Protein AF-A0A939XVN6-F1 (afdb_monomer_lite)

Secondary structure (DSSP, 8-state):
---PPP-PPPPPPPSS--SSHHHHHHTT-SS-SEEEEESS--B-STTSHHHHHHHHHHHTT--EEEEES---SSTTHHHHHSTT---SSEEEEE--SS-HHHHHB-TTSPBPSB-TTSGGGBS-SS-TTHHHHHHHHHHHHSTT--EEEEHHHHHHTSS-EEETTTTEEE--GGGTS--SEEE-S--HHHHHHHHHHHHHHHHHHGGG---HHHHHHTTTTTT-TTEEEEEE--SPPTTPEEPPPHHHHHH-HHHHHHHHHHHHHHHHH--S-EEEESSSEEEEEPPPPPPPPHHHHHHHHTS----SB-TT--S--HHHHHHTT-EE-EE--TT--TT-HHHHHH-SS-EE--HHHHHHHHHHHHTSTT--S----EE--

Foldseek 3Di:
DDFDQDFAAAADQDLAQDQAQVVCVVSVHPAFQEEEEELFFDQLDCLKQRNLLQLLVNRRHTRYHYQYLFDLDDPCRLVSSCRRHDHPFAYEYENIQDQVCVQQADPVRDGDQAGLRYFQRGPDSADHLRQQSVLVSCCVNDPQGAYEYEHLSQQVQLAFDQDPNVRDTDGRCVVRGVHAKYQFARCNQLVSLLSRLSVSLCVVPPPPDRGSVSCVVVCSVPQRARMKGKDFDDPDDPQAAEQEEPVSCVVDVVSVVVNVVVLLVQLAVQRHWYWYHYPRMIMTHHRHDDDDALVRVLVSLPRDGPLGGDPVRPGDRNVSVQQSQEDAFWEAALPSDPVDCRCSGHNNDIHGHDPVSRVVSNVVLVPDDPRPVDRNYYYYD

pLDDT: mean 93.36, std 6.88, range [49.88, 98.88]

Structure (mmCIF, N/CA/C/O backbone):
data_AF-A0A939XVN6-F1
#
_entry.id   AF-A0A939XVN6-F1
#
loop_
_atom_site.group_PDB
_atom_site.id
_atom_site.type_symbol
_atom_site.label_atom_id
_atom_site.label_alt_id
_atom_site.label_comp_id
_atom_site.label_asym_id
_atom_site.label_entity_id
_atom_site.label_seq_id
_atom_site.pdbx_PDB_ins_code
_atom_site.Cartn_x
_atom_site.Cartn_y
_atom_site.Cartn_z
_atom_site.occupancy
_atom_site.B_iso_or_equiv
_atom_site.auth_seq_id
_atom_site.auth_comp_id
_atom_site.auth_asym_id
_atom_site.auth_atom_id
_atom_site.pdbx_PDB_model_num
ATOM 1 N N . MET A 1 1 ? -2.687 -23.692 -11.533 1.00 49.88 1 MET A N 1
ATOM 2 C CA . MET A 1 1 ? -3.517 -24.671 -10.800 1.00 49.88 1 MET A CA 1
ATOM 3 C C . MET A 1 1 ? -4.709 -23.884 -10.286 1.00 49.88 1 MET A C 1
ATOM 5 O O . MET A 1 1 ? -4.489 -22.916 -9.577 1.00 49.88 1 MET A O 1
ATOM 9 N N . GLU A 1 2 ? -5.922 -24.165 -10.753 1.00 55.78 2 GLU A N 1
ATOM 10 C CA . GLU A 1 2 ? -7.102 -23.375 -10.380 1.00 55.78 2 GLU A CA 1
ATOM 11 C C . GLU A 1 2 ? -7.630 -23.923 -9.048 1.00 55.78 2 GLU A C 1
ATOM 13 O O . GLU A 1 2 ? -8.132 -25.043 -8.993 1.00 55.78 2 GLU A O 1
ATOM 18 N N . PHE A 1 3 ? -7.414 -23.197 -7.950 1.00 68.12 3 PHE A N 1
ATOM 19 C CA . PHE A 1 3 ? -7.958 -23.548 -6.637 1.00 68.12 3 PHE A CA 1
ATOM 20 C C . PHE A 1 3 ? -9.054 -22.554 -6.253 1.00 68.12 3 PHE A C 1
ATOM 22 O O . PHE A 1 3 ? -8.938 -21.352 -6.499 1.00 68.12 3 PHE A O 1
ATOM 29 N N . ALA A 1 4 ? -10.145 -23.075 -5.685 1.00 81.06 4 ALA A N 1
ATOM 30 C CA . ALA A 1 4 ? -11.285 -22.267 -5.277 1.00 81.06 4 ALA A CA 1
ATOM 31 C C . ALA A 1 4 ? -10.854 -21.278 -4.188 1.00 81.06 4 ALA A C 1
ATOM 33 O O . ALA A 1 4 ? -10.339 -21.671 -3.145 1.00 81.06 4 ALA A O 1
ATOM 34 N N . LEU A 1 5 ? -11.060 -19.986 -4.439 1.00 86.81 5 LEU A N 1
ATOM 35 C CA . LEU A 1 5 ? -10.703 -18.946 -3.484 1.00 86.81 5 LEU A CA 1
ATOM 36 C C . LEU A 1 5 ? -11.760 -18.885 -2.370 1.00 86.81 5 LEU A C 1
ATOM 38 O O . LEU A 1 5 ? -12.926 -18.614 -2.684 1.00 86.81 5 LEU A O 1
ATOM 42 N N . PRO A 1 6 ? -11.395 -19.058 -1.088 1.00 87.81 6 PRO A N 1
ATOM 43 C CA . PRO A 1 6 ? -12.354 -19.065 0.007 1.00 87.81 6 PRO A CA 1
ATOM 44 C C . PRO A 1 6 ? -13.102 -17.733 0.076 1.00 87.81 6 PRO A C 1
ATOM 46 O O . PRO A 1 6 ? -12.539 -16.667 -0.182 1.00 87.81 6 PRO A O 1
ATOM 49 N N . VAL A 1 7 ? -14.390 -17.799 0.404 1.00 88.31 7 VAL A N 1
ATOM 50 C CA . VAL A 1 7 ? -15.201 -16.637 0.781 1.00 88.31 7 VAL A CA 1
ATOM 51 C C . VAL A 1 7 ? -15.505 -16.798 2.257 1.00 88.31 7 VAL A C 1
ATOM 53 O O . VAL A 1 7 ? -16.140 -17.773 2.657 1.00 88.31 7 VAL A O 1
ATOM 56 N N . ARG A 1 8 ? -15.014 -15.868 3.072 1.00 93.88 8 ARG A N 1
ATOM 57 C CA . ARG A 1 8 ? -15.221 -15.896 4.518 1.00 93.88 8 ARG A CA 1
ATOM 58 C C . ARG A 1 8 ? -16.433 -15.067 4.905 1.00 93.88 8 ARG A C 1
ATOM 60 O O . ARG A 1 8 ? -16.775 -14.087 4.245 1.00 93.88 8 ARG A O 1
ATOM 67 N N . THR A 1 9 ? -17.051 -15.446 6.015 1.00 94.62 9 THR A N 1
ATOM 68 C CA . THR A 1 9 ? -18.070 -14.623 6.662 1.00 94.62 9 THR A CA 1
ATOM 69 C C . THR A 1 9 ? -17.439 -13.299 7.109 1.00 94.62 9 THR A C 1
ATOM 71 O O . THR A 1 9 ? -16.402 -13.342 7.777 1.00 94.62 9 THR A O 1
ATOM 74 N N . PRO A 1 10 ? -18.036 -12.138 6.774 1.00 94.69 10 PRO A N 1
ATOM 75 C CA . PRO A 1 10 ? -17.585 -10.843 7.271 1.00 94.69 10 PRO A CA 1
ATOM 76 C C . PRO A 1 10 ? -17.446 -10.829 8.795 1.00 94.69 10 PRO A C 1
ATOM 78 O O . PRO A 1 10 ? -18.311 -11.350 9.503 1.00 94.69 10 PRO A O 1
ATOM 81 N N . LEU A 1 11 ? -16.375 -10.217 9.302 1.00 97.38 11 LEU A N 1
ATOM 82 C CA . LEU A 1 11 ? -16.217 -9.982 10.735 1.00 97.38 11 LEU A CA 1
ATOM 83 C C . LEU A 1 11 ? -16.919 -8.682 11.132 1.00 97.38 11 LEU A C 1
ATOM 85 O O . LEU A 1 11 ? -17.031 -7.746 10.334 1.00 97.38 11 LEU A O 1
ATOM 89 N N . GLU A 1 12 ? -17.347 -8.604 12.391 1.00 97.06 12 GLU A N 1
ATOM 90 C CA . GLU A 1 12 ? -17.785 -7.339 12.971 1.00 97.06 12 GLU A CA 1
ATOM 91 C C . GLU A 1 12 ? -16.631 -6.328 12.935 1.00 97.06 12 GLU A C 1
ATOM 93 O O . GLU A 1 12 ? -15.489 -6.635 13.285 1.00 97.06 12 GLU A O 1
ATOM 98 N N . GLN A 1 13 ? -16.928 -5.114 12.474 1.00 97.94 13 GLN A N 1
ATOM 99 C CA . GLN A 1 13 ? -15.940 -4.047 12.395 1.00 97.94 13 GLN A CA 1
ATOM 100 C C . GLN A 1 13 ? -15.613 -3.550 13.804 1.00 97.94 13 GLN A C 1
ATOM 102 O O . GLN A 1 13 ? -16.507 -3.040 14.483 1.00 97.94 13 GLN A O 1
ATOM 107 N N . PRO A 1 14 ? -14.346 -3.615 14.245 1.00 97.50 14 PRO A N 1
ATOM 108 C CA . PRO A 1 14 ? -13.984 -3.031 15.519 1.00 97.50 14 PRO A CA 1
ATOM 109 C C . PRO A 1 14 ? -14.043 -1.503 15.417 1.00 97.50 14 PRO A C 1
ATOM 111 O O . PRO A 1 14 ? -13.934 -0.916 14.329 1.00 97.50 14 PRO A O 1
ATOM 114 N N . ARG A 1 15 ? -14.169 -0.836 16.570 1.00 96.75 15 ARG A N 1
ATOM 115 C CA . ARG A 1 15 ? -14.108 0.631 16.620 1.00 96.75 15 ARG A CA 1
ATOM 116 C C . ARG A 1 15 ? -12.794 1.141 16.025 1.00 96.75 15 ARG A C 1
ATOM 118 O O . ARG A 1 15 ? -12.831 2.055 15.220 1.00 96.75 15 ARG A O 1
ATOM 125 N N . PHE A 1 16 ? -11.673 0.515 16.364 1.00 98.50 16 PHE A N 1
ATOM 126 C CA . PHE A 1 16 ? -10.376 0.696 15.714 1.00 98.50 16 PHE A CA 1
ATOM 127 C C . PHE A 1 16 ? -9.788 -0.679 15.410 1.00 98.50 16 PHE A C 1
ATOM 129 O O . PHE A 1 16 ? -10.026 -1.623 16.161 1.00 98.50 16 PHE A O 1
ATOM 136 N N . LEU A 1 17 ? -9.022 -0.801 14.329 1.00 98.62 17 LEU A N 1
ATOM 137 C CA . LEU A 1 17 ? -8.214 -1.997 14.095 1.00 98.62 17 LEU A CA 1
ATOM 138 C C . LEU A 1 17 ? -7.139 -2.099 15.192 1.00 98.62 17 LEU A C 1
ATOM 140 O O . LEU A 1 17 ? -6.579 -1.067 15.565 1.00 98.62 17 LEU A O 1
ATOM 144 N N . PRO A 1 18 ? -6.833 -3.301 15.708 1.00 98.56 18 PRO A N 1
ATOM 145 C CA . PRO A 1 18 ? -5.884 -3.442 16.801 1.00 98.56 18 PRO A CA 1
ATOM 146 C C . PRO A 1 18 ? -4.473 -3.020 16.373 1.00 98.56 18 PRO A C 1
ATOM 148 O O . PRO A 1 18 ? -4.005 -3.355 15.279 1.00 98.56 18 PRO A O 1
ATOM 151 N N . MET A 1 19 ? -3.796 -2.309 17.268 1.00 98.50 19 MET A N 1
ATOM 152 C CA . MET A 1 19 ? -2.369 -2.004 17.236 1.00 98.50 19 MET A CA 1
ATOM 153 C C . MET A 1 19 ? -1.575 -2.795 18.287 1.00 98.50 19 MET A C 1
ATOM 155 O O . MET A 1 19 ? -0.344 -2.856 18.198 1.00 98.50 19 MET A O 1
ATOM 159 N N . THR A 1 20 ? -2.243 -3.398 19.279 1.00 98.12 20 THR A N 1
ATOM 160 C CA . THR A 1 20 ? -1.598 -4.173 20.353 1.00 98.12 20 THR A CA 1
ATOM 161 C C . THR A 1 20 ? -2.217 -5.557 20.565 1.00 98.12 20 THR A C 1
ATOM 163 O O . THR A 1 20 ? -3.308 -5.861 20.079 1.00 98.12 20 THR A O 1
ATOM 166 N N . ARG A 1 21 ? -1.511 -6.421 21.310 1.00 97.62 21 ARG A N 1
ATOM 167 C CA . ARG A 1 21 ? -2.012 -7.748 21.704 1.00 97.62 21 ARG A CA 1
ATOM 168 C C . ARG A 1 21 ? -3.268 -7.635 22.568 1.00 97.62 21 ARG A C 1
ATOM 170 O O . ARG A 1 21 ? -4.206 -8.391 22.358 1.00 97.62 21 ARG A O 1
ATOM 177 N N . GLU A 1 22 ? -3.296 -6.690 23.497 1.00 98.06 22 GLU A N 1
ATOM 178 C CA . GLU A 1 22 ? -4.417 -6.475 24.416 1.00 98.06 22 GLU A CA 1
ATOM 179 C C . GLU A 1 22 ? -5.689 -6.072 23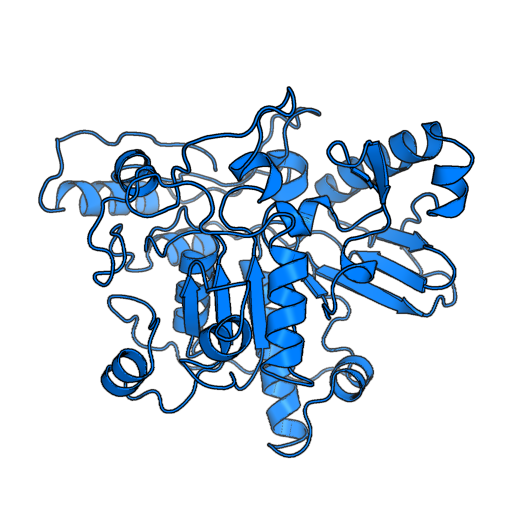.653 1.00 98.06 22 GLU A C 1
ATOM 181 O O . GLU A 1 22 ? -6.787 -6.523 23.973 1.00 98.06 22 GLU A O 1
ATOM 186 N N . GLU A 1 23 ? -5.547 -5.266 22.598 1.00 98.31 23 GLU A N 1
ATOM 187 C CA . GLU A 1 23 ? -6.660 -4.908 21.714 1.00 98.31 23 GLU A CA 1
ATOM 188 C C . GLU A 1 23 ? -7.146 -6.107 20.892 1.00 98.31 23 GLU A C 1
ATOM 190 O O . GLU A 1 23 ? -8.350 -6.269 20.712 1.00 98.31 23 GLU A O 1
ATOM 195 N N . MET A 1 24 ? -6.243 -6.987 20.440 1.00 98.25 24 MET A N 1
ATOM 196 C CA . MET A 1 24 ? -6.640 -8.249 19.803 1.00 98.25 24 MET A CA 1
ATOM 197 C C . MET A 1 24 ? -7.418 -9.152 20.770 1.00 98.25 24 MET A C 1
ATOM 199 O O . MET A 1 24 ? -8.455 -9.698 20.396 1.00 98.25 24 MET A O 1
ATOM 203 N N . GLU A 1 25 ? -6.954 -9.288 22.014 1.00 97.38 25 GLU A N 1
ATOM 204 C CA . GLU A 1 25 ? -7.621 -10.082 23.054 1.00 97.38 25 GLU A CA 1
ATOM 205 C C . GLU A 1 25 ? -9.023 -9.544 23.363 1.00 97.38 25 GLU A C 1
ATOM 207 O O . GLU A 1 25 ? -9.969 -10.325 23.469 1.00 97.38 25 GLU A O 1
ATOM 212 N N . ALA A 1 26 ? -9.188 -8.218 23.411 1.00 97.69 26 ALA A N 1
ATOM 213 C CA . ALA A 1 26 ? -10.491 -7.574 23.576 1.00 97.69 26 ALA A CA 1
ATOM 214 C C . ALA A 1 26 ? -11.463 -7.860 22.414 1.00 97.69 26 ALA A C 1
ATOM 216 O O . ALA A 1 26 ? -12.677 -7.850 22.616 1.00 97.69 26 ALA A O 1
ATOM 217 N N . LEU A 1 27 ? -10.943 -8.144 21.216 1.00 97.44 27 LEU A N 1
ATOM 218 C CA . LEU A 1 27 ? -11.717 -8.571 20.043 1.00 97.44 27 LEU A CA 1
ATOM 219 C C . LEU A 1 27 ? -11.902 -10.097 19.964 1.00 97.44 27 LEU A C 1
ATOM 221 O O . LEU A 1 27 ? -12.541 -10.592 19.035 1.00 97.44 27 LEU A O 1
ATOM 225 N N . GLY A 1 28 ? -11.337 -10.860 20.906 1.00 97.62 28 GLY A N 1
ATOM 226 C CA . GLY A 1 28 ? -11.329 -12.324 20.869 1.00 97.62 28 GLY A CA 1
ATOM 227 C C . GLY A 1 28 ? -10.417 -12.906 19.784 1.00 97.62 28 GLY A C 1
ATOM 228 O O . GLY A 1 28 ? -10.594 -14.055 19.377 1.00 97.62 28 GLY A O 1
ATOM 229 N N . TRP A 1 29 ? -9.456 -12.131 19.277 1.00 97.56 29 TRP A N 1
ATOM 230 C CA . TRP A 1 29 ? -8.524 -12.555 18.234 1.00 97.56 29 TRP A CA 1
ATOM 231 C C . TRP A 1 29 ? -7.229 -13.072 18.865 1.00 97.56 29 TRP A C 1
ATOM 233 O O . TRP A 1 29 ? -6.424 -12.316 19.400 1.00 97.56 29 TRP A O 1
ATOM 243 N N . ASN A 1 30 ? -6.997 -14.378 18.771 1.00 96.12 30 ASN A N 1
ATOM 244 C CA . ASN A 1 30 ? -5.760 -15.020 19.227 1.00 96.12 30 ASN A CA 1
ATOM 245 C C . ASN A 1 30 ? -4.569 -14.792 18.274 1.00 96.12 30 ASN A C 1
ATOM 247 O O . ASN A 1 30 ? -3.415 -14.826 18.694 1.00 96.12 30 ASN A O 1
ATOM 251 N N . GLU A 1 31 ? -4.845 -14.536 16.998 1.00 96.19 31 GLU A N 1
ATOM 252 C CA . GLU A 1 31 ? -3.863 -14.259 15.951 1.00 96.19 31 GLU A CA 1
ATOM 253 C C . GLU A 1 31 ? -4.460 -13.317 14.892 1.00 96.19 31 GLU A C 1
ATOM 255 O O . GLU A 1 31 ? -5.680 -13.163 14.793 1.00 96.19 31 GLU A O 1
ATOM 260 N N . LEU A 1 32 ? -3.593 -12.703 14.086 1.00 98.38 32 LEU A N 1
ATOM 261 C CA . LEU A 1 32 ? -3.995 -11.940 12.905 1.00 98.38 32 LEU A CA 1
ATOM 262 C C . LEU A 1 32 ? -3.888 -12.816 11.660 1.00 98.38 32 LEU A C 1
ATOM 264 O O . LEU A 1 32 ? -2.939 -13.582 11.522 1.00 98.38 32 LEU A O 1
ATOM 268 N N . ASP A 1 33 ? -4.798 -12.644 10.708 1.00 97.88 33 ASP A N 1
ATOM 269 C CA . ASP A 1 33 ? -4.614 -13.152 9.351 1.00 97.88 33 ASP A CA 1
ATOM 270 C C . ASP A 1 33 ? -3.641 -12.250 8.578 1.00 97.88 33 ASP A C 1
ATOM 272 O O . ASP A 1 33 ? -2.738 -12.747 7.907 1.00 97.88 33 ASP A O 1
ATOM 276 N N . VAL A 1 34 ? -3.778 -10.928 8.724 1.00 98.69 34 VAL A N 1
ATOM 277 C CA . VAL A 1 34 ? -2.962 -9.928 8.021 1.00 98.69 34 VAL A CA 1
ATOM 278 C C . VAL A 1 34 ? -2.419 -8.885 8.996 1.00 98.69 34 VAL A C 1
ATOM 280 O O . VAL A 1 34 ? -3.138 -8.360 9.845 1.00 98.69 34 VAL A O 1
ATOM 283 N N . LEU A 1 35 ? -1.139 -8.547 8.849 1.00 98.88 35 LEU A N 1
ATOM 284 C CA . LEU A 1 35 ? -0.507 -7.429 9.551 1.00 98.88 35 LEU A CA 1
ATOM 285 C C . LEU A 1 35 ? -0.205 -6.308 8.558 1.00 98.88 35 LEU A C 1
ATOM 287 O O . LEU A 1 35 ? 0.477 -6.550 7.566 1.00 98.88 35 LEU A O 1
ATOM 291 N N . LEU A 1 36 ? -0.661 -5.085 8.817 1.00 98.88 36 LEU A N 1
ATOM 292 C CA . LEU A 1 36 ? -0.352 -3.928 7.976 1.00 98.88 36 LEU A CA 1
ATOM 293 C C . LEU A 1 36 ? 0.628 -2.987 8.681 1.00 98.88 36 LEU A C 1
ATOM 295 O O . LEU A 1 36 ? 0.383 -2.561 9.804 1.00 98.88 36 LEU A O 1
ATOM 299 N N . VAL A 1 37 ? 1.727 -2.627 8.020 1.00 98.81 37 VAL A N 1
ATOM 300 C CA . VAL A 1 37 ? 2.719 -1.667 8.529 1.00 98.81 37 VAL A CA 1
ATOM 301 C C . VAL A 1 37 ? 2.601 -0.343 7.778 1.00 98.81 37 VAL A C 1
ATOM 303 O O . VAL A 1 37 ? 2.675 -0.310 6.548 1.00 98.81 37 VAL A O 1
ATOM 306 N N . SER A 1 38 ? 2.446 0.754 8.516 1.00 98.31 38 SER A N 1
ATOM 307 C CA . SER A 1 38 ? 2.284 2.103 7.964 1.00 98.31 38 SER A CA 1
ATOM 308 C C . SER A 1 38 ? 3.410 3.034 8.405 1.00 98.31 38 SER A C 1
ATOM 310 O O . SER A 1 38 ? 3.794 3.044 9.574 1.00 98.31 38 SER A O 1
ATOM 312 N N . GLY A 1 39 ? 3.902 3.863 7.480 1.00 97.81 39 GLY A N 1
ATOM 313 C CA . GLY A 1 39 ? 4.761 5.007 7.804 1.00 97.81 39 GLY A CA 1
ATOM 314 C C . GLY A 1 39 ? 4.007 6.225 8.357 1.00 97.81 39 GLY A C 1
ATOM 315 O O . GLY A 1 39 ? 4.643 7.135 8.883 1.00 97.81 39 GLY A O 1
ATOM 316 N N . ASP A 1 40 ? 2.676 6.244 8.282 1.00 97.75 40 ASP A N 1
ATOM 317 C CA . ASP A 1 40 ? 1.832 7.243 8.951 1.00 97.75 40 ASP A CA 1
ATOM 318 C C . ASP A 1 40 ? 1.362 6.744 10.312 1.00 97.75 40 ASP A C 1
ATOM 320 O O . ASP A 1 40 ? 1.244 5.535 10.535 1.00 97.75 40 ASP A O 1
ATOM 324 N N . ALA A 1 41 ? 1.007 7.679 11.188 1.00 98.06 41 ALA A N 1
ATOM 325 C CA . ALA A 1 41 ? 0.187 7.378 12.346 1.00 98.06 41 ALA A CA 1
ATOM 326 C C . ALA A 1 41 ? -1.199 6.846 11.940 1.00 98.06 41 ALA A C 1
ATOM 328 O O . ALA A 1 41 ? -1.719 7.141 10.860 1.00 98.06 41 ALA A O 1
ATOM 329 N N . TYR A 1 42 ? -1.812 6.052 12.816 1.00 98.31 42 TYR A N 1
ATOM 330 C CA . TYR A 1 42 ? -3.115 5.458 12.564 1.00 98.31 42 TYR A CA 1
ATOM 331 C C . TYR A 1 42 ? -4.233 6.487 12.781 1.00 98.31 42 TYR A C 1
ATOM 333 O O . TYR A 1 42 ? -4.724 6.682 13.894 1.00 98.31 42 TYR A O 1
ATOM 341 N N . VAL A 1 43 ? -4.645 7.128 11.689 1.00 98.12 43 VAL A N 1
ATOM 342 C CA . VAL A 1 43 ? -5.909 7.864 11.596 1.00 98.12 43 VAL A CA 1
ATOM 343 C C . VAL A 1 43 ? -6.922 6.980 10.885 1.00 98.12 43 VAL A C 1
ATOM 345 O O . VAL A 1 43 ? -6.731 6.598 9.733 1.00 98.12 43 VAL A O 1
ATOM 348 N N . ASP A 1 44 ? -7.998 6.626 11.572 1.00 97.62 44 ASP A N 1
ATOM 349 C CA . ASP A 1 44 ? -9.013 5.719 11.055 1.00 97.62 44 ASP A CA 1
ATOM 350 C C . ASP A 1 44 ? -10.006 6.463 10.152 1.00 97.62 44 ASP A C 1
ATOM 352 O O . ASP A 1 44 ? -11.126 6.796 10.537 1.00 97.62 44 ASP A O 1
ATOM 356 N N . HIS A 1 45 ? -9.554 6.765 8.936 1.00 96.12 45 HIS A N 1
ATOM 357 C CA . HIS A 1 45 ? -10.270 7.572 7.952 1.00 96.12 45 HIS A CA 1
ATOM 358 C C . HIS A 1 45 ? -10.190 6.947 6.549 1.00 96.12 45 HIS A C 1
ATOM 360 O O . HIS A 1 45 ? -9.129 6.429 6.189 1.00 96.12 45 HIS A O 1
ATOM 366 N N . PRO A 1 46 ? -11.240 7.047 5.705 1.00 94.69 46 PRO A N 1
ATOM 367 C CA . PRO A 1 46 ? -11.230 6.465 4.357 1.00 94.69 46 PRO A CA 1
ATOM 368 C C . PRO A 1 46 ? -10.179 7.066 3.403 1.00 94.69 46 PRO A C 1
ATOM 370 O O . PRO A 1 46 ? -9.854 6.466 2.384 1.00 94.69 46 PRO A O 1
ATOM 373 N N . SER A 1 47 ? -9.617 8.234 3.719 1.00 92.94 47 SER A N 1
ATOM 374 C CA . SER A 1 47 ? -8.515 8.848 2.949 1.00 92.94 47 SER A CA 1
ATOM 375 C C . SER A 1 47 ? -7.136 8.265 3.279 1.00 92.94 47 SER A C 1
ATOM 377 O O . SER A 1 47 ? -6.168 8.558 2.584 1.00 92.94 47 SER A O 1
ATOM 379 N N . PHE A 1 48 ? -7.019 7.451 4.331 1.00 95.69 48 PHE A N 1
ATOM 380 C CA . PHE A 1 48 ? -5.771 6.790 4.696 1.00 95.69 48 PHE A CA 1
ATOM 381 C C . PHE A 1 48 ? -5.788 5.361 4.150 1.00 95.69 48 PHE A C 1
ATOM 383 O O . PHE A 1 48 ? -6.551 4.512 4.611 1.00 95.69 48 PHE A O 1
ATOM 390 N N . GLY A 1 49 ? -4.926 5.085 3.167 1.00 95.56 49 GLY A N 1
ATOM 391 C CA . GLY A 1 49 ? -4.962 3.829 2.410 1.00 95.56 49 GLY A CA 1
ATOM 392 C C . GLY A 1 49 ? -4.808 2.568 3.268 1.00 95.56 49 GLY A C 1
ATOM 393 O O . GLY A 1 49 ? -5.561 1.619 3.091 1.00 95.56 49 GLY A O 1
ATOM 394 N N . ILE A 1 50 ? -3.876 2.554 4.229 1.00 98.06 50 ILE A N 1
ATOM 395 C CA . ILE A 1 50 ? -3.657 1.387 5.103 1.00 98.06 50 ILE A CA 1
ATOM 396 C C . ILE A 1 50 ? -4.874 1.109 6.014 1.00 98.06 50 ILE A C 1
ATOM 398 O O . ILE A 1 50 ? -5.377 -0.014 5.978 1.00 98.06 50 ILE A O 1
ATOM 402 N N . PRO A 1 51 ? -5.402 2.087 6.778 1.00 98.12 51 PRO A N 1
ATOM 403 C CA . PRO A 1 51 ? -6.678 1.967 7.490 1.00 98.12 51 PRO A CA 1
ATOM 404 C C . PRO A 1 51 ? -7.841 1.473 6.631 1.00 98.12 51 PRO A C 1
ATOM 406 O O . PRO A 1 51 ? -8.553 0.553 7.035 1.00 98.12 51 PRO A O 1
ATOM 409 N N . LEU A 1 52 ? -8.009 2.044 5.436 1.00 98.12 52 LEU A N 1
ATOM 410 C CA . LEU A 1 52 ? -9.064 1.648 4.509 1.00 98.12 52 LEU A CA 1
ATOM 411 C C . LEU A 1 52 ? -8.929 0.180 4.095 1.00 98.12 52 LEU A C 1
ATOM 413 O O . LEU A 1 52 ? -9.901 -0.569 4.188 1.00 98.12 52 LEU A O 1
ATOM 417 N N . LEU A 1 53 ? -7.729 -0.250 3.698 1.00 98.62 53 LEU A N 1
ATOM 418 C CA . LEU A 1 53 ? -7.469 -1.637 3.312 1.00 98.62 53 LEU A CA 1
ATOM 419 C C . LEU A 1 53 ? -7.649 -2.596 4.494 1.00 98.62 53 LEU A C 1
ATOM 421 O O . LEU A 1 53 ? -8.180 -3.689 4.321 1.00 98.62 53 LEU A O 1
ATOM 425 N N . GLY A 1 54 ? -7.271 -2.182 5.705 1.00 98.56 54 GLY A N 1
ATOM 426 C CA . GLY A 1 54 ? -7.488 -2.974 6.912 1.00 98.56 54 GLY A CA 1
ATOM 427 C C . GLY A 1 54 ? -8.972 -3.206 7.203 1.00 98.56 54 GLY A C 1
ATOM 428 O O . GLY A 1 54 ? -9.385 -4.347 7.410 1.00 98.56 54 GLY A O 1
ATOM 429 N N . ARG A 1 55 ? -9.802 -2.154 7.144 1.00 98.69 55 ARG A N 1
ATOM 430 C CA . ARG A 1 55 ? -11.258 -2.297 7.311 1.00 98.69 55 ARG A CA 1
ATOM 431 C C . ARG A 1 55 ? -11.882 -3.116 6.192 1.00 98.69 55 ARG A C 1
ATOM 433 O O . ARG A 1 55 ? -12.761 -3.933 6.461 1.00 98.69 55 ARG A O 1
ATOM 440 N N . TYR A 1 56 ? -11.407 -2.931 4.964 1.00 98.69 56 TYR A N 1
ATOM 441 C CA . TYR A 1 56 ? -11.839 -3.713 3.813 1.00 98.69 56 TYR A CA 1
ATOM 442 C C . TYR A 1 56 ? -11.571 -5.213 4.013 1.00 98.69 56 TYR A C 1
ATOM 444 O O . TYR A 1 56 ? -12.463 -6.023 3.780 1.00 98.69 56 TYR A O 1
ATOM 452 N N . LEU A 1 57 ? -10.402 -5.596 4.534 1.00 98.75 57 LEU A N 1
ATOM 453 C CA . LEU A 1 57 ? -10.087 -6.995 4.847 1.00 98.75 57 LEU A CA 1
ATOM 454 C C . LEU A 1 57 ? -10.956 -7.571 5.974 1.00 98.75 57 LEU A C 1
ATOM 456 O O . LEU A 1 57 ? -11.437 -8.698 5.851 1.00 98.75 57 LEU A O 1
ATOM 460 N N . VAL A 1 58 ? -11.229 -6.798 7.030 1.00 98.69 58 VAL A N 1
ATOM 461 C CA . VAL A 1 58 ? -12.155 -7.210 8.106 1.00 98.69 58 VAL A CA 1
ATOM 462 C C . VAL A 1 58 ? -13.567 -7.446 7.555 1.00 98.69 58 VAL A C 1
ATOM 464 O O . VAL A 1 58 ? -14.192 -8.459 7.876 1.00 98.69 58 VAL A O 1
ATOM 467 N N . ALA A 1 59 ? -14.038 -6.582 6.648 1.00 98.38 59 ALA A N 1
ATOM 468 C CA . ALA A 1 59 ? -15.323 -6.753 5.964 1.00 98.38 59 ALA A CA 1
ATOM 469 C C . ALA A 1 59 ? -15.375 -8.021 5.088 1.00 98.38 59 ALA A C 1
ATOM 471 O O . ALA A 1 59 ? -16.458 -8.516 4.799 1.00 98.38 59 ALA A O 1
ATOM 472 N N . HIS A 1 60 ? -14.217 -8.570 4.715 1.00 98.38 60 HIS A N 1
ATOM 473 C CA . HIS A 1 60 ? -14.077 -9.817 3.960 1.00 98.38 60 HIS A CA 1
ATOM 474 C C . HIS A 1 60 ? -13.676 -11.018 4.827 1.00 98.38 60 HIS A C 1
ATOM 476 O O . HIS A 1 60 ? -13.292 -12.055 4.293 1.00 98.38 60 HIS A O 1
ATOM 482 N N . GLY A 1 61 ? -13.767 -10.905 6.155 1.00 98.19 61 GLY A N 1
ATOM 483 C CA . GLY A 1 61 ? -13.586 -12.046 7.052 1.00 98.19 61 GLY A CA 1
ATOM 484 C C . GLY A 1 61 ? -12.154 -12.278 7.550 1.00 98.19 61 GLY A C 1
ATOM 485 O O . GLY A 1 61 ? -11.859 -13.360 8.064 1.00 98.19 61 GLY A O 1
ATOM 486 N N . TYR A 1 62 ? -11.250 -11.306 7.388 1.00 98.56 62 TYR A N 1
ATOM 487 C CA . TYR A 1 62 ? -9.833 -11.446 7.749 1.00 98.56 62 TYR A CA 1
ATOM 488 C C . TYR A 1 62 ? -9.439 -10.557 8.932 1.00 98.56 62 TYR A C 1
ATOM 490 O O . TYR A 1 62 ? -9.520 -9.326 8.864 1.00 98.56 62 TYR A O 1
ATOM 498 N N . ARG A 1 63 ? -8.945 -11.179 10.009 1.00 98.69 63 ARG A N 1
ATOM 499 C CA . ARG A 1 63 ? -8.462 -10.489 11.216 1.00 98.69 63 ARG A CA 1
ATOM 500 C C . ARG A 1 63 ? -7.226 -9.674 10.861 1.00 98.69 63 ARG A C 1
ATOM 502 O O . ARG A 1 63 ? -6.187 -10.241 10.521 1.00 98.69 63 ARG A O 1
ATOM 509 N N . THR A 1 64 ? -7.335 -8.353 10.927 1.00 98.81 64 THR A N 1
ATOM 510 C CA . THR A 1 64 ? -6.285 -7.451 10.444 1.00 98.81 64 THR A CA 1
ATOM 511 C C . THR A 1 64 ? -5.908 -6.434 11.510 1.00 98.81 64 THR A C 1
ATOM 513 O O . THR A 1 64 ? -6.784 -5.798 12.087 1.00 98.81 64 THR A O 1
ATOM 516 N N . GLY A 1 65 ? -4.606 -6.277 11.754 1.00 98.75 65 GLY A N 1
ATOM 517 C CA . GLY A 1 65 ? -4.048 -5.292 12.686 1.00 98.75 65 GLY A CA 1
ATOM 518 C C . GLY A 1 65 ? -3.090 -4.323 11.995 1.00 98.75 65 GLY A C 1
ATOM 519 O O . GLY A 1 65 ? -2.584 -4.610 10.905 1.00 98.75 65 GLY A O 1
ATOM 520 N N . ILE A 1 66 ? -2.834 -3.178 12.629 1.00 98.81 66 ILE A N 1
ATOM 521 C CA . ILE A 1 66 ? -1.967 -2.116 12.100 1.00 98.81 66 ILE A CA 1
ATOM 522 C C . ILE A 1 66 ? -0.788 -1.861 13.041 1.00 98.81 66 ILE A C 1
ATOM 524 O O . ILE A 1 66 ? -0.960 -1.629 14.230 1.00 98.81 66 ILE A O 1
ATOM 528 N N . ILE A 1 67 ? 0.422 -1.806 12.493 1.00 98.69 67 ILE A N 1
ATOM 529 C CA . ILE A 1 67 ? 1.592 -1.228 13.156 1.00 98.69 67 ILE A CA 1
ATOM 530 C C . ILE A 1 67 ? 1.907 0.099 12.470 1.00 98.69 67 ILE A C 1
ATOM 532 O O . ILE A 1 67 ? 2.413 0.138 11.348 1.00 98.69 67 ILE A O 1
ATOM 536 N N . ALA A 1 68 ? 1.591 1.197 13.150 1.00 98.19 68 ALA A N 1
ATOM 537 C CA . ALA A 1 68 ? 1.799 2.552 12.657 1.00 98.19 68 ALA A CA 1
ATOM 538 C C . ALA A 1 68 ? 3.089 3.146 13.232 1.00 98.19 68 ALA A C 1
ATOM 540 O O . ALA A 1 68 ? 3.273 3.155 14.449 1.00 98.19 68 ALA A O 1
ATOM 541 N N . GLN A 1 69 ? 3.967 3.642 12.358 1.00 97.19 69 GLN A N 1
ATOM 542 C CA . GLN A 1 69 ? 5.253 4.261 12.704 1.00 97.19 69 GLN A CA 1
ATOM 543 C C . GLN A 1 69 ? 6.096 3.429 13.684 1.00 97.19 69 GLN A C 1
ATOM 545 O O . GLN A 1 69 ? 6.503 3.932 14.735 1.00 97.19 69 GLN A O 1
ATOM 550 N N . PRO A 1 70 ? 6.370 2.143 13.378 1.00 97.25 70 PRO A N 1
ATOM 551 C CA . PRO A 1 70 ? 7.182 1.332 14.269 1.00 97.25 70 PRO A CA 1
ATOM 552 C C . PRO A 1 70 ? 8.585 1.913 14.419 1.00 97.25 70 PRO A C 1
ATOM 554 O O . PRO A 1 70 ? 9.149 2.493 13.482 1.00 97.25 70 PRO A O 1
ATOM 557 N N . ALA A 1 71 ? 9.189 1.654 15.581 1.00 96.38 71 ALA A N 1
ATOM 558 C CA . ALA A 1 71 ? 10.623 1.823 15.745 1.00 96.38 71 ALA A CA 1
ATOM 559 C C . ALA A 1 71 ? 11.348 1.070 14.620 1.00 96.38 71 ALA A C 1
ATOM 561 O O . ALA A 1 71 ? 11.078 -0.102 14.361 1.00 96.38 71 ALA A O 1
ATOM 562 N N . TRP A 1 72 ? 12.257 1.759 13.936 1.00 95.06 72 TRP A N 1
ATOM 563 C CA . TRP A 1 72 ? 12.922 1.234 12.742 1.00 95.06 72 TRP A CA 1
ATOM 564 C C . TRP A 1 72 ? 14.444 1.171 12.872 1.00 95.06 72 TRP A C 1
ATOM 566 O O . TRP A 1 72 ? 15.123 0.622 12.008 1.00 95.06 72 TRP A O 1
ATOM 576 N N . ASN A 1 73 ? 14.983 1.718 13.959 1.00 91.00 73 ASN A N 1
ATOM 577 C CA . ASN A 1 73 ? 16.395 1.670 14.301 1.00 91.00 73 ASN A CA 1
ATOM 578 C C . ASN A 1 73 ? 16.590 1.174 15.742 1.00 91.00 73 ASN A C 1
ATOM 580 O O . ASN A 1 73 ? 15.671 1.175 16.562 1.00 91.00 73 ASN A O 1
ATOM 584 N N . GLY A 1 74 ? 17.807 0.716 16.033 1.00 92.69 74 GLY A N 1
ATOM 585 C CA . GLY A 1 74 ? 18.182 0.224 17.355 1.00 92.69 74 GLY A CA 1
ATOM 586 C C . GLY A 1 74 ? 17.614 -1.155 17.706 1.00 92.69 74 GLY A C 1
ATOM 587 O O . GLY A 1 74 ? 17.017 -1.854 16.890 1.00 92.69 74 GLY A O 1
ATOM 588 N N . GLN A 1 75 ? 17.829 -1.554 18.961 1.00 89.50 75 GLN A N 1
ATOM 589 C CA . GLN A 1 75 ? 17.539 -2.906 19.459 1.00 89.50 75 GLN A CA 1
ATOM 590 C C . GLN A 1 75 ? 16.039 -3.245 19.483 1.00 89.50 75 GLN A C 1
ATOM 592 O O . GLN A 1 75 ? 15.674 -4.418 19.482 1.00 89.50 75 GLN A O 1
ATOM 597 N N . GLN A 1 76 ? 15.166 -2.233 19.483 1.00 92.88 76 GLN A N 1
ATOM 598 C CA . GLN A 1 76 ? 13.716 -2.418 19.562 1.00 92.88 76 GLN A CA 1
ATOM 599 C C . GLN A 1 76 ? 13.039 -2.559 18.192 1.00 92.88 76 GLN A C 1
ATOM 601 O O . GLN A 1 76 ? 11.866 -2.911 18.148 1.00 92.88 76 GLN A O 1
ATOM 606 N N . ALA A 1 77 ? 13.746 -2.333 17.077 1.00 96.06 77 ALA A N 1
ATOM 607 C CA . ALA A 1 77 ? 13.116 -2.263 15.756 1.00 96.06 77 ALA A CA 1
ATOM 608 C C . ALA A 1 77 ? 12.409 -3.568 15.346 1.00 96.06 77 ALA A C 1
ATOM 610 O O . ALA A 1 77 ? 11.261 -3.562 14.910 1.00 96.06 77 ALA A O 1
ATOM 611 N N . VAL A 1 78 ? 13.067 -4.713 15.549 1.00 97.19 78 VAL A N 1
ATOM 612 C CA . VAL A 1 78 ? 12.468 -6.026 15.254 1.00 97.19 78 VAL A CA 1
ATOM 613 C C . VAL A 1 78 ? 11.357 -6.364 16.253 1.00 97.19 78 VAL A C 1
ATOM 615 O O . VAL A 1 78 ? 10.332 -6.924 15.870 1.00 97.19 78 VAL A O 1
ATOM 618 N N . ALA A 1 79 ? 11.534 -6.010 17.530 1.00 97.25 79 ALA A N 1
ATOM 619 C CA . ALA A 1 79 ? 10.534 -6.253 18.569 1.00 97.25 79 ALA A CA 1
ATOM 620 C C . ALA A 1 79 ? 9.244 -5.456 18.322 1.00 97.25 79 ALA A C 1
ATOM 622 O O . ALA A 1 79 ? 8.156 -5.999 18.502 1.00 97.25 79 ALA A O 1
ATOM 623 N N . ALA A 1 80 ? 9.358 -4.221 17.821 1.00 97.19 80 ALA A N 1
ATOM 624 C CA . ALA A 1 80 ? 8.223 -3.378 17.456 1.00 97.19 80 ALA A CA 1
ATOM 625 C C . ALA A 1 80 ? 7.323 -4.028 16.396 1.00 97.19 80 ALA A C 1
ATOM 627 O O . ALA A 1 80 ? 6.123 -3.783 16.390 1.00 97.19 80 ALA A O 1
ATOM 628 N N . LEU A 1 81 ? 7.872 -4.895 15.536 1.00 98.00 81 LEU A N 1
ATOM 629 C CA . LEU A 1 81 ? 7.087 -5.594 14.515 1.00 98.00 81 LEU A CA 1
ATOM 630 C C . LEU A 1 81 ? 6.416 -6.866 15.051 1.00 98.00 81 LEU A C 1
ATOM 632 O O . LEU A 1 81 ? 5.524 -7.404 14.407 1.00 98.00 81 LEU A O 1
ATOM 636 N N . ARG A 1 82 ? 6.833 -7.347 16.228 1.00 97.88 82 ARG A N 1
ATOM 637 C CA . ARG A 1 82 ? 6.353 -8.589 16.856 1.00 97.88 82 ARG A CA 1
ATOM 638 C C . ARG A 1 82 ? 5.274 -8.369 17.914 1.00 97.88 82 ARG A C 1
ATOM 640 O O . ARG A 1 82 ? 4.784 -9.355 18.458 1.00 97.88 82 ARG A O 1
ATOM 647 N N . VAL A 1 83 ? 4.885 -7.122 18.188 1.00 97.44 83 VAL A N 1
ATOM 648 C CA . VAL A 1 83 ? 3.948 -6.760 19.272 1.00 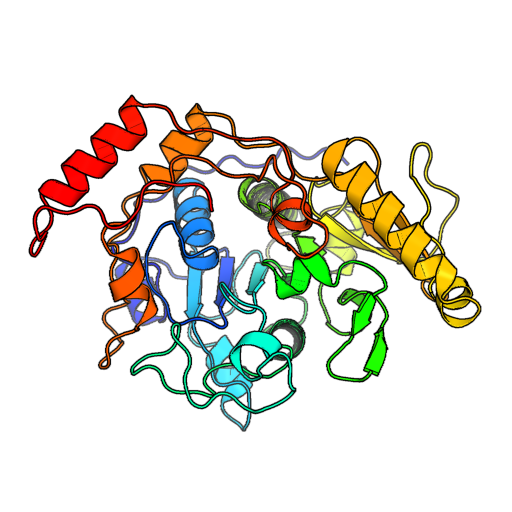97.44 83 VAL A CA 1
ATOM 649 C C . VAL A 1 83 ? 2.604 -7.495 19.193 1.00 97.44 83 VAL A C 1
ATOM 651 O O . VAL A 1 83 ? 2.054 -7.869 20.220 1.00 97.44 83 VAL A O 1
ATOM 654 N N . MET A 1 84 ? 2.123 -7.788 17.981 1.00 98.06 84 MET A N 1
ATOM 655 C CA . MET A 1 84 ? 0.888 -8.547 17.727 1.00 98.06 84 MET A CA 1
ATOM 656 C C . MET A 1 84 ? 1.144 -9.997 17.273 1.00 98.06 84 MET A C 1
ATOM 658 O O . MET A 1 84 ? 0.222 -10.733 16.924 1.00 98.06 84 MET A O 1
ATOM 662 N N . GLY A 1 85 ? 2.390 -10.468 17.338 1.00 97.38 85 GLY A N 1
ATOM 663 C CA . GLY A 1 85 ? 2.791 -11.790 16.857 1.00 97.38 85 GLY A CA 1
ATOM 664 C C . GLY A 1 85 ? 2.876 -11.890 15.335 1.00 97.38 85 GLY A C 1
ATOM 665 O O . GLY A 1 85 ? 2.723 -10.910 14.610 1.00 97.38 85 GLY A O 1
ATOM 666 N N . ARG A 1 86 ? 3.182 -13.099 14.858 1.00 96.50 86 ARG A N 1
ATOM 667 C CA . ARG A 1 86 ? 3.278 -13.397 13.428 1.00 96.50 86 ARG A CA 1
ATOM 668 C C . ARG A 1 86 ? 1.865 -13.507 12.838 1.00 96.50 86 ARG A C 1
ATOM 670 O O . ARG A 1 86 ? 1.086 -14.288 13.378 1.00 96.50 86 ARG A O 1
ATOM 677 N N . PRO A 1 87 ? 1.536 -12.789 11.750 1.00 96.56 87 PRO A N 1
ATOM 678 C CA . PRO A 1 87 ? 0.272 -12.996 11.056 1.00 96.56 87 PRO A CA 1
ATOM 679 C C . PRO A 1 87 ? 0.275 -14.337 10.313 1.00 96.56 87 PRO A C 1
ATOM 681 O O . PRO A 1 87 ? 1.322 -14.806 9.855 1.00 96.56 87 PRO A O 1
ATOM 684 N N . ARG A 1 88 ? -0.906 -14.933 10.168 1.00 94.75 88 ARG A N 1
ATOM 685 C CA . ARG A 1 88 ? -1.098 -16.236 9.532 1.00 94.75 88 ARG A CA 1
ATOM 686 C C . ARG A 1 88 ? -0.836 -16.195 8.028 1.00 94.75 88 ARG A C 1
ATOM 688 O O . ARG A 1 88 ? -0.170 -17.087 7.514 1.00 94.75 88 ARG A O 1
ATOM 695 N N . LEU A 1 89 ? -1.339 -15.170 7.331 1.00 94.75 89 LEU A N 1
ATOM 696 C CA . LEU A 1 89 ? -1.287 -15.090 5.871 1.00 94.75 89 LEU A CA 1
ATOM 697 C C . LEU A 1 89 ? -0.138 -14.230 5.380 1.00 94.75 89 LEU A C 1
ATOM 699 O O . LEU A 1 89 ? 0.756 -14.778 4.760 1.00 94.75 89 LEU A O 1
ATOM 703 N N . LEU A 1 90 ? -0.145 -12.917 5.631 1.00 95.94 90 LEU A N 1
ATOM 704 C CA . LEU A 1 90 ? 0.863 -11.999 5.084 1.00 95.94 90 LEU A CA 1
ATOM 705 C C . LEU A 1 90 ? 1.121 -10.777 5.971 1.00 95.94 90 LEU A C 1
ATOM 707 O O . LEU A 1 90 ? 0.302 -10.425 6.825 1.00 95.94 90 LEU A O 1
ATOM 711 N N . ALA A 1 91 ? 2.226 -10.080 5.698 1.00 98.44 91 ALA A N 1
ATOM 712 C CA . ALA A 1 91 ? 2.398 -8.695 6.124 1.00 98.44 91 ALA A CA 1
ATOM 713 C C . ALA A 1 91 ? 2.388 -7.740 4.920 1.00 98.44 91 ALA A C 1
ATOM 715 O O . ALA A 1 91 ? 3.205 -7.853 4.003 1.00 98.44 91 ALA A O 1
ATOM 716 N N . GLY A 1 92 ? 1.449 -6.797 4.931 1.00 98.50 92 GLY A N 1
ATOM 717 C CA . GLY A 1 92 ? 1.377 -5.690 3.984 1.00 98.50 92 GLY A CA 1
ATOM 718 C C . GLY A 1 92 ? 2.107 -4.470 4.537 1.00 98.50 92 GLY A C 1
ATOM 719 O O . GLY A 1 92 ? 2.076 -4.228 5.741 1.00 98.50 92 GLY A O 1
ATOM 720 N N . LEU A 1 93 ? 2.766 -3.680 3.692 1.00 98.69 93 LEU A N 1
ATOM 721 C CA . LEU A 1 93 ? 3.471 -2.481 4.149 1.00 98.69 93 LEU A CA 1
ATOM 722 C C . LEU A 1 93 ? 3.384 -1.315 3.164 1.00 98.69 93 LEU A C 1
ATOM 724 O O . LEU A 1 93 ? 3.287 -1.502 1.952 1.00 98.69 93 LEU A O 1
ATOM 728 N N . GLY A 1 94 ? 3.474 -0.095 3.685 1.00 98.06 94 GLY A N 1
ATOM 729 C CA . GLY A 1 94 ? 3.535 1.119 2.880 1.00 98.06 94 GLY A CA 1
ATOM 730 C C . GLY A 1 94 ? 4.249 2.256 3.602 1.00 98.06 94 GLY A C 1
ATOM 731 O O . GLY A 1 94 ? 4.320 2.297 4.830 1.00 98.06 94 GLY A O 1
ATOM 732 N N . ALA A 1 95 ? 4.760 3.212 2.826 1.00 97.31 95 ALA A N 1
ATOM 733 C CA . ALA A 1 95 ? 5.390 4.413 3.372 1.00 97.31 95 ALA A CA 1
ATOM 734 C C . ALA A 1 95 ? 4.392 5.382 4.027 1.00 97.31 95 ALA A C 1
ATOM 736 O O . ALA A 1 95 ? 4.843 6.310 4.687 1.00 97.31 95 ALA A O 1
ATOM 737 N N . GLY A 1 96 ? 3.081 5.156 3.873 1.00 94.69 96 GLY A N 1
ATOM 738 C CA . GLY A 1 96 ? 2.002 6.068 4.260 1.00 94.69 96 GLY A CA 1
ATOM 739 C C . GLY A 1 96 ? 1.318 6.698 3.041 1.00 94.69 96 GLY A C 1
ATOM 740 O O . GLY A 1 96 ? 1.457 6.209 1.916 1.00 94.69 96 GLY A O 1
ATOM 741 N N . ALA A 1 97 ? 0.593 7.789 3.267 1.00 92.69 97 ALA A N 1
ATOM 742 C CA . ALA A 1 97 ? -0.088 8.604 2.267 1.00 92.69 97 ALA A CA 1
ATOM 743 C C . ALA A 1 97 ? 0.894 9.384 1.376 1.00 92.69 97 ALA A C 1
ATOM 745 O O . ALA A 1 97 ? 0.547 9.769 0.262 1.00 92.69 97 ALA A O 1
ATOM 746 N N . LEU A 1 98 ? 2.131 9.585 1.840 1.00 91.94 98 LEU A N 1
ATOM 747 C CA . LEU A 1 98 ? 3.208 10.248 1.108 1.00 91.94 98 LEU A CA 1
ATOM 748 C C . LEU A 1 98 ? 4.434 9.329 0.976 1.00 91.94 98 LEU A C 1
ATOM 750 O O . LEU A 1 98 ? 4.679 8.463 1.816 1.00 91.94 98 LEU A O 1
ATOM 754 N N . ASP A 1 99 ? 5.231 9.541 -0.075 1.00 94.06 99 ASP A N 1
ATOM 755 C CA . ASP A 1 99 ? 6.578 8.968 -0.172 1.00 94.06 99 ASP A CA 1
ATOM 756 C C . ASP A 1 99 ? 7.452 9.431 1.006 1.00 94.06 99 ASP A C 1
ATOM 758 O O . ASP A 1 99 ? 7.436 10.599 1.402 1.00 94.06 99 ASP A O 1
ATOM 762 N N . SER A 1 100 ? 8.239 8.514 1.567 1.00 95.94 100 SER A N 1
ATOM 763 C CA . SER A 1 100 ? 9.002 8.786 2.788 1.00 95.94 100 SER A CA 1
ATOM 764 C C . SER A 1 100 ? 10.116 9.813 2.597 1.00 95.94 100 SER A C 1
ATOM 766 O O . SER A 1 100 ? 10.484 10.503 3.547 1.00 95.94 100 SER A O 1
ATOM 768 N N . MET A 1 101 ? 10.642 9.962 1.380 1.00 95.81 101 MET A N 1
ATOM 769 C CA . MET A 1 101 ? 11.635 10.990 1.089 1.00 95.81 101 MET A CA 1
ATOM 770 C C . MET A 1 101 ? 10.963 12.359 0.961 1.00 95.81 101 MET A C 1
ATOM 772 O O . MET A 1 101 ? 11.461 13.330 1.525 1.00 95.81 101 MET A O 1
ATOM 776 N N . LEU A 1 102 ? 9.793 12.446 0.320 1.00 93.62 102 LEU A N 1
ATOM 777 C CA . LEU A 1 102 ? 9.000 13.683 0.280 1.00 93.62 102 LEU A CA 1
ATOM 778 C C . LEU A 1 102 ? 8.505 14.124 1.666 1.00 93.62 102 LEU A C 1
ATOM 780 O O . LEU A 1 102 ? 8.370 15.327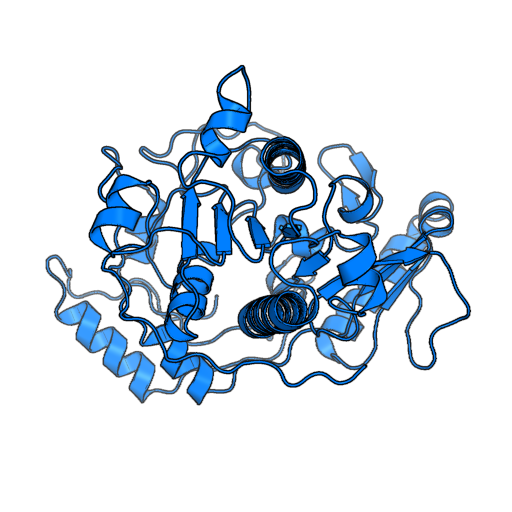 1.906 1.00 93.62 102 LEU A O 1
ATOM 784 N N . ALA A 1 103 ? 8.277 13.179 2.582 1.00 93.62 103 ALA A N 1
ATOM 785 C CA . ALA A 1 103 ? 7.955 13.473 3.978 1.00 93.62 103 ALA A CA 1
ATOM 786 C C . ALA A 1 103 ? 9.128 14.127 4.732 1.00 93.62 103 ALA A C 1
ATOM 788 O O . ALA A 1 103 ? 8.915 14.943 5.624 1.00 93.62 103 ALA A O 1
ATOM 789 N N . HIS A 1 104 ? 10.376 13.823 4.365 1.00 94.38 104 HIS A N 1
ATOM 790 C CA . HIS A 1 104 ? 11.560 14.357 5.047 1.00 94.38 104 HIS A CA 1
ATOM 791 C C . HIS A 1 104 ? 12.252 15.499 4.314 1.00 94.38 104 HIS A C 1
ATOM 793 O O . HIS A 1 104 ? 13.009 16.240 4.944 1.00 94.38 104 HIS A O 1
ATOM 799 N N . TYR A 1 105 ? 12.016 15.661 3.015 1.00 94.38 105 TYR A N 1
ATOM 800 C CA . TYR A 1 105 ? 12.728 16.623 2.188 1.00 94.38 105 TYR A CA 1
ATOM 801 C C . TYR A 1 105 ? 11.790 17.392 1.256 1.00 94.38 105 TYR A C 1
ATOM 803 O O . TYR A 1 105 ? 10.754 16.920 0.790 1.00 94.38 105 TYR A O 1
ATOM 811 N N . THR A 1 106 ? 12.175 18.630 0.982 1.00 92.25 106 THR A N 1
ATOM 812 C CA . THR A 1 106 ? 11.585 19.474 -0.061 1.00 92.25 106 THR A CA 1
ATOM 813 C C . THR A 1 106 ? 12.185 19.142 -1.430 1.00 92.25 106 THR A C 1
ATOM 815 O O . THR A 1 106 ? 13.236 18.507 -1.514 1.00 92.25 106 THR A O 1
ATOM 818 N N . ALA A 1 107 ? 11.577 19.643 -2.511 1.00 88.44 107 ALA A N 1
ATOM 819 C CA . ALA A 1 107 ? 12.114 19.497 -3.870 1.00 88.44 107 ALA A CA 1
ATOM 820 C C . ALA A 1 107 ? 13.514 20.124 -4.052 1.00 88.44 107 ALA A C 1
ATOM 822 O O . ALA A 1 107 ? 14.259 19.726 -4.935 1.00 88.44 107 ALA A O 1
ATOM 823 N N . PHE A 1 108 ? 13.903 21.064 -3.182 1.00 92.50 108 PHE A N 1
ATOM 824 C CA . PHE A 1 108 ? 15.248 21.651 -3.147 1.00 92.50 108 PHE A CA 1
ATOM 825 C C . PHE A 1 108 ? 16.213 20.890 -2.223 1.00 92.50 108 PHE A C 1
ATOM 827 O O . PHE A 1 108 ? 17.191 21.468 -1.753 1.00 92.50 108 PHE A O 1
ATOM 834 N N . LEU A 1 109 ? 15.906 19.632 -1.885 1.00 91.44 109 LEU A N 1
ATOM 835 C CA . LEU A 1 109 ? 16.693 18.759 -1.002 1.00 91.44 109 LEU A CA 1
ATOM 836 C C . LEU A 1 109 ? 16.889 19.293 0.432 1.00 91.44 109 LEU A C 1
ATOM 838 O O . LEU A 1 109 ? 17.678 18.752 1.206 1.00 91.44 109 LEU A O 1
ATOM 842 N N . LYS A 1 110 ? 16.145 20.331 0.836 1.00 94.12 110 LYS A N 1
ATOM 843 C CA . LYS A 1 110 ? 16.150 20.820 2.224 1.00 94.12 110 LYS A CA 1
ATOM 844 C C . LYS A 1 110 ? 15.310 19.912 3.105 1.00 94.12 110 LYS A C 1
ATOM 846 O O . LYS A 1 110 ? 14.203 19.546 2.710 1.00 94.12 110 LYS A O 1
ATOM 851 N N . ARG A 1 111 ? 15.812 19.608 4.301 1.00 94.56 111 ARG A N 1
ATOM 852 C CA . ARG A 1 111 ? 15.101 18.819 5.310 1.00 94.56 111 ARG A CA 1
ATOM 853 C C . ARG A 1 111 ? 13.846 19.558 5.794 1.00 94.56 111 ARG A C 1
ATOM 855 O O . ARG A 1 111 ? 13.901 20.755 6.063 1.00 94.56 111 ARG A O 1
ATOM 862 N N . ARG A 1 112 ? 12.734 18.835 5.908 1.00 94.25 112 ARG A N 1
ATOM 863 C CA . ARG A 1 112 ? 11.498 19.281 6.559 1.00 94.25 112 ARG A CA 1
ATOM 864 C C . ARG A 1 112 ? 11.614 19.104 8.069 1.00 94.25 112 ARG A C 1
ATOM 866 O O . ARG A 1 112 ? 12.270 18.176 8.546 1.00 94.25 112 ARG A O 1
ATOM 873 N N . HIS A 1 113 ? 10.976 19.995 8.813 1.00 93.94 113 HIS A N 1
ATOM 874 C CA . HIS A 1 113 ? 10.968 19.957 10.278 1.00 93.94 113 HIS A CA 1
ATOM 875 C C . HIS A 1 113 ? 9.619 19.502 10.846 1.00 93.94 113 HIS A C 1
ATOM 877 O O . HIS A 1 113 ? 9.496 19.321 12.055 1.00 93.94 113 HIS A O 1
ATOM 883 N N . ASP A 1 114 ? 8.656 19.258 9.964 1.00 94.38 114 ASP A N 1
ATOM 884 C CA . ASP A 1 114 ? 7.282 18.877 10.231 1.00 94.38 114 ASP A CA 1
ATOM 885 C C . ASP A 1 114 ? 6.873 17.639 9.412 1.00 94.38 114 ASP A C 1
ATOM 887 O O . ASP A 1 114 ? 7.404 17.388 8.329 1.00 94.38 114 ASP A O 1
ATOM 891 N N . ASP A 1 115 ? 5.929 16.860 9.940 1.00 95.69 115 ASP A N 1
ATOM 892 C CA . ASP A 1 115 ? 5.234 15.783 9.224 1.00 95.69 115 ASP A CA 1
ATOM 893 C C . ASP A 1 115 ? 3.755 15.779 9.629 1.00 95.69 115 ASP A C 1
ATOM 895 O O . ASP A 1 115 ? 3.410 15.475 10.772 1.00 95.69 115 ASP A O 1
ATOM 899 N N . ALA A 1 116 ? 2.871 16.099 8.680 1.00 96.25 116 ALA A N 1
ATOM 900 C CA . ALA A 1 116 ? 1.432 16.193 8.916 1.00 96.25 116 ALA A CA 1
ATOM 901 C C . ALA A 1 116 ? 0.788 14.865 9.354 1.00 96.25 116 ALA A C 1
ATOM 903 O O . ALA A 1 116 ? -0.288 14.875 9.948 1.00 96.25 116 ALA A O 1
ATOM 904 N N . TYR A 1 117 ? 1.436 13.732 9.095 1.00 97.06 117 TYR A N 1
ATOM 905 C CA . TYR A 1 117 ? 0.919 12.395 9.384 1.00 97.06 117 TYR A CA 1
ATOM 906 C C . TYR A 1 117 ? 1.511 11.783 10.661 1.00 97.06 117 TYR A C 1
ATOM 908 O O . TYR A 1 117 ? 1.348 10.588 10.906 1.00 97.06 117 TYR A O 1
ATOM 916 N N . THR A 1 118 ? 2.205 12.584 11.472 1.00 97.25 118 THR A N 1
ATOM 917 C CA . THR A 1 118 ? 2.847 12.157 12.721 1.00 97.25 118 THR A CA 1
ATOM 918 C C . THR A 1 118 ? 2.232 12.886 13.925 1.00 97.25 118 THR A C 1
ATOM 920 O O . THR A 1 118 ? 1.894 14.069 13.805 1.00 97.25 118 THR A O 1
ATOM 923 N N . PRO A 1 119 ? 2.102 12.249 15.111 1.00 97.44 119 PRO A N 1
ATOM 924 C CA . PRO A 1 119 ? 1.560 12.908 16.295 1.00 97.44 119 PRO A CA 1
ATOM 925 C C . PRO A 1 119 ? 2.393 14.133 16.689 1.00 97.44 119 PRO A C 1
ATOM 927 O O . PRO A 1 119 ? 3.622 14.078 16.809 1.00 97.44 119 PRO A O 1
ATOM 930 N N . GLY A 1 120 ? 1.714 15.260 16.878 1.00 97.06 120 GLY A N 1
ATOM 931 C CA . GLY A 1 120 ? 2.311 16.560 17.174 1.00 97.06 120 GLY A CA 1
ATOM 932 C C . GLY A 1 120 ? 3.019 17.207 15.983 1.00 97.06 120 GLY A C 1
ATOM 933 O O . GLY A 1 120 ? 3.796 18.136 16.185 1.00 97.06 120 GLY A O 1
ATOM 934 N N . GLY A 1 121 ? 2.819 16.704 14.761 1.00 96.12 121 GLY A N 1
ATOM 935 C CA . GLY A 1 121 ? 3.475 17.226 13.562 1.00 96.12 121 GLY A CA 1
ATOM 936 C C . GLY A 1 121 ? 4.986 16.982 13.522 1.00 96.12 121 GLY A C 1
ATOM 937 O O . GLY A 1 121 ? 5.696 17.671 12.795 1.00 96.12 121 GLY A O 1
ATOM 938 N N . LYS A 1 122 ? 5.508 16.060 14.341 1.00 94.19 122 LYS A N 1
ATOM 939 C CA . LYS A 1 122 ? 6.953 15.862 14.530 1.00 94.19 122 LYS A CA 1
ATOM 940 C C . LYS A 1 122 ? 7.584 15.153 13.332 1.00 94.19 122 LYS A C 1
ATOM 942 O O . LYS A 1 122 ? 7.031 14.200 12.805 1.00 94.19 122 LYS A O 1
ATOM 947 N N . THR A 1 123 ? 8.792 15.554 12.951 1.00 92.00 123 THR A N 1
ATOM 948 C CA . THR A 1 123 ? 9.569 14.845 11.921 1.00 92.00 123 THR A CA 1
ATOM 949 C C . THR A 1 123 ? 10.300 13.612 12.479 1.00 92.00 123 THR A C 1
ATOM 951 O O . THR A 1 123 ? 10.645 13.563 13.660 1.00 92.00 123 THR A O 1
ATOM 954 N N . GLY A 1 124 ? 10.604 12.637 11.613 1.00 90.88 124 GLY A N 1
ATOM 955 C CA . GLY A 1 124 ? 11.503 11.513 11.913 1.00 90.88 124 GLY A CA 1
ATOM 956 C C . GLY A 1 124 ? 10.844 10.235 12.444 1.00 90.88 124 GLY A C 1
ATOM 957 O O . GLY A 1 124 ? 11.557 9.311 12.834 1.00 90.88 124 GLY A O 1
ATOM 958 N N . ALA A 1 125 ? 9.510 10.153 12.448 1.00 93.19 125 ALA A N 1
ATOM 959 C CA . ALA A 1 125 ? 8.779 8.963 12.898 1.00 93.19 125 ALA A CA 1
ATOM 960 C C . ALA A 1 125 ? 8.755 7.809 11.873 1.00 93.19 125 ALA A C 1
ATOM 962 O O . ALA A 1 125 ? 8.446 6.673 12.226 1.00 93.19 125 ALA A O 1
ATOM 963 N N . ARG A 1 126 ? 9.149 8.068 10.620 1.00 95.12 126 ARG A N 1
ATOM 964 C CA . ARG A 1 126 ? 9.381 7.048 9.587 1.00 95.12 126 ARG A CA 1
ATOM 965 C C . ARG A 1 126 ? 10.834 7.107 9.091 1.00 95.12 126 ARG A C 1
ATOM 967 O O . ARG A 1 126 ? 11.467 8.153 9.221 1.00 95.12 126 ARG A O 1
ATOM 974 N N . PRO A 1 127 ? 11.403 6.022 8.542 1.00 96.50 127 PRO A N 1
ATOM 975 C CA . PRO A 1 127 ? 12.713 6.062 7.901 1.00 96.50 127 PRO A CA 1
ATOM 976 C C . PRO A 1 127 ? 12.648 6.639 6.484 1.00 96.50 127 PRO A C 1
ATOM 978 O O . PRO A 1 127 ? 11.613 6.586 5.825 1.00 96.50 127 PRO A O 1
ATOM 981 N N . ASN A 1 128 ? 13.787 7.117 5.976 1.00 96.38 128 ASN A N 1
ATOM 982 C CA . ASN A 1 128 ? 13.983 7.300 4.536 1.00 96.38 128 ASN A CA 1
ATOM 983 C C . ASN A 1 128 ? 13.854 5.955 3.813 1.00 96.38 128 ASN A C 1
ATOM 985 O O . ASN A 1 128 ? 14.416 4.959 4.271 1.00 96.38 128 ASN A O 1
ATOM 989 N N . ARG A 1 129 ? 13.180 5.946 2.658 1.00 96.75 129 ARG A N 1
ATOM 990 C CA . ARG A 1 129 ? 12.868 4.728 1.889 1.00 96.75 129 ARG A CA 1
ATOM 991 C C . ARG A 1 129 ? 12.170 3.690 2.769 1.00 96.75 129 ARG A C 1
ATOM 993 O O . ARG A 1 129 ? 12.618 2.546 2.890 1.00 96.75 129 ARG A O 1
ATOM 1000 N N . ALA A 1 130 ? 11.095 4.134 3.415 1.00 98.00 130 ALA A N 1
ATOM 1001 C CA . ALA A 1 130 ? 10.383 3.394 4.443 1.00 98.00 130 ALA A CA 1
ATOM 1002 C C . ALA A 1 130 ? 10.018 1.967 4.022 1.00 98.00 130 ALA A C 1
ATOM 1004 O O . ALA A 1 130 ? 10.191 1.045 4.819 1.00 98.00 130 ALA A O 1
ATOM 1005 N N . VAL A 1 131 ? 9.609 1.752 2.766 1.00 98.50 131 VAL A N 1
ATOM 1006 C CA . VAL A 1 131 ? 9.260 0.409 2.279 1.00 98.50 131 VAL A CA 1
ATOM 1007 C C . VAL A 1 131 ? 10.453 -0.551 2.353 1.00 98.50 131 VAL A C 1
ATOM 1009 O O . VAL A 1 131 ? 10.290 -1.687 2.790 1.00 98.50 131 VAL A O 1
ATOM 1012 N N . ILE A 1 132 ? 11.664 -0.103 1.999 1.00 98.44 132 ILE A N 1
ATOM 1013 C CA . ILE A 1 132 ? 12.877 -0.936 2.073 1.00 98.44 132 ILE A CA 1
ATOM 1014 C C . ILE A 1 132 ? 13.168 -1.310 3.526 1.00 98.44 132 ILE A C 1
ATOM 1016 O O . ILE A 1 132 ? 13.412 -2.478 3.837 1.00 98.44 132 ILE A O 1
ATOM 1020 N N . VAL A 1 133 ? 13.142 -0.326 4.426 1.00 98.50 133 VAL A N 1
ATOM 1021 C CA . VAL A 1 133 ? 13.474 -0.538 5.840 1.00 98.50 133 VAL A CA 1
ATOM 1022 C C . VAL A 1 133 ? 12.452 -1.459 6.503 1.00 98.50 133 VAL A C 1
ATOM 1024 O O . VAL A 1 133 ? 12.836 -2.458 7.112 1.00 98.50 133 VAL A O 1
ATOM 1027 N N . TYR A 1 134 ? 11.158 -1.187 6.336 1.00 98.62 134 TYR A N 1
ATOM 1028 C CA . TYR A 1 134 ? 10.102 -2.009 6.919 1.00 98.62 134 TYR A CA 1
ATOM 1029 C C . TYR A 1 134 ? 10.076 -3.425 6.337 1.00 98.62 134 TYR A C 1
ATOM 1031 O O . TYR A 1 134 ? 9.907 -4.371 7.103 1.00 98.62 134 TYR A O 1
ATOM 1039 N N . ALA A 1 135 ? 10.329 -3.615 5.036 1.00 98.56 135 ALA A N 1
ATOM 1040 C CA . ALA A 1 135 ? 10.421 -4.953 4.445 1.00 98.56 135 ALA A CA 1
ATOM 1041 C C . ALA A 1 135 ? 11.565 -5.774 5.063 1.00 98.56 135 ALA A C 1
ATOM 1043 O O . ALA A 1 135 ? 11.381 -6.943 5.405 1.00 98.56 135 ALA A O 1
ATOM 1044 N N . ASN A 1 136 ? 12.738 -5.164 5.259 1.00 98.44 136 ASN A N 1
ATOM 1045 C CA . ASN A 1 136 ? 13.874 -5.827 5.904 1.00 98.44 136 ASN A CA 1
ATOM 1046 C C . ASN A 1 136 ? 13.581 -6.184 7.368 1.00 98.44 136 ASN A C 1
ATOM 1048 O O . ASN A 1 136 ? 13.896 -7.293 7.803 1.00 98.44 136 ASN A O 1
ATOM 1052 N N . LEU A 1 137 ? 12.947 -5.280 8.119 1.00 98.44 137 LEU A N 1
ATOM 1053 C CA . LEU A 1 137 ? 12.547 -5.543 9.503 1.00 98.44 137 LEU A CA 1
ATOM 1054 C C . LEU A 1 137 ? 11.488 -6.643 9.593 1.00 98.44 137 LEU A C 1
ATOM 1056 O O . LEU A 1 137 ? 11.610 -7.521 10.441 1.00 98.44 137 LEU A O 1
ATOM 1060 N N . LEU A 1 138 ? 10.496 -6.653 8.698 1.00 98.25 138 LEU A N 1
ATOM 1061 C CA . LEU A 1 138 ? 9.490 -7.715 8.617 1.00 98.25 138 LEU A CA 1
ATOM 1062 C C . LEU A 1 138 ? 10.127 -9.063 8.287 1.00 98.25 138 LEU A C 1
ATOM 1064 O O . LEU A 1 138 ? 9.798 -10.062 8.923 1.00 98.25 138 LEU A O 1
ATOM 1068 N N . ARG A 1 139 ? 11.089 -9.099 7.359 1.00 96.88 139 ARG A N 1
ATOM 1069 C CA . ARG A 1 139 ? 11.806 -10.332 7.010 1.00 96.88 139 ARG A CA 1
ATOM 1070 C C . ARG A 1 139 ? 12.616 -10.883 8.189 1.00 96.88 139 ARG A C 1
ATOM 1072 O O . ARG A 1 139 ? 12.657 -12.097 8.370 1.00 96.88 139 ARG A O 1
ATOM 1079 N N . GLN A 1 140 ? 13.218 -10.013 9.003 1.00 97.19 140 GLN A N 1
ATOM 1080 C CA . GLN A 1 140 ? 13.912 -10.398 10.241 1.00 97.19 140 GLN A CA 1
ATOM 1081 C C . GLN A 1 140 ? 12.937 -10.821 11.350 1.00 97.19 140 GLN A C 1
ATOM 1083 O O . GLN A 1 140 ? 13.179 -11.794 12.068 1.00 97.19 140 GLN A O 1
ATOM 1088 N N . ALA A 1 141 ? 11.827 -10.098 11.503 1.00 97.31 141 ALA A N 1
ATOM 1089 C CA . ALA A 1 141 ? 10.812 -10.385 12.505 1.00 97.31 141 ALA A CA 1
ATOM 1090 C C . ALA A 1 141 ? 10.129 -11.727 12.233 1.00 97.31 141 ALA A C 1
ATOM 1092 O O . ALA A 1 141 ? 9.957 -12.511 13.171 1.00 97.31 141 ALA A O 1
ATOM 1093 N N . PHE A 1 142 ? 9.817 -11.995 10.963 1.00 95.31 142 PHE A N 1
ATOM 1094 C CA . PHE A 1 142 ? 9.017 -13.118 10.490 1.00 95.31 142 PHE A CA 1
ATOM 1095 C C . PHE A 1 142 ? 9.651 -13.783 9.253 1.00 95.31 142 PHE A C 1
ATOM 1097 O O . PHE A 1 142 ? 9.159 -13.623 8.130 1.00 95.31 142 PHE A O 1
ATOM 1104 N N . PRO A 1 143 ? 10.722 -14.582 9.427 1.00 92.88 143 PRO A N 1
ATOM 1105 C CA . PRO A 1 143 ? 11.327 -15.328 8.328 1.00 92.88 143 PRO A CA 1
ATOM 1106 C C . PRO A 1 143 ? 10.288 -16.144 7.555 1.00 92.88 143 PRO A C 1
ATOM 1108 O O . PRO A 1 143 ? 9.362 -16.714 8.136 1.00 92.88 143 PRO A O 1
ATOM 1111 N N . GLY A 1 144 ? 10.404 -16.134 6.230 1.00 89.31 144 GLY A N 1
ATOM 1112 C CA . GLY A 1 144 ? 9.487 -16.836 5.339 1.00 89.31 144 GLY A CA 1
ATOM 1113 C C . GLY A 1 144 ? 8.065 -16.278 5.247 1.00 89.31 144 GLY A C 1
ATOM 1114 O O . GLY A 1 144 ? 7.324 -16.816 4.456 1.00 89.31 144 GLY A O 1
ATOM 1115 N N . LEU A 1 145 ? 7.642 -15.241 5.985 1.00 93.00 145 LEU A N 1
ATOM 1116 C CA . LEU A 1 145 ? 6.303 -14.637 5.808 1.00 93.00 145 LEU A CA 1
ATOM 1117 C C . LEU A 1 145 ? 6.183 -13.952 4.432 1.00 93.00 145 LEU A C 1
ATOM 1119 O O . LEU A 1 145 ? 7.154 -13.297 4.044 1.00 93.00 145 LEU A O 1
ATOM 1123 N N . PRO A 1 146 ? 5.056 -14.043 3.700 1.00 94.88 146 PRO A N 1
ATOM 1124 C CA . PRO A 1 146 ? 4.903 -13.249 2.491 1.00 94.88 146 PRO A CA 1
ATOM 1125 C C . PRO A 1 146 ? 4.795 -11.768 2.806 1.00 94.88 146 PRO A C 1
ATOM 1127 O O . PRO A 1 146 ? 4.063 -11.364 3.717 1.00 94.88 146 PRO A O 1
ATOM 1130 N N . LEU A 1 147 ? 5.485 -10.969 2.001 1.00 97.00 147 LEU A N 1
ATOM 1131 C CA . LEU A 1 147 ? 5.526 -9.523 2.108 1.00 97.00 147 LEU A CA 1
ATOM 1132 C C . LEU A 1 147 ? 5.044 -8.883 0.806 1.00 97.00 147 LEU A C 1
ATOM 1134 O O . LEU A 1 147 ? 5.632 -9.095 -0.256 1.00 97.00 147 LEU A O 1
ATOM 1138 N N . ALA A 1 148 ? 4.018 -8.041 0.908 1.00 97.81 148 ALA A N 1
ATOM 1139 C CA . ALA A 1 148 ? 3.537 -7.224 -0.201 1.00 97.81 148 ALA A CA 1
ATOM 1140 C C . ALA A 1 148 ? 3.612 -5.739 0.165 1.00 97.81 148 ALA A C 1
ATOM 1142 O O . ALA A 1 148 ? 3.182 -5.339 1.247 1.00 97.81 148 ALA A O 1
ATOM 1143 N N . ALA A 1 149 ? 4.149 -4.908 -0.728 1.00 98.44 149 ALA A N 1
ATOM 1144 C CA . ALA A 1 149 ? 4.215 -3.463 -0.506 1.00 98.44 149 ALA A CA 1
ATOM 1145 C C . ALA A 1 149 ? 3.246 -2.700 -1.406 1.00 98.44 149 ALA A C 1
ATOM 1147 O O . ALA A 1 149 ? 3.118 -3.024 -2.582 1.00 98.44 149 ALA A O 1
ATOM 1148 N N . GLY A 1 150 ? 2.622 -1.651 -0.874 1.00 97.19 150 GLY A N 1
ATOM 1149 C CA . GLY A 1 150 ? 1.710 -0.784 -1.617 1.00 97.19 150 GLY A CA 1
ATOM 1150 C C . GLY A 1 150 ? 1.926 0.705 -1.356 1.00 97.19 150 GLY A C 1
ATOM 1151 O O . GLY A 1 150 ? 2.901 1.128 -0.727 1.00 97.19 150 GLY A O 1
ATOM 1152 N N . GLY A 1 151 ? 0.994 1.514 -1.860 1.00 95.38 151 GLY A N 1
ATOM 1153 C CA . GLY A 1 151 ? 1.045 2.973 -1.769 1.00 95.38 151 GLY A CA 1
ATOM 1154 C C . GLY A 1 151 ? 1.960 3.616 -2.813 1.00 95.38 151 GLY A C 1
ATOM 1155 O O . GLY A 1 151 ? 2.530 2.940 -3.676 1.00 95.38 151 GLY A O 1
ATOM 1156 N N . ILE A 1 152 ? 2.082 4.943 -2.749 1.00 94.50 152 ILE A N 1
ATOM 1157 C CA . ILE A 1 152 ? 2.764 5.755 -3.770 1.00 94.50 152 ILE A CA 1
ATOM 1158 C C . ILE A 1 152 ? 4.242 5.363 -3.907 1.00 94.50 152 ILE A C 1
ATOM 1160 O O . ILE A 1 152 ? 4.714 5.146 -5.023 1.00 94.50 152 ILE A O 1
ATOM 1164 N N . GLU A 1 153 ? 4.957 5.211 -2.787 1.00 96.25 153 GLU A N 1
ATOM 1165 C CA . GLU A 1 153 ? 6.390 4.882 -2.793 1.00 96.25 153 GLU A CA 1
ATOM 1166 C C . GLU A 1 153 ? 6.684 3.552 -3.505 1.00 96.25 153 GLU A C 1
ATOM 1168 O O . GLU A 1 153 ? 7.603 3.482 -4.322 1.00 96.25 153 GLU A O 1
ATOM 1173 N N . ALA A 1 154 ? 5.895 2.505 -3.237 1.00 96.62 154 ALA A N 1
ATOM 1174 C CA . ALA A 1 154 ? 6.066 1.209 -3.889 1.00 96.62 154 ALA A CA 1
ATOM 1175 C C . ALA A 1 154 ? 5.587 1.240 -5.348 1.00 96.62 154 ALA A C 1
ATOM 1177 O O . ALA A 1 154 ? 6.295 0.784 -6.246 1.00 96.62 154 ALA A O 1
ATOM 1178 N N . SER A 1 155 ? 4.418 1.842 -5.594 1.00 95.19 155 SER A N 1
ATOM 1179 C CA . SER A 1 155 ? 3.794 1.896 -6.920 1.00 95.19 155 SER A CA 1
ATOM 1180 C C . SER A 1 155 ? 4.689 2.566 -7.955 1.00 95.19 155 SER A C 1
ATOM 1182 O O . SER A 1 155 ? 4.846 2.051 -9.062 1.00 95.19 155 SER A O 1
ATOM 1184 N N . LEU A 1 156 ? 5.275 3.718 -7.620 1.00 93.94 156 LEU A N 1
ATOM 1185 C CA . LEU A 1 156 ? 6.079 4.498 -8.565 1.00 93.94 156 LEU A CA 1
ATOM 1186 C C . LEU A 1 156 ? 7.473 3.904 -8.790 1.00 93.94 156 LEU A C 1
ATOM 1188 O O . LEU A 1 156 ? 8.075 4.152 -9.828 1.00 93.94 156 LEU A O 1
ATOM 1192 N N . ARG A 1 157 ? 7.965 3.076 -7.862 1.00 96.06 157 ARG A N 1
ATOM 1193 C CA . ARG A 1 157 ? 9.276 2.415 -7.950 1.00 96.06 157 ARG A CA 1
ATOM 1194 C C . ARG A 1 157 ? 9.193 0.972 -8.460 1.00 96.06 157 ARG A C 1
ATOM 1196 O O . ARG A 1 157 ? 10.142 0.211 -8.298 1.00 96.06 157 ARG A O 1
ATOM 1203 N N . ARG A 1 158 ? 8.076 0.571 -9.080 1.00 95.94 158 ARG A N 1
ATOM 1204 C CA . ARG A 1 158 ? 7.874 -0.786 -9.632 1.00 95.94 158 ARG A CA 1
ATOM 1205 C C . ARG A 1 158 ? 8.678 -1.085 -10.904 1.00 95.94 158 ARG A C 1
ATOM 1207 O O . ARG A 1 158 ? 8.771 -2.240 -11.292 1.00 95.94 158 ARG A O 1
ATOM 1214 N N . ALA A 1 159 ? 9.240 -0.060 -11.538 1.00 96.38 159 ALA A N 1
ATOM 1215 C CA . ALA A 1 159 ? 10.086 -0.156 -12.724 1.00 96.38 159 ALA A CA 1
ATOM 1216 C C . ALA A 1 159 ? 11.414 0.589 -12.490 1.00 96.38 159 ALA A C 1
ATOM 1218 O O . ALA A 1 159 ? 11.586 1.270 -11.470 1.00 96.38 159 ALA A O 1
ATOM 1219 N N . VAL A 1 160 ? 12.356 0.457 -13.426 1.00 97.06 160 VAL A N 1
ATOM 1220 C CA . VAL A 1 160 ? 13.566 1.285 -13.469 1.00 97.06 160 VAL A CA 1
ATOM 1221 C C . VAL A 1 160 ? 13.149 2.749 -13.482 1.00 97.06 160 VAL A C 1
ATOM 1223 O O . VAL A 1 160 ? 12.297 3.155 -14.270 1.00 97.06 160 VAL A O 1
ATOM 1226 N N . HIS A 1 161 ? 13.740 3.532 -12.591 1.00 95.19 161 HIS A N 1
ATOM 1227 C CA . HIS A 1 161 ? 13.392 4.932 -12.408 1.00 95.19 161 HIS A CA 1
ATOM 1228 C C . HIS A 1 161 ? 14.637 5.755 -12.106 1.00 95.19 161 HIS A C 1
ATOM 1230 O O . HIS A 1 161 ? 15.617 5.260 -11.545 1.00 95.19 161 HIS A O 1
ATOM 1236 N N . TYR A 1 162 ? 14.578 7.035 -12.458 1.00 94.75 162 TYR A N 1
ATOM 1237 C CA . TYR A 1 162 ? 15.528 8.010 -11.953 1.00 94.75 162 TYR A CA 1
ATOM 1238 C C . TYR A 1 162 ? 15.156 8.368 -10.513 1.00 94.75 162 TYR A C 1
ATOM 1240 O O . TYR A 1 162 ? 14.050 8.837 -10.235 1.00 94.75 162 TYR A O 1
ATOM 1248 N N . ASP A 1 163 ? 16.073 8.119 -9.588 1.00 94.31 163 ASP A N 1
ATOM 1249 C CA . ASP A 1 163 ? 15.932 8.501 -8.195 1.00 94.31 163 ASP A CA 1
ATOM 1250 C C . ASP A 1 163 ? 16.584 9.863 -7.974 1.00 94.31 163 ASP A C 1
ATOM 1252 O O . ASP A 1 163 ? 17.804 9.983 -7.868 1.00 94.31 163 ASP A O 1
ATOM 1256 N N . PHE A 1 164 ? 15.737 10.886 -7.873 1.00 92.56 164 PHE A N 1
ATOM 1257 C CA . PHE A 1 164 ? 16.148 12.271 -7.645 1.00 92.56 164 PHE A CA 1
ATOM 1258 C C . PHE A 1 164 ? 16.999 12.451 -6.376 1.00 92.56 164 PHE A C 1
ATOM 1260 O O . PHE A 1 164 ? 17.851 13.329 -6.312 1.00 92.56 164 PHE A O 1
ATOM 1267 N N . TRP A 1 165 ? 16.786 11.616 -5.355 1.00 92.25 165 TRP A N 1
ATOM 1268 C CA . TRP A 1 165 ? 17.442 11.761 -4.054 1.00 92.25 165 TRP A CA 1
ATOM 1269 C C . TRP A 1 165 ? 18.894 11.295 -4.053 1.00 92.25 165 TRP A C 1
ATOM 1271 O O . TRP A 1 165 ? 19.714 11.874 -3.345 1.00 92.25 165 TRP A O 1
ATOM 1281 N N . SER A 1 166 ? 19.206 10.233 -4.797 1.00 93.06 166 SER A N 1
ATOM 1282 C CA . SER A 1 166 ? 20.573 9.736 -4.975 1.00 93.06 166 SER A CA 1
ATOM 1283 C C . SER A 1 166 ? 21.190 10.102 -6.322 1.00 93.06 166 SER A C 1
ATOM 1285 O O . SER A 1 166 ? 22.255 9.572 -6.626 1.00 93.06 166 SER A O 1
ATOM 1287 N N . ASP A 1 167 ? 20.521 10.950 -7.109 1.00 94.25 167 ASP A N 1
ATOM 1288 C CA . ASP A 1 167 ? 20.919 11.366 -8.459 1.00 94.25 167 ASP A CA 1
ATOM 1289 C C . ASP A 1 167 ? 21.406 10.187 -9.318 1.00 94.25 167 ASP A C 1
ATOM 1291 O O . ASP A 1 167 ? 22.521 10.158 -9.838 1.00 94.25 167 ASP A O 1
ATOM 1295 N N . SER A 1 168 ? 20.597 9.127 -9.377 1.00 95.00 168 SER A N 1
ATOM 1296 C CA . SER A 1 168 ? 20.993 7.890 -10.050 1.00 95.00 168 SER A CA 1
ATOM 1297 C C . SER A 1 168 ? 19.813 7.103 -10.595 1.00 95.00 168 SER A C 1
ATOM 1299 O O . SER A 1 168 ? 18.686 7.188 -10.106 1.00 95.00 168 SER A O 1
ATOM 1301 N N . LEU A 1 169 ? 20.081 6.307 -11.629 1.00 95.69 169 LEU A N 1
ATOM 1302 C CA . LEU A 1 169 ? 19.137 5.318 -12.135 1.00 95.69 169 LEU A CA 1
ATOM 1303 C C . LEU A 1 169 ? 19.116 4.123 -11.184 1.00 95.69 169 LEU A C 1
ATOM 1305 O O . LEU A 1 169 ? 20.153 3.523 -10.899 1.00 95.69 169 LEU A O 1
ATOM 1309 N N . ARG A 1 170 ? 17.928 3.772 -10.695 1.00 95.81 170 ARG A N 1
ATOM 1310 C CA . ARG A 1 170 ? 17.725 2.628 -9.809 1.00 95.81 170 ARG A CA 1
ATOM 1311 C C . ARG A 1 170 ? 16.931 1.545 -10.507 1.00 95.81 170 ARG A C 1
ATOM 1313 O O . ARG A 1 170 ? 16.017 1.811 -11.287 1.00 95.81 170 ARG A O 1
ATOM 1320 N N . ARG A 1 171 ? 17.256 0.305 -10.151 1.00 96.62 171 ARG A N 1
ATOM 1321 C CA . ARG A 1 171 ? 16.418 -0.853 -10.454 1.00 96.62 171 ARG A CA 1
ATOM 1322 C C . ARG A 1 171 ? 15.057 -0.735 -9.746 1.00 96.62 171 ARG A C 1
ATOM 1324 O O . ARG A 1 171 ? 14.923 0.037 -8.792 1.00 96.62 171 ARG A O 1
ATOM 1331 N N . PRO A 1 172 ? 14.055 -1.509 -10.190 1.00 97.56 172 PRO A N 1
ATOM 1332 C CA . PRO A 1 172 ? 12.781 -1.627 -9.491 1.00 97.56 172 PRO A CA 1
ATOM 1333 C C . PRO A 1 172 ? 12.963 -1.959 -8.005 1.00 97.56 172 PRO A C 1
ATOM 1335 O O . PRO A 1 172 ? 13.855 -2.727 -7.646 1.00 97.56 172 PRO A O 1
ATOM 1338 N N . LEU A 1 173 ? 12.076 -1.452 -7.149 1.00 97.56 173 LEU A N 1
ATOM 1339 C CA . LEU A 1 173 ? 12.119 -1.611 -5.689 1.00 97.56 173 LEU A CA 1
ATOM 1340 C C . LEU A 1 173 ? 12.194 -3.077 -5.233 1.00 97.56 173 LEU A C 1
ATOM 1342 O O . LEU A 1 173 ? 12.792 -3.361 -4.198 1.00 97.56 173 LEU A O 1
ATOM 1346 N N . LEU A 1 174 ? 11.653 -4.011 -6.021 1.00 97.38 174 LEU A N 1
ATOM 1347 C CA . LEU A 1 174 ? 11.758 -5.453 -5.774 1.00 97.38 174 LEU A CA 1
ATOM 1348 C C . LEU A 1 174 ? 13.214 -5.964 -5.724 1.00 97.38 174 LEU A C 1
ATOM 1350 O O . LEU A 1 174 ? 13.475 -7.004 -5.132 1.00 97.38 174 LEU A O 1
ATOM 1354 N N . PHE A 1 175 ? 14.176 -5.254 -6.325 1.00 97.31 175 PHE A N 1
ATOM 1355 C CA . PHE A 1 175 ? 15.604 -5.583 -6.216 1.00 97.31 175 PHE A CA 1
ATOM 1356 C C . PHE A 1 175 ? 16.246 -5.085 -4.916 1.00 97.31 175 PHE A C 1
ATOM 1358 O O . PHE A 1 175 ? 17.286 -5.613 -4.526 1.00 97.31 175 PHE A O 1
ATOM 1365 N N . ASP A 1 176 ? 15.645 -4.087 -4.267 1.00 95.56 176 ASP A N 1
ATOM 1366 C CA . ASP A 1 176 ? 16.201 -3.406 -3.095 1.00 95.56 176 ASP A CA 1
ATOM 1367 C C . ASP A 1 176 ? 15.531 -3.843 -1.780 1.00 95.56 176 ASP A C 1
ATOM 1369 O O . ASP A 1 176 ? 16.085 -3.631 -0.699 1.00 95.56 176 ASP A O 1
ATOM 1373 N N . ALA A 1 177 ? 14.339 -4.441 -1.851 1.00 96.69 177 ALA A N 1
ATOM 1374 C CA . ALA A 1 177 ? 13.551 -4.868 -0.700 1.00 96.69 177 ALA A CA 1
ATOM 1375 C C . ALA A 1 177 ? 13.172 -6.357 -0.808 1.00 96.69 177 ALA A C 1
ATOM 1377 O O . ALA A 1 177 ? 12.835 -6.809 -1.901 1.00 96.69 177 ALA A O 1
ATOM 1378 N N . PRO A 1 178 ? 13.168 -7.124 0.303 1.00 96.12 178 PRO A N 1
ATOM 1379 C CA . PRO A 1 178 ? 12.833 -8.554 0.306 1.00 96.12 178 PRO A CA 1
ATOM 1380 C C . PRO A 1 178 ? 11.314 -8.805 0.204 1.00 96.12 178 PRO A C 1
ATOM 1382 O O . PRO A 1 178 ? 10.730 -9.477 1.059 1.00 96.12 178 PRO A O 1
ATOM 1385 N N . LEU A 1 179 ? 10.685 -8.228 -0.819 1.00 96.56 179 LEU A N 1
ATOM 1386 C CA . LEU A 1 179 ? 9.256 -8.294 -1.119 1.00 96.56 179 LEU A CA 1
ATOM 1387 C C . LEU A 1 179 ? 8.948 -9.446 -2.075 1.00 96.56 179 LEU A C 1
ATOM 1389 O O . LEU A 1 179 ? 9.721 -9.719 -2.992 1.00 96.56 179 LEU A O 1
ATOM 1393 N N . ASP A 1 180 ? 7.783 -10.057 -1.892 1.00 95.62 180 ASP A N 1
ATOM 1394 C CA . ASP A 1 180 ? 7.248 -11.081 -2.788 1.00 95.62 180 ASP A CA 1
ATOM 1395 C C . ASP A 1 180 ? 6.420 -10.437 -3.920 1.00 95.62 180 ASP A C 1
ATOM 1397 O O . ASP A 1 180 ? 6.458 -10.893 -5.063 1.00 95.62 180 ASP A O 1
ATOM 1401 N N . ALA A 1 181 ? 5.744 -9.315 -3.634 1.00 96.50 181 ALA A N 1
ATOM 1402 C CA . ALA A 1 181 ? 5.033 -8.515 -4.631 1.00 96.50 181 ALA A CA 1
ATOM 1403 C C . ALA A 1 181 ? 4.971 -7.016 -4.277 1.00 96.50 181 ALA A C 1
ATOM 1405 O O . ALA A 1 181 ? 5.017 -6.611 -3.112 1.00 96.50 181 ALA A O 1
ATOM 1406 N N . ILE A 1 182 ? 4.808 -6.179 -5.299 1.00 98.31 182 ILE A N 1
ATOM 1407 C CA . ILE A 1 182 ? 4.321 -4.800 -5.176 1.00 98.31 182 ILE A CA 1
ATOM 1408 C C . ILE A 1 182 ? 2.866 -4.780 -5.632 1.00 98.31 182 ILE A C 1
ATOM 1410 O O . ILE A 1 182 ? 2.568 -5.266 -6.716 1.00 98.31 182 ILE A O 1
ATOM 1414 N N . ILE A 1 183 ? 1.983 -4.173 -4.847 1.00 97.88 183 ILE A N 1
ATOM 1415 C CA . ILE A 1 183 ? 0.621 -3.815 -5.241 1.00 97.88 183 ILE A CA 1
ATOM 1416 C C . ILE A 1 183 ? 0.655 -2.351 -5.670 1.00 97.88 183 ILE A C 1
ATOM 1418 O O . ILE A 1 183 ? 0.986 -1.472 -4.870 1.00 97.88 183 ILE A O 1
ATOM 1422 N N . TYR A 1 184 ? 0.356 -2.083 -6.937 1.00 95.12 184 TYR A N 1
ATOM 1423 C CA . TYR A 1 184 ? 0.404 -0.743 -7.494 1.00 95.12 184 TYR A CA 1
ATOM 1424 C C . TYR A 1 184 ? -0.982 -0.237 -7.896 1.00 95.12 184 TYR A C 1
ATOM 1426 O O . TYR A 1 184 ? -1.796 -0.945 -8.484 1.00 95.12 184 TYR A O 1
ATOM 1434 N N . GLY A 1 185 ? -1.215 1.032 -7.573 1.00 92.94 185 GLY A N 1
ATOM 1435 C CA . GLY A 1 185 ? -2.509 1.686 -7.713 1.00 92.94 185 GLY A CA 1
ATOM 1436 C C . GLY A 1 185 ? -3.491 1.353 -6.602 1.00 92.94 185 GLY A C 1
ATOM 1437 O O . GLY A 1 185 ? -3.081 1.234 -5.447 1.00 92.94 185 GLY A O 1
ATOM 1438 N N . MET A 1 186 ? -4.780 1.268 -6.940 1.00 93.12 186 MET A N 1
ATOM 1439 C CA . MET A 1 186 ? -5.828 0.929 -5.973 1.00 93.12 186 MET A CA 1
ATOM 1440 C C . MET A 1 186 ? -5.717 -0.550 -5.592 1.00 93.12 186 MET A C 1
ATOM 1442 O O . MET A 1 186 ? -5.777 -1.429 -6.452 1.00 93.12 186 MET A O 1
ATOM 1446 N N . GLY A 1 187 ? -5.460 -0.811 -4.310 1.00 95.25 187 GLY A N 1
ATOM 1447 C CA . GLY A 1 187 ? -4.991 -2.110 -3.832 1.00 95.25 187 GLY A CA 1
ATOM 1448 C C . GLY A 1 187 ? -6.078 -3.073 -3.363 1.00 95.25 187 GLY A C 1
ATOM 1449 O O . GLY A 1 187 ? -5.738 -4.189 -2.991 1.00 95.25 187 GLY A O 1
ATOM 1450 N N . GLU A 1 188 ? -7.350 -2.673 -3.347 1.00 97.50 188 GLU A N 1
ATOM 1451 C CA . GLU A 1 188 ? -8.455 -3.428 -2.744 1.00 97.50 188 GLU A CA 1
ATOM 1452 C C . GLU A 1 188 ? -8.599 -4.832 -3.347 1.00 97.50 188 GLU A C 1
ATOM 1454 O O . GLU A 1 188 ? -8.479 -5.829 -2.632 1.00 97.50 188 GLU A O 1
ATOM 1459 N N . HIS A 1 189 ? -8.809 -4.927 -4.664 1.00 97.00 189 HIS A N 1
ATOM 1460 C CA . HIS A 1 189 ? -8.970 -6.215 -5.350 1.00 97.00 189 HIS A CA 1
ATOM 1461 C C . HIS A 1 189 ? -7.706 -7.069 -5.256 1.00 97.00 189 HIS A C 1
ATOM 1463 O O . HIS A 1 189 ? -7.782 -8.228 -4.854 1.00 97.00 189 HIS A O 1
ATOM 1469 N N . ALA A 1 190 ? -6.545 -6.484 -5.560 1.00 97.00 190 ALA A N 1
ATOM 1470 C CA . ALA A 1 190 ? -5.270 -7.195 -5.572 1.00 97.00 190 ALA A CA 1
ATOM 1471 C C . ALA A 1 190 ? -4.899 -7.754 -4.189 1.00 97.00 190 ALA A C 1
ATOM 1473 O O . ALA A 1 190 ? -4.502 -8.913 -4.075 1.00 97.00 190 ALA A O 1
ATOM 1474 N N . LEU A 1 191 ? -5.054 -6.956 -3.126 1.00 97.94 191 LEU A N 1
ATOM 1475 C CA . LEU A 1 191 ? -4.752 -7.390 -1.764 1.00 97.94 191 LEU A CA 1
ATOM 1476 C C . LEU A 1 191 ? -5.697 -8.505 -1.318 1.00 97.94 191 LEU A C 1
ATOM 1478 O O . LEU A 1 191 ? -5.232 -9.501 -0.770 1.00 97.94 191 LEU A O 1
ATOM 1482 N N . LEU A 1 192 ? -7.002 -8.370 -1.570 1.00 97.81 192 LEU A N 1
ATOM 1483 C CA . LEU A 1 192 ? -7.967 -9.412 -1.224 1.00 97.81 192 LEU A CA 1
ATOM 1484 C C . LEU A 1 192 ? -7.707 -10.705 -2.000 1.00 97.81 192 LEU A C 1
ATOM 1486 O O . LEU A 1 192 ? -7.795 -11.786 -1.424 1.00 97.81 192 LEU A O 1
ATOM 1490 N N . GLU A 1 193 ? -7.362 -10.616 -3.282 1.00 96.88 193 GLU A N 1
ATOM 1491 C CA . GLU A 1 193 ? -7.023 -11.790 -4.081 1.00 96.88 193 GLU A CA 1
ATOM 1492 C C . GLU A 1 193 ? -5.761 -12.491 -3.560 1.00 96.88 193 GLU A C 1
ATOM 1494 O O . GLU A 1 193 ? -5.780 -13.710 -3.384 1.00 96.88 193 GLU A O 1
ATOM 1499 N N . ILE A 1 194 ? -4.704 -11.740 -3.226 1.00 95.62 194 ILE A N 1
ATOM 1500 C CA . ILE A 1 194 ? -3.496 -12.279 -2.578 1.00 95.62 194 ILE A CA 1
ATOM 1501 C C . ILE A 1 194 ? -3.866 -12.996 -1.275 1.00 95.62 194 ILE A C 1
ATOM 1503 O O . ILE A 1 194 ? -3.480 -14.146 -1.073 1.00 95.62 194 ILE A O 1
ATOM 1507 N N . VAL A 1 195 ? -4.634 -12.337 -0.403 1.00 96.06 195 VAL A N 1
ATOM 1508 C CA . VAL A 1 195 ? -5.074 -12.893 0.884 1.00 96.06 195 VAL A CA 1
ATOM 1509 C C . VAL A 1 195 ? -5.839 -14.198 0.674 1.00 96.06 195 VAL A C 1
ATOM 1511 O O . VAL A 1 195 ? -5.510 -15.199 1.305 1.00 96.06 195 VAL A O 1
ATOM 1514 N N . ARG A 1 196 ? -6.813 -14.223 -0.242 1.00 95.94 196 ARG A N 1
ATOM 1515 C CA . ARG A 1 196 ? -7.622 -15.416 -0.532 1.00 95.94 196 ARG A CA 1
ATOM 1516 C C . ARG A 1 196 ? -6.790 -16.550 -1.123 1.00 95.94 196 ARG A C 1
ATOM 1518 O O . ARG A 1 196 ? -7.015 -17.704 -0.774 1.00 95.94 196 ARG A O 1
ATOM 1525 N N . ARG A 1 197 ? -5.822 -16.245 -1.992 1.00 94.38 197 ARG A N 1
ATOM 1526 C CA . ARG A 1 197 ? -4.931 -17.259 -2.574 1.00 94.38 197 ARG A CA 1
ATOM 1527 C C . ARG A 1 197 ? -3.996 -17.865 -1.532 1.00 94.38 197 ARG A C 1
ATOM 1529 O O . ARG A 1 197 ? -3.803 -19.076 -1.526 1.00 94.38 197 ARG A O 1
ATOM 1536 N N . LEU A 1 198 ? -3.449 -17.043 -0.637 1.00 92.81 198 LEU A N 1
ATOM 1537 C CA . LEU A 1 198 ? -2.644 -17.512 0.493 1.00 92.81 198 LEU A CA 1
ATOM 1538 C C . LEU A 1 198 ? -3.472 -18.354 1.465 1.00 92.81 198 LEU A C 1
ATOM 1540 O O . LEU A 1 198 ? -2.983 -19.355 1.979 1.00 92.81 198 LEU A O 1
ATOM 1544 N N . ASP A 1 199 ? -4.723 -17.965 1.692 1.00 93.38 199 ASP A N 1
ATOM 1545 C CA . ASP A 1 199 ? -5.644 -18.690 2.560 1.00 93.38 199 ASP A CA 1
ATOM 1546 C C . ASP A 1 199 ? -5.974 -20.077 1.999 1.00 93.38 199 ASP A C 1
ATOM 1548 O O . ASP A 1 199 ? -5.800 -21.074 2.695 1.00 93.38 199 ASP A O 1
ATOM 1552 N N . ALA A 1 200 ? -6.321 -20.150 0.711 1.00 91.94 200 ALA A N 1
ATOM 1553 C CA . ALA A 1 200 ? -6.520 -21.413 0.003 1.00 91.94 200 ALA A CA 1
ATOM 1554 C C . ALA A 1 200 ? -5.259 -22.291 0.017 1.00 91.94 200 ALA A C 1
ATOM 1556 O O . ALA A 1 200 ? -5.340 -23.504 0.198 1.00 91.94 200 ALA A O 1
ATOM 1557 N N . LEU A 1 201 ? -4.078 -21.689 -0.157 1.00 89.88 201 LEU A N 1
ATOM 1558 C CA . LEU A 1 201 ? -2.819 -22.426 -0.102 1.00 89.88 201 LEU A CA 1
ATOM 1559 C C . LEU A 1 201 ? -2.596 -23.045 1.281 1.00 89.88 201 LEU A C 1
ATOM 1561 O O . LEU A 1 201 ? -2.212 -24.211 1.358 1.00 89.88 201 LEU A O 1
ATOM 1565 N N . LEU A 1 202 ? -2.847 -22.300 2.362 1.00 88.12 202 LEU A N 1
ATOM 1566 C CA . LEU A 1 202 ? -2.705 -22.824 3.722 1.00 88.12 202 LEU A CA 1
ATOM 1567 C C . LEU A 1 202 ? -3.664 -23.981 4.016 1.00 88.12 202 LEU A C 1
ATOM 1569 O O . LEU A 1 202 ? -3.268 -24.907 4.718 1.00 88.12 202 LEU A O 1
ATOM 1573 N N . GLU A 1 203 ? -4.873 -23.990 3.450 1.00 87.31 203 GLU A N 1
ATOM 1574 C CA . GLU A 1 203 ? -5.779 -25.145 3.557 1.00 87.31 203 GLU A CA 1
ATOM 1575 C C . GLU A 1 203 ? -5.193 -26.413 2.907 1.00 87.31 203 GLU A C 1
ATOM 1577 O O . GLU A 1 203 ? -5.455 -27.522 3.370 1.00 87.31 203 GLU A O 1
ATOM 1582 N N . ILE A 1 204 ? -4.367 -26.261 1.865 1.00 85.69 204 ILE A N 1
ATOM 1583 C CA . ILE A 1 204 ? -3.728 -27.375 1.147 1.00 85.69 204 ILE A CA 1
ATOM 1584 C C . ILE A 1 204 ? -2.473 -27.871 1.876 1.00 85.69 204 ILE A C 1
ATOM 1586 O O . ILE A 1 204 ? -2.270 -29.079 2.002 1.00 85.69 204 ILE A O 1
ATOM 1590 N N . VAL A 1 205 ? -1.601 -26.958 2.313 1.00 84.12 205 VAL A N 1
ATOM 1591 C CA . VAL A 1 205 ? -0.274 -27.312 2.862 1.00 84.12 205 VAL A CA 1
ATOM 1592 C C . VAL A 1 205 ? -0.256 -27.444 4.389 1.00 84.12 205 VAL A C 1
ATOM 1594 O O . VAL A 1 205 ? 0.718 -27.953 4.947 1.00 84.12 205 VAL A O 1
ATOM 1597 N N . GLY A 1 206 ? -1.327 -27.016 5.064 1.00 80.12 206 GLY A N 1
ATOM 1598 C CA . GLY A 1 206 ? -1.442 -26.974 6.520 1.00 80.12 206 GLY A CA 1
ATOM 1599 C C . GLY A 1 206 ? -0.495 -25.965 7.181 1.00 80.12 206 GLY A C 1
ATOM 1600 O O . GLY A 1 206 ? 0.245 -25.228 6.528 1.00 80.12 206 GLY A O 1
ATOM 1601 N N . ASP A 1 207 ? -0.459 -25.978 8.515 1.00 67.94 207 ASP A N 1
ATOM 1602 C CA . ASP A 1 207 ? 0.373 -25.066 9.322 1.00 67.94 207 ASP A CA 1
ATOM 1603 C C . ASP A 1 207 ? 1.892 -25.319 9.183 1.00 67.94 207 ASP A C 1
ATOM 1605 O O . ASP A 1 207 ? 2.716 -24.581 9.726 1.00 67.94 207 ASP A O 1
ATOM 1609 N N . GLY A 1 208 ? 2.283 -26.376 8.461 1.00 59.22 208 GLY A N 1
ATOM 1610 C CA . GLY A 1 208 ? 3.654 -26.879 8.368 1.00 59.22 208 GLY A CA 1
ATOM 1611 C C . GLY A 1 208 ? 4.522 -26.288 7.255 1.00 59.22 208 GLY A C 1
ATOM 1612 O O . GLY A 1 208 ? 5.680 -26.695 7.147 1.00 59.22 208 GLY A O 1
ATOM 1613 N N . GLY A 1 209 ? 4.031 -25.369 6.414 1.00 60.12 209 GLY A N 1
ATOM 1614 C CA . GLY A 1 209 ? 4.830 -25.009 5.239 1.00 60.12 209 GLY A CA 1
ATOM 1615 C C . GLY A 1 209 ? 4.340 -23.868 4.367 1.00 60.12 209 GLY A C 1
ATOM 1616 O O . GLY A 1 209 ? 4.215 -24.048 3.160 1.00 60.12 209 GLY A O 1
ATOM 1617 N N . TYR A 1 210 ? 4.178 -22.668 4.930 1.00 66.62 210 TYR A N 1
ATOM 1618 C CA . TYR A 1 210 ? 4.343 -21.476 4.100 1.00 66.62 210 TYR A CA 1
ATOM 1619 C C . TYR A 1 210 ? 5.841 -21.216 3.881 1.00 66.62 210 TYR A C 1
ATOM 1621 O O . TYR A 1 210 ? 6.553 -20.808 4.804 1.00 66.62 210 TYR A O 1
ATOM 1629 N N . THR A 1 211 ? 6.323 -21.414 2.655 1.00 72.62 211 THR A N 1
ATOM 1630 C CA . THR A 1 211 ? 7.589 -20.829 2.196 1.00 72.62 211 THR A CA 1
ATOM 1631 C C . THR A 1 211 ? 7.337 -19.993 0.942 1.00 72.62 211 THR A C 1
ATOM 1633 O O . THR A 1 211 ? 6.431 -20.318 0.169 1.00 72.62 211 THR A O 1
ATOM 1636 N N . PRO A 1 212 ? 8.132 -18.934 0.699 1.00 71.06 212 PRO A N 1
ATOM 1637 C CA . PRO A 1 212 ? 8.065 -18.189 -0.556 1.00 71.06 212 PRO A CA 1
ATOM 1638 C C . PRO A 1 212 ? 8.183 -19.091 -1.795 1.00 71.06 212 PRO A C 1
ATOM 1640 O O . PRO A 1 212 ? 7.477 -18.868 -2.772 1.00 71.06 212 PRO A O 1
ATOM 1643 N N . ASP A 1 213 ? 8.997 -20.152 -1.728 1.00 75.56 213 ASP A N 1
ATOM 1644 C CA . ASP A 1 213 ? 9.172 -21.111 -2.826 1.00 75.56 213 ASP A CA 1
ATOM 1645 C C . ASP A 1 213 ? 7.915 -21.951 -3.084 1.00 75.56 213 ASP A C 1
ATOM 1647 O O . ASP A 1 213 ? 7.555 -22.175 -4.239 1.00 75.56 213 ASP A O 1
ATOM 1651 N N . VAL A 1 214 ? 7.214 -22.386 -2.029 1.00 79.31 214 VAL A N 1
ATOM 1652 C CA . VAL A 1 214 ? 5.923 -23.075 -2.168 1.00 79.31 214 VAL A CA 1
ATOM 1653 C C . VAL A 1 214 ? 4.895 -22.114 -2.761 1.00 79.31 214 VAL A C 1
ATOM 1655 O O . VAL A 1 214 ? 4.277 -22.434 -3.769 1.00 79.31 214 VAL A O 1
ATOM 1658 N N . ALA A 1 215 ? 4.760 -20.901 -2.220 1.00 78.06 215 ALA A N 1
ATOM 1659 C CA . ALA A 1 215 ? 3.821 -19.912 -2.752 1.00 78.06 215 ALA A CA 1
ATOM 1660 C C . ALA A 1 215 ? 4.089 -19.572 -4.230 1.00 78.06 215 ALA A C 1
ATOM 1662 O O . ALA A 1 215 ? 3.153 -19.472 -5.025 1.00 78.06 215 ALA A O 1
ATOM 1663 N N . ALA A 1 216 ? 5.362 -19.448 -4.614 1.00 77.06 216 ALA A N 1
ATOM 1664 C CA . ALA A 1 216 ? 5.766 -19.262 -6.003 1.00 77.06 216 ALA A CA 1
ATOM 1665 C C . ALA A 1 216 ? 5.439 -20.490 -6.868 1.00 77.06 216 ALA A C 1
ATOM 1667 O O . ALA A 1 216 ? 4.886 -20.331 -7.950 1.00 77.06 216 ALA A O 1
ATOM 1668 N N . GLY A 1 217 ? 5.700 -21.709 -6.387 1.00 77.94 217 GLY A N 1
ATOM 1669 C CA . GLY A 1 217 ? 5.375 -22.948 -7.105 1.00 77.94 217 GLY A CA 1
ATOM 1670 C C . GLY A 1 217 ? 3.876 -23.152 -7.353 1.00 77.94 217 GLY A C 1
ATOM 1671 O O . GLY A 1 217 ? 3.496 -23.764 -8.349 1.00 77.94 217 GLY A O 1
ATOM 1672 N N . PHE A 1 218 ? 3.022 -22.601 -6.488 1.00 80.44 218 PHE A N 1
ATOM 1673 C CA . PHE A 1 218 ? 1.566 -22.584 -6.667 1.00 80.44 218 PHE A CA 1
ATOM 1674 C C . PHE A 1 218 ? 1.059 -21.385 -7.487 1.00 80.44 218 PHE A C 1
ATOM 1676 O O . PHE A 1 218 ? -0.148 -21.264 -7.701 1.00 80.44 218 PHE A O 1
ATOM 1683 N N . GLY A 1 219 ? 1.948 -20.503 -7.956 1.00 85.19 219 GLY A N 1
ATOM 1684 C CA . GLY A 1 219 ? 1.581 -19.329 -8.748 1.00 85.19 219 GLY A CA 1
ATOM 1685 C C . GLY A 1 219 ? 0.741 -18.312 -7.971 1.00 85.19 219 GLY A C 1
ATOM 1686 O O . GLY A 1 219 ? -0.066 -17.599 -8.567 1.00 85.19 219 GLY A O 1
ATOM 1687 N N . VAL A 1 220 ? 0.902 -18.227 -6.640 1.00 86.94 220 VAL A N 1
ATOM 1688 C CA . VAL A 1 220 ? 0.086 -17.347 -5.775 1.00 86.94 220 VAL A CA 1
ATOM 1689 C C . VAL A 1 220 ? 0.087 -15.906 -6.281 1.00 86.94 220 VAL A C 1
ATOM 1691 O O . VAL A 1 220 ? -0.949 -15.255 -6.247 1.00 86.94 220 VAL A O 1
ATOM 1694 N N . TRP A 1 221 ? 1.213 -15.434 -6.813 1.00 89.75 221 TRP A N 1
ATOM 1695 C CA . TRP A 1 221 ? 1.424 -14.052 -7.258 1.00 89.75 221 TRP A CA 1
ATOM 1696 C C . TRP A 1 221 ? 1.124 -13.812 -8.746 1.00 89.75 221 TRP A C 1
ATOM 1698 O O . TRP A 1 221 ? 1.255 -12.687 -9.231 1.00 89.75 221 TRP A O 1
ATOM 1708 N N . GLU A 1 222 ? 0.790 -14.858 -9.502 1.00 91.62 222 GLU A N 1
ATOM 1709 C CA . GLU A 1 222 ? 0.696 -14.793 -10.961 1.00 91.62 222 GLU A CA 1
ATOM 1710 C C . GLU A 1 222 ? -0.675 -14.297 -11.429 1.00 91.62 222 GLU A C 1
ATOM 1712 O O . GLU A 1 222 ? -1.715 -14.730 -10.926 1.00 91.62 222 GLU A O 1
ATOM 1717 N N . GLY A 1 223 ? -0.692 -13.388 -12.408 1.00 92.88 223 GLY A N 1
ATOM 1718 C CA . GLY A 1 223 ? -1.927 -12.914 -13.037 1.00 92.88 223 GLY A CA 1
ATOM 1719 C C . GLY A 1 223 ? -2.820 -12.024 -12.164 1.00 92.88 223 GLY A C 1
ATOM 1720 O O . GLY A 1 223 ? -3.914 -11.672 -12.599 1.00 92.88 223 GLY A O 1
ATOM 1721 N N . ILE A 1 224 ? -2.387 -11.637 -10.957 1.00 95.62 224 ILE A N 1
ATOM 1722 C CA . ILE A 1 224 ? -3.151 -10.709 -10.111 1.00 95.62 224 ILE A CA 1
ATOM 1723 C C . ILE A 1 224 ? -2.983 -9.297 -10.662 1.00 95.62 224 ILE A C 1
ATOM 1725 O O . ILE A 1 224 ? -1.895 -8.717 -10.607 1.00 95.62 224 ILE A O 1
ATOM 1729 N N . ARG A 1 225 ? -4.064 -8.721 -11.185 1.00 95.75 225 ARG A N 1
ATOM 1730 C CA . ARG A 1 225 ? -4.048 -7.361 -11.736 1.00 95.75 225 ARG A CA 1
ATOM 1731 C C . ARG A 1 225 ? -3.607 -6.342 -10.682 1.00 95.75 225 ARG A C 1
ATOM 1733 O O . ARG A 1 225 ? -3.955 -6.451 -9.512 1.00 95.75 225 ARG A O 1
ATOM 1740 N N . GLY A 1 226 ? -2.850 -5.334 -11.102 1.00 95.75 226 GLY A N 1
ATOM 1741 C CA . GLY A 1 226 ? -2.302 -4.310 -10.215 1.00 95.75 226 GLY A CA 1
ATOM 1742 C C . GLY A 1 226 ? -1.127 -4.801 -9.372 1.00 95.75 226 GLY A C 1
ATOM 1743 O O . GLY A 1 226 ? -0.817 -4.181 -8.359 1.00 95.75 226 GLY A O 1
ATOM 1744 N N . THR A 1 227 ? -0.461 -5.894 -9.760 1.00 97.56 227 THR A N 1
ATOM 1745 C CA . THR A 1 227 ? 0.728 -6.387 -9.052 1.00 97.56 227 THR A CA 1
ATOM 1746 C C . THR A 1 227 ? 1.982 -6.379 -9.914 1.00 97.56 227 THR A C 1
ATOM 1748 O O . THR A 1 227 ? 1.924 -6.442 -11.142 1.00 97.56 227 THR A O 1
ATOM 1751 N N . ALA A 1 228 ? 3.138 -6.285 -9.264 1.00 97.56 228 ALA A N 1
ATOM 1752 C CA . ALA A 1 228 ? 4.435 -6.516 -9.872 1.00 97.56 228 ALA A CA 1
ATOM 1753 C C . ALA A 1 228 ? 5.246 -7.505 -9.036 1.00 97.56 228 ALA A C 1
ATOM 1755 O O . ALA A 1 228 ? 5.235 -7.430 -7.805 1.00 97.56 228 ALA A O 1
ATOM 1756 N N . ARG A 1 229 ? 5.977 -8.400 -9.698 1.00 96.25 229 ARG A N 1
ATOM 1757 C CA . ARG A 1 229 ? 6.807 -9.427 -9.054 1.00 96.25 229 ARG A CA 1
ATOM 1758 C C . ARG A 1 229 ? 8.108 -9.652 -9.812 1.00 96.25 229 ARG A C 1
ATOM 1760 O O . ARG A 1 229 ? 8.225 -9.287 -10.983 1.00 96.25 229 ARG A O 1
ATOM 1767 N N . LEU A 1 230 ? 9.079 -10.252 -9.129 1.00 95.31 230 LEU A N 1
ATOM 1768 C CA . LEU A 1 230 ? 10.316 -10.711 -9.750 1.00 95.31 230 LEU A CA 1
ATOM 1769 C C . LEU A 1 230 ? 10.175 -12.133 -10.255 1.00 95.31 230 LEU A C 1
ATOM 1771 O O . LEU A 1 230 ? 9.673 -13.005 -9.553 1.00 95.31 230 LEU A O 1
ATOM 1775 N N . GLU A 1 231 ? 10.739 -12.373 -11.427 1.00 92.81 231 GLU A N 1
ATOM 1776 C CA . GLU A 1 231 ? 10.855 -13.699 -12.001 1.00 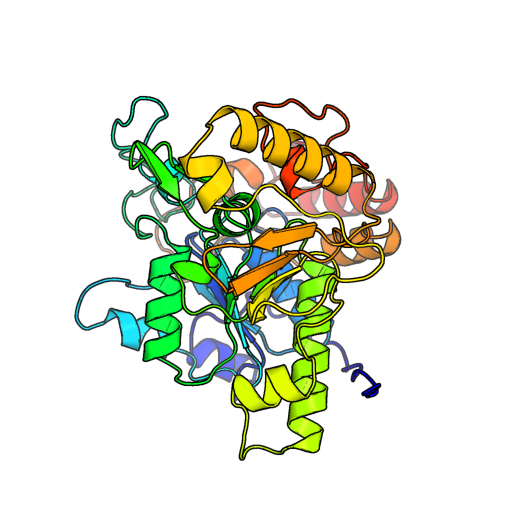92.81 231 GLU A CA 1
ATOM 1777 C C . GLU A 1 231 ? 12.259 -13.935 -12.551 1.00 92.81 231 GLU A C 1
ATOM 1779 O O . GLU A 1 231 ? 13.020 -13.008 -12.857 1.00 92.81 231 GLU A O 1
ATOM 1784 N N . LYS A 1 232 ? 12.621 -15.213 -12.672 1.00 90.88 232 LYS A N 1
ATOM 1785 C CA . LYS A 1 232 ? 13.779 -15.591 -13.479 1.00 90.88 232 LYS A CA 1
ATOM 1786 C C . LYS A 1 232 ? 13.439 -15.302 -14.935 1.00 90.88 232 LYS A C 1
ATOM 1788 O O . LYS A 1 232 ? 12.335 -15.614 -15.369 1.00 90.88 232 LYS A O 1
ATOM 1793 N N . LYS A 1 233 ? 14.395 -14.742 -15.675 1.00 88.56 233 LYS A N 1
ATOM 1794 C CA . LYS A 1 233 ? 14.221 -14.490 -17.104 1.00 88.56 233 LYS A CA 1
ATOM 1795 C C . LYS A 1 233 ? 13.855 -15.790 -17.824 1.00 88.56 233 LYS A C 1
ATOM 1797 O O . LYS A 1 233 ? 14.555 -16.794 -17.668 1.00 88.56 233 LYS A O 1
ATOM 1802 N N . ALA A 1 234 ? 12.769 -15.753 -18.586 1.00 83.56 234 ALA A N 1
ATOM 1803 C CA . ALA A 1 234 ? 12.225 -16.901 -19.305 1.00 83.56 234 ALA A CA 1
ATOM 1804 C C . ALA A 1 234 ? 12.018 -16.571 -20.795 1.00 83.56 234 ALA A C 1
ATOM 1806 O O . ALA A 1 234 ? 12.494 -15.548 -21.294 1.00 83.56 234 ALA A O 1
ATOM 1807 N N . GLU A 1 235 ? 11.343 -17.460 -21.527 1.00 86.12 235 GLU A N 1
ATOM 1808 C CA . GLU A 1 235 ? 10.886 -17.158 -22.885 1.00 86.12 235 GLU A CA 1
ATOM 1809 C C . GLU A 1 235 ? 9.911 -15.978 -22.889 1.00 86.12 235 GLU A C 1
ATOM 1811 O O . GLU A 1 235 ? 9.265 -15.667 -21.884 1.00 86.12 235 GLU A O 1
ATOM 1816 N N . ARG A 1 236 ? 9.811 -15.293 -24.035 1.00 89.56 236 ARG A N 1
ATOM 1817 C CA . ARG A 1 236 ? 8.990 -14.087 -24.104 1.00 89.56 236 ARG A CA 1
ATOM 1818 C C . ARG A 1 236 ? 7.522 -14.415 -23.854 1.00 89.56 236 ARG A C 1
ATOM 1820 O O . ARG A 1 236 ? 6.953 -15.279 -24.512 1.00 89.56 236 ARG A O 1
ATOM 1827 N N . ARG A 1 237 ? 6.907 -13.661 -22.946 1.00 91.00 237 ARG A N 1
ATOM 1828 C CA . ARG A 1 237 ? 5.485 -13.762 -22.615 1.00 91.00 237 ARG A CA 1
ATOM 1829 C C . ARG A 1 237 ? 4.651 -13.283 -23.799 1.00 91.00 237 ARG A C 1
ATOM 1831 O O . ARG A 1 237 ? 4.807 -12.148 -24.256 1.00 91.00 237 ARG A O 1
ATOM 1838 N N . GLU A 1 238 ? 3.761 -14.142 -24.283 1.00 91.25 238 GLU A N 1
ATOM 1839 C CA . GLU A 1 238 ? 2.819 -13.789 -25.341 1.00 91.25 238 GLU A CA 1
ATOM 1840 C C . GLU A 1 238 ? 1.911 -12.634 -24.885 1.00 91.25 238 GLU A C 1
ATOM 1842 O O . GLU A 1 238 ? 1.446 -12.599 -23.747 1.00 91.25 238 GLU A O 1
ATOM 1847 N N . GLY A 1 239 ? 1.704 -11.641 -25.755 1.00 91.38 239 GLY A N 1
ATOM 1848 C CA . GLY A 1 239 ? 0.866 -10.471 -25.464 1.00 91.38 239 GLY A CA 1
ATOM 1849 C C . GLY A 1 239 ? 1.447 -9.459 -24.464 1.00 91.38 239 GLY A C 1
ATOM 1850 O O . GLY A 1 239 ? 0.831 -8.415 -24.247 1.00 91.38 239 GLY A O 1
ATOM 1851 N N . ALA A 1 240 ? 2.621 -9.713 -23.874 1.00 95.31 240 ALA A N 1
ATOM 1852 C CA . ALA A 1 240 ? 3.275 -8.773 -22.968 1.00 95.31 240 ALA A CA 1
ATOM 1853 C C . ALA A 1 240 ? 4.054 -7.683 -23.722 1.00 95.31 240 ALA A C 1
ATOM 1855 O O . ALA A 1 240 ? 4.659 -7.919 -24.772 1.00 95.31 240 ALA A O 1
ATOM 1856 N N . VAL A 1 241 ? 4.097 -6.483 -23.144 1.00 96.44 241 VAL A N 1
ATOM 1857 C CA . VAL A 1 241 ? 4.884 -5.357 -23.656 1.00 96.44 241 VAL A CA 1
ATOM 1858 C C . VAL A 1 241 ? 6.199 -5.276 -22.890 1.00 96.44 241 VAL A C 1
ATOM 1860 O O . VAL A 1 241 ? 6.227 -5.213 -21.664 1.00 96.44 241 VAL A O 1
ATOM 1863 N N . TYR A 1 242 ? 7.309 -5.248 -23.621 1.00 95.88 242 TYR A N 1
ATOM 1864 C CA . TYR A 1 242 ? 8.641 -5.187 -23.029 1.00 95.88 242 TYR A CA 1
ATOM 1865 C C . TYR A 1 242 ? 9.122 -3.740 -22.947 1.00 95.88 242 TYR A C 1
ATOM 1867 O O . TYR A 1 242 ? 9.193 -3.041 -23.963 1.00 95.88 242 TYR A O 1
ATOM 1875 N N . LEU A 1 243 ? 9.450 -3.301 -21.735 1.00 97.25 243 LEU A N 1
ATOM 1876 C CA . LEU A 1 243 ? 10.132 -2.036 -21.497 1.00 97.25 243 LEU A CA 1
ATOM 1877 C C . LEU A 1 243 ? 11.621 -2.171 -21.849 1.00 97.25 243 LEU A C 1
ATOM 1879 O O . LEU A 1 243 ? 12.161 -3.278 -21.767 1.00 97.25 243 LEU A O 1
ATOM 1883 N N . PRO A 1 244 ? 12.303 -1.060 -22.183 1.00 97.56 244 PRO A N 1
ATOM 1884 C CA . PRO A 1 244 ? 13.759 -1.031 -22.201 1.00 97.56 244 PRO A CA 1
ATOM 1885 C C . PRO A 1 244 ? 14.334 -1.604 -20.903 1.00 97.56 244 PRO A C 1
ATOM 1887 O O . PRO A 1 244 ? 13.855 -1.290 -19.804 1.00 97.56 244 PRO A O 1
ATOM 1890 N N . SER A 1 245 ? 15.329 -2.470 -21.043 1.00 96.94 245 SER A N 1
ATOM 1891 C CA . SER A 1 245 ? 16.029 -3.099 -19.928 1.00 96.94 245 SER A CA 1
ATOM 1892 C C . SER A 1 245 ? 16.811 -2.076 -19.109 1.00 96.94 245 SER A C 1
ATOM 1894 O O . SER A 1 245 ? 17.099 -0.966 -19.559 1.00 96.94 245 SER A O 1
ATOM 1896 N N . TYR A 1 246 ? 17.186 -2.461 -17.891 1.00 97.06 246 TYR A N 1
ATOM 1897 C CA . TYR A 1 246 ? 18.038 -1.630 -17.043 1.00 97.06 246 TYR A CA 1
ATOM 1898 C C . TYR A 1 246 ? 19.362 -1.264 -17.731 1.00 97.06 246 TYR A C 1
ATOM 1900 O O . TYR A 1 246 ? 19.760 -0.104 -17.690 1.00 97.06 246 TYR A O 1
ATOM 1908 N N . ASP A 1 247 ? 19.998 -2.217 -18.415 1.00 96.75 247 ASP A N 1
ATOM 1909 C CA . ASP A 1 247 ? 21.279 -1.991 -19.091 1.00 96.75 247 ASP A CA 1
ATOM 1910 C C . ASP A 1 247 ? 21.126 -1.074 -20.316 1.00 96.75 247 ASP A C 1
ATOM 1912 O O . ASP A 1 247 ? 21.960 -0.197 -20.534 1.00 96.75 247 ASP A O 1
ATOM 1916 N N . GLU A 1 248 ? 20.028 -1.197 -21.074 1.00 97.44 248 GLU A N 1
ATOM 1917 C CA . GLU A 1 248 ? 19.701 -0.246 -22.149 1.00 97.44 248 GLU A CA 1
ATOM 1918 C C . GLU A 1 248 ? 19.461 1.169 -21.601 1.00 97.44 248 GLU A C 1
ATOM 1920 O O . GLU A 1 248 ? 19.932 2.138 -22.191 1.00 97.44 248 GLU A O 1
ATOM 1925 N N . ILE A 1 249 ? 18.775 1.299 -20.459 1.00 97.69 249 ILE A N 1
ATOM 1926 C CA . ILE A 1 249 ? 18.521 2.594 -19.806 1.00 97.69 249 ILE A CA 1
ATOM 1927 C C . ILE A 1 249 ? 19.811 3.221 -19.256 1.00 97.69 249 ILE A C 1
ATOM 1929 O O . ILE A 1 249 ? 19.966 4.440 -19.309 1.00 97.69 249 ILE A O 1
ATOM 1933 N N . LEU A 1 250 ? 20.748 2.414 -18.751 1.00 96.44 250 LEU A N 1
ATOM 1934 C CA . LEU A 1 250 ? 22.071 2.897 -18.349 1.00 96.44 250 LEU A CA 1
ATOM 1935 C C . LEU A 1 250 ? 22.898 3.384 -19.545 1.00 96.44 250 LEU A C 1
ATOM 1937 O O . LEU A 1 250 ? 23.658 4.342 -19.405 1.00 96.44 250 LEU A O 1
ATOM 1941 N N . ALA A 1 251 ? 22.771 2.723 -20.697 1.00 97.25 251 ALA A N 1
ATOM 1942 C CA . ALA A 1 251 ? 23.503 3.075 -21.909 1.00 97.25 251 ALA A CA 1
ATOM 1943 C C . ALA A 1 251 ? 22.931 4.318 -22.613 1.00 97.25 251 ALA A C 1
ATOM 1945 O O . ALA A 1 251 ? 23.697 5.102 -23.175 1.00 97.25 251 ALA A O 1
ATOM 1946 N N . ASP A 1 252 ? 21.609 4.505 -22.580 1.00 96.81 252 ASP A N 1
ATOM 1947 C CA . ASP A 1 252 ? 20.919 5.630 -23.213 1.00 96.81 252 ASP A CA 1
ATOM 1948 C C . ASP A 1 252 ? 19.779 6.172 -22.326 1.00 96.81 252 ASP A C 1
ATOM 1950 O O . ASP A 1 252 ? 18.710 5.558 -22.233 1.00 96.81 252 ASP A O 1
ATOM 1954 N N . PRO A 1 253 ? 19.933 7.371 -21.729 1.00 87.94 253 PRO A N 1
ATOM 1955 C CA . PRO A 1 253 ? 18.874 8.012 -20.950 1.00 87.94 253 PRO A CA 1
ATOM 1956 C C . PRO A 1 253 ? 17.561 8.235 -21.720 1.00 87.94 253 PRO A C 1
ATOM 1958 O O . PRO A 1 253 ? 16.496 8.297 -21.098 1.00 87.94 253 PRO A O 1
ATOM 1961 N N . ALA A 1 254 ? 17.578 8.322 -23.057 1.00 95.88 254 ALA A N 1
ATOM 1962 C CA . ALA A 1 254 ? 16.349 8.423 -23.847 1.00 95.88 254 ALA A CA 1
ATOM 1963 C C . ALA A 1 254 ? 15.489 7.148 -23.751 1.00 95.88 254 ALA A C 1
ATOM 1965 O O . ALA A 1 254 ? 14.260 7.212 -23.876 1.00 95.88 254 ALA A O 1
ATOM 1966 N N . ALA A 1 255 ? 16.098 5.997 -23.448 1.00 97.69 255 ALA A N 1
ATOM 1967 C CA . ALA A 1 255 ? 15.375 4.760 -23.192 1.00 97.69 255 ALA A CA 1
ATOM 1968 C C . ALA A 1 255 ? 14.515 4.842 -21.919 1.00 97.69 255 ALA A C 1
ATOM 1970 O O . ALA A 1 255 ? 13.433 4.252 -21.890 1.00 97.69 255 ALA A O 1
ATOM 1971 N N . LEU A 1 256 ? 14.911 5.631 -20.909 1.00 96.12 256 LEU A N 1
ATOM 1972 C CA . LEU A 1 256 ? 14.061 5.880 -19.738 1.00 96.12 256 LEU A CA 1
ATOM 1973 C C . LEU A 1 256 ? 12.778 6.614 -20.140 1.00 96.12 256 LEU A C 1
ATOM 1975 O O . LEU A 1 256 ? 11.691 6.214 -19.736 1.00 96.12 256 LEU A O 1
ATOM 1979 N N . LEU A 1 257 ? 12.885 7.652 -20.975 1.00 94.44 257 LEU A N 1
ATOM 1980 C CA . LEU A 1 257 ? 11.718 8.397 -21.461 1.00 94.44 257 LEU A CA 1
ATOM 1981 C C . LEU A 1 257 ? 10.772 7.485 -22.248 1.00 94.44 257 LEU A C 1
ATOM 1983 O O . LEU A 1 257 ? 9.558 7.519 -22.045 1.00 94.44 257 LEU A O 1
ATOM 1987 N N . LYS A 1 258 ? 11.328 6.616 -23.100 1.00 95.88 258 LYS A N 1
ATOM 1988 C CA . LYS A 1 258 ? 10.553 5.602 -23.822 1.00 95.88 258 LYS A CA 1
ATOM 1989 C C . LYS A 1 258 ? 9.837 4.651 -22.859 1.00 95.88 258 LYS A C 1
ATOM 1991 O O . LYS A 1 258 ? 8.657 4.374 -23.066 1.00 95.88 258 LYS A O 1
ATOM 1996 N N . ALA A 1 259 ? 10.520 4.174 -21.817 1.00 95.62 259 ALA A N 1
ATOM 1997 C CA . ALA A 1 259 ? 9.923 3.319 -20.794 1.00 95.62 259 ALA A CA 1
ATOM 1998 C C . ALA A 1 259 ? 8.753 4.024 -20.087 1.00 95.62 259 ALA A C 1
ATOM 2000 O O . ALA A 1 259 ? 7.667 3.452 -20.006 1.00 95.62 259 ALA A O 1
ATOM 2001 N N . SER A 1 260 ? 8.935 5.280 -19.669 1.00 92.25 260 SER A N 1
ATOM 2002 C CA . SER A 1 260 ? 7.897 6.081 -19.007 1.00 92.25 260 SER A CA 1
ATOM 2003 C C . SER A 1 260 ? 6.653 6.264 -19.878 1.00 92.25 260 SER A C 1
ATOM 2005 O O . SER A 1 260 ? 5.544 6.012 -19.415 1.00 92.25 260 SER A O 1
ATOM 2007 N N . VAL A 1 261 ? 6.818 6.611 -21.160 1.00 92.19 261 VAL A N 1
ATOM 2008 C CA . VAL A 1 261 ? 5.691 6.775 -22.099 1.00 92.19 261 VAL A CA 1
ATOM 2009 C C . VAL A 1 261 ? 4.919 5.464 -22.285 1.00 92.19 261 VAL A C 1
ATOM 2011 O O . VAL A 1 261 ? 3.687 5.465 -22.331 1.00 92.19 261 VAL A O 1
ATOM 2014 N N . VAL A 1 262 ? 5.623 4.331 -22.382 1.00 93.56 262 VAL A N 1
ATOM 2015 C CA . VAL A 1 262 ? 4.980 3.011 -22.485 1.00 93.56 262 VAL A CA 1
ATOM 2016 C C . VAL A 1 262 ? 4.233 2.669 -21.196 1.00 93.56 262 VAL A C 1
ATOM 2018 O O . VAL A 1 262 ? 3.086 2.229 -21.264 1.00 93.56 262 VAL A O 1
ATOM 2021 N N . MET A 1 263 ? 4.837 2.916 -20.030 1.00 91.50 263 MET A N 1
ATOM 2022 C CA . MET A 1 263 ? 4.190 2.696 -18.735 1.00 91.50 263 MET A CA 1
ATOM 2023 C C . MET A 1 263 ? 2.920 3.531 -18.578 1.00 91.50 263 MET A C 1
ATOM 2025 O O . MET A 1 263 ? 1.889 2.986 -18.196 1.00 91.50 263 MET A O 1
ATOM 2029 N N . GLU A 1 264 ? 2.961 4.824 -18.904 1.00 89.06 264 GLU A N 1
ATOM 2030 C CA . GLU A 1 264 ? 1.781 5.695 -18.877 1.00 89.06 264 GLU A CA 1
ATOM 2031 C C . GLU A 1 264 ? 0.684 5.177 -19.812 1.00 89.06 264 GLU A C 1
ATOM 2033 O O . GLU A 1 264 ? -0.480 5.074 -19.422 1.00 89.06 264 GLU A O 1
ATOM 2038 N N . ARG A 1 265 ? 1.044 4.789 -21.040 1.00 89.06 265 ARG A N 1
ATOM 2039 C CA . ARG A 1 265 ? 0.092 4.246 -22.014 1.00 89.06 265 ARG A CA 1
ATOM 2040 C C . ARG A 1 265 ? -0.584 2.969 -21.508 1.00 89.06 265 ARG A C 1
ATOM 2042 O O . ARG A 1 265 ? -1.805 2.854 -21.622 1.00 89.06 265 ARG A O 1
ATOM 2049 N N . GLU A 1 266 ? 0.170 2.032 -20.942 1.00 88.94 266 GLU A N 1
ATOM 2050 C CA . GLU A 1 266 ? -0.389 0.771 -20.441 1.00 88.94 266 GLU A CA 1
ATOM 2051 C C . GLU A 1 266 ? -1.127 0.926 -19.107 1.00 88.94 266 GLU A C 1
ATOM 2053 O O . GLU A 1 266 ? -2.122 0.232 -18.891 1.00 88.94 266 GLU A O 1
ATOM 2058 N N . CYS A 1 267 ? -0.761 1.906 -18.273 1.00 81.69 267 CYS A N 1
ATOM 2059 C CA . CYS A 1 267 ? -1.584 2.329 -17.136 1.00 81.69 267 CYS A CA 1
ATOM 2060 C C . CYS A 1 267 ? -2.986 2.783 -17.573 1.00 81.69 267 CYS A C 1
ATOM 2062 O O . CYS A 1 267 ? -3.947 2.575 -16.837 1.00 81.69 267 CYS A O 1
ATOM 2064 N N . HIS A 1 268 ? -3.123 3.382 -18.761 1.00 79.81 268 HIS A N 1
ATOM 2065 C CA . HIS A 1 268 ? -4.419 3.832 -19.282 1.00 79.81 268 HIS A CA 1
ATOM 2066 C C . HIS A 1 268 ? -5.186 2.737 -20.023 1.00 79.81 268 HIS A C 1
ATOM 2068 O O . HIS A 1 268 ? -6.398 2.630 -19.867 1.00 79.81 268 HIS A O 1
ATOM 2074 N N . ASN A 1 269 ? -4.502 1.932 -20.839 1.00 82.12 269 ASN A N 1
ATOM 2075 C CA . ASN A 1 269 ? -5.163 0.868 -21.596 1.00 82.12 269 ASN A CA 1
ATOM 2076 C C . ASN A 1 269 ? -5.592 -0.286 -20.686 1.00 82.12 269 ASN A C 1
ATOM 2078 O O . ASN A 1 269 ? -6.610 -0.922 -20.947 1.00 82.12 269 ASN A O 1
ATOM 2082 N N . ALA A 1 270 ? -4.802 -0.559 -19.645 1.00 81.94 270 ALA A N 1
ATOM 2083 C CA . ALA A 1 270 ? -4.992 -1.634 -18.682 1.00 81.94 270 ALA A CA 1
ATOM 2084 C C . ALA A 1 270 ? -5.170 -3.034 -19.308 1.00 81.94 270 ALA A C 1
ATOM 2086 O O . ALA A 1 270 ? -5.917 -3.869 -18.785 1.00 81.94 270 ALA A O 1
ATOM 2087 N N . ARG A 1 271 ? -4.489 -3.293 -20.437 1.00 84.69 271 ARG A N 1
ATOM 2088 C CA . ARG A 1 271 ? -4.626 -4.539 -21.215 1.00 84.69 271 ARG A CA 1
ATOM 2089 C C . ARG A 1 271 ? -3.451 -5.488 -21.058 1.00 84.69 271 ARG A C 1
ATOM 2091 O O . ARG A 1 271 ? -3.679 -6.670 -20.832 1.00 84.69 271 ARG A O 1
ATOM 2098 N N . HIS A 1 272 ? -2.229 -4.988 -21.200 1.00 93.19 272 HIS A N 1
ATOM 2099 C CA . HIS A 1 272 ? -1.053 -5.843 -21.315 1.00 93.19 272 HIS A CA 1
ATOM 2100 C C . HIS A 1 272 ? -0.241 -5.845 -20.025 1.00 93.19 272 HIS A C 1
ATOM 2102 O O . HIS A 1 272 ? -0.153 -4.833 -19.327 1.00 93.19 272 HIS A O 1
ATOM 2108 N N . ALA A 1 273 ? 0.375 -6.987 -19.732 1.00 95.19 273 ALA A N 1
ATOM 2109 C CA . ALA A 1 273 ? 1.447 -7.035 -18.755 1.00 95.19 273 ALA A CA 1
ATOM 2110 C C . ALA A 1 273 ? 2.670 -6.288 -19.310 1.00 95.19 273 ALA A C 1
ATOM 2112 O O . ALA A 1 273 ? 2.968 -6.372 -20.507 1.00 95.19 273 ALA A O 1
ATOM 2113 N N . LEU A 1 274 ? 3.387 -5.582 -18.439 1.00 96.69 274 LEU A N 1
ATOM 2114 C CA . LEU A 1 274 ? 4.689 -5.003 -18.750 1.00 96.69 274 LEU A CA 1
ATOM 2115 C C . LEU A 1 274 ? 5.795 -5.911 -18.214 1.00 96.69 274 LEU A C 1
ATOM 2117 O O . LEU A 1 274 ? 5.697 -6.420 -17.099 1.00 96.69 274 LEU A O 1
ATOM 2121 N N . VAL A 1 275 ? 6.870 -6.069 -18.979 1.00 97.25 275 VAL A N 1
ATOM 2122 C CA . VAL A 1 275 ? 8.052 -6.837 -18.569 1.00 97.25 275 VAL A CA 1
ATOM 2123 C C . VAL A 1 275 ? 9.293 -5.970 -18.710 1.00 97.25 275 VAL A C 1
ATOM 2125 O O . VAL A 1 275 ? 9.482 -5.325 -19.741 1.00 97.25 275 VAL A O 1
ATOM 2128 N N . GLN A 1 276 ? 10.146 -5.949 -17.688 1.00 97.50 276 GLN A N 1
ATOM 2129 C CA . GLN A 1 276 ? 11.423 -5.238 -17.729 1.00 97.50 276 GLN A CA 1
ATOM 2130 C C . GLN A 1 276 ? 12.572 -6.128 -17.255 1.00 97.50 276 GLN A C 1
ATOM 2132 O O . GLN A 1 276 ? 12.597 -6.549 -16.099 1.00 97.50 276 GLN A O 1
ATOM 2137 N N . ASP A 1 277 ? 13.543 -6.373 -18.137 1.00 96.75 277 ASP A N 1
ATOM 2138 C CA . ASP A 1 277 ? 14.778 -7.090 -17.798 1.00 96.75 277 ASP A CA 1
ATOM 2139 C C . ASP A 1 277 ? 15.716 -6.187 -16.989 1.00 96.75 277 ASP A C 1
ATOM 2141 O O . ASP A 1 277 ? 15.969 -5.032 -17.341 1.00 96.75 277 ASP A O 1
ATOM 2145 N N . CYS A 1 278 ? 16.220 -6.716 -15.881 1.00 95.94 278 CYS A N 1
ATOM 2146 C CA . CYS A 1 278 ? 17.097 -6.036 -14.940 1.00 95.94 278 CYS A CA 1
ATOM 2147 C C . CYS A 1 278 ? 18.250 -6.965 -14.527 1.00 95.94 278 CYS A C 1
ATOM 2149 O O . CYS A 1 278 ? 18.385 -7.337 -13.357 1.00 95.94 278 CYS A O 1
ATOM 2151 N N . GLY A 1 279 ? 19.092 -7.341 -15.494 1.00 86.19 279 GLY A N 1
ATOM 2152 C CA . GLY A 1 279 ? 20.309 -8.119 -15.251 1.00 86.19 279 GLY A CA 1
ATOM 2153 C C . GLY A 1 279 ? 20.035 -9.604 -15.008 1.00 86.19 279 GLY A C 1
ATOM 2154 O O . GLY A 1 279 ? 20.524 -10.172 -14.030 1.00 86.19 279 GLY A O 1
ATOM 2155 N N . GLY A 1 280 ? 19.220 -10.232 -15.864 1.00 85.62 280 GLY A N 1
ATOM 2156 C CA . GLY A 1 280 ? 18.947 -11.679 -15.827 1.00 85.62 280 GLY A CA 1
ATOM 2157 C C . GLY A 1 280 ? 17.766 -12.089 -14.940 1.00 85.62 280 GLY A C 1
ATOM 2158 O O . GLY A 1 280 ? 17.427 -13.271 -14.857 1.00 85.62 280 GLY A O 1
ATOM 2159 N N . ARG A 1 281 ? 17.109 -11.115 -14.307 1.00 95.25 281 ARG A N 1
ATOM 2160 C CA . ARG A 1 281 ? 15.783 -11.255 -13.698 1.00 95.25 281 ARG A CA 1
ATOM 2161 C C . ARG A 1 281 ? 14.846 -10.240 -14.321 1.00 95.25 281 ARG A C 1
ATOM 2163 O O . ARG A 1 281 ? 15.255 -9.115 -14.604 1.00 95.25 281 ARG A O 1
ATOM 2170 N N . GLU A 1 282 ? 13.597 -10.634 -14.487 1.00 96.38 282 GLU A N 1
ATOM 2171 C CA . GLU A 1 282 ? 12.564 -9.786 -15.061 1.00 96.38 282 GLU A CA 1
ATOM 2172 C C . GLU A 1 282 ? 11.621 -9.306 -13.962 1.00 96.38 282 GLU A C 1
ATOM 2174 O O . GLU A 1 282 ? 11.264 -10.062 -13.055 1.00 96.38 282 GLU A O 1
ATOM 2179 N N . VAL A 1 283 ? 11.213 -8.041 -14.042 1.00 97.31 283 VAL A N 1
ATOM 2180 C CA . VAL A 1 283 ? 10.026 -7.572 -13.326 1.00 97.31 283 VAL A CA 1
ATOM 2181 C C . VAL A 1 283 ? 8.835 -7.714 -14.246 1.00 97.31 283 VAL A C 1
ATOM 2183 O O . VAL A 1 283 ? 8.789 -7.074 -15.298 1.00 97.31 283 VAL A O 1
ATOM 2186 N N . VAL A 1 284 ? 7.873 -8.526 -13.824 1.00 96.88 284 VAL A N 1
ATOM 2187 C CA . VAL A 1 284 ? 6.578 -8.669 -14.486 1.00 96.88 284 VAL A CA 1
ATOM 2188 C C . VAL A 1 284 ? 5.579 -7.813 -13.729 1.00 96.88 284 VAL A C 1
ATOM 2190 O O . VAL A 1 284 ? 5.342 -8.039 -12.545 1.00 96.88 284 VAL A O 1
ATOM 2193 N N . MET A 1 285 ? 5.017 -6.816 -14.403 1.00 96.81 285 MET A N 1
ATOM 2194 C CA . MET A 1 285 ? 3.929 -5.978 -13.909 1.00 96.81 285 MET A CA 1
ATOM 2195 C C . MET A 1 285 ? 2.652 -6.410 -14.625 1.00 96.81 285 MET A C 1
ATOM 2197 O O . MET A 1 285 ? 2.493 -6.159 -15.819 1.00 96.81 285 MET A O 1
ATOM 2201 N N . GLU A 1 286 ? 1.749 -7.063 -13.905 1.00 96.38 286 GLU A N 1
ATOM 2202 C CA . GLU A 1 286 ? 0.431 -7.428 -14.428 1.00 96.38 286 GLU A CA 1
ATOM 2203 C C . GLU A 1 286 ? -0.371 -6.171 -14.772 1.00 96.38 286 GLU A C 1
ATOM 2205 O O . GLU A 1 286 ? -0.100 -5.134 -14.171 1.00 96.38 286 GLU A O 1
ATOM 2210 N N . PRO A 1 287 ? -1.359 -6.211 -15.684 1.00 94.62 287 PRO A N 1
ATOM 2211 C CA . PRO A 1 287 ? -2.177 -5.041 -16.009 1.00 94.62 287 PRO A CA 1
ATOM 2212 C C . PRO A 1 287 ? -2.782 -4.383 -14.753 1.00 94.62 287 PRO A C 1
ATOM 2214 O O . PRO A 1 287 ? -3.127 -5.113 -13.825 1.00 94.62 287 PRO A O 1
ATOM 2217 N N . PRO A 1 288 ? -2.970 -3.048 -14.706 1.00 92.50 288 PRO A N 1
ATOM 2218 C CA . PRO A 1 288 ? -3.605 -2.348 -13.586 1.00 92.50 288 PRO A CA 1
ATOM 2219 C C . PRO A 1 288 ? -4.906 -3.007 -13.111 1.00 92.50 288 PRO A C 1
ATOM 2221 O O . PRO A 1 288 ? -5.657 -3.556 -13.926 1.00 92.50 288 PRO A O 1
ATOM 2224 N N . SER A 1 289 ? -5.195 -2.927 -11.807 1.00 92.00 289 SER A N 1
ATOM 2225 C CA . SER A 1 289 ? -6.455 -3.442 -11.252 1.00 92.00 289 SER A CA 1
ATOM 2226 C C . SER A 1 289 ? -7.661 -2.878 -12.002 1.00 92.00 289 SER A C 1
ATOM 2228 O O . SER A 1 289 ? -7.624 -1.754 -12.512 1.00 92.00 289 SER A O 1
ATOM 2230 N N . ALA A 1 290 ? -8.733 -3.668 -12.078 1.00 91.25 290 ALA A N 1
ATOM 2231 C CA . ALA A 1 290 ? -10.015 -3.121 -12.488 1.00 91.25 290 ALA A CA 1
ATOM 2232 C C . ALA A 1 290 ? -10.419 -1.999 -11.519 1.00 91.25 290 ALA A C 1
ATOM 2234 O O . ALA A 1 290 ? -10.053 -2.012 -10.340 1.00 91.25 290 ALA A O 1
ATOM 2235 N N . LEU A 1 291 ? -11.147 -1.013 -12.038 1.00 91.94 291 LEU A N 1
ATOM 2236 C CA . LEU A 1 291 ? -11.754 0.003 -11.192 1.00 91.94 291 LEU A CA 1
ATOM 2237 C C . LEU A 1 291 ? -12.829 -0.653 -10.330 1.00 91.94 291 LEU A C 1
ATOM 2239 O O . LEU A 1 291 ? -13.534 -1.545 -10.802 1.00 91.94 291 LEU A O 1
ATOM 2243 N N . LEU A 1 292 ? -12.983 -0.158 -9.106 1.00 95.25 292 LEU A N 1
ATOM 2244 C CA . LEU A 1 292 ? -14.153 -0.484 -8.306 1.00 95.25 292 LEU A CA 1
ATOM 2245 C C . LEU A 1 292 ? -15.412 -0.002 -9.036 1.00 95.25 292 LEU A C 1
ATOM 2247 O O . LEU A 1 292 ? -15.455 1.115 -9.564 1.00 95.25 292 LEU A O 1
ATOM 2251 N N . THR A 1 293 ? -16.431 -0.850 -9.045 1.00 97.44 293 THR A N 1
ATOM 2252 C CA . THR A 1 293 ? -17.795 -0.478 -9.429 1.00 97.44 293 THR A CA 1
ATOM 2253 C C . THR A 1 293 ? -18.354 0.572 -8.466 1.00 97.44 293 THR A C 1
ATOM 2255 O O . THR A 1 293 ? -17.827 0.780 -7.369 1.00 97.44 293 THR A O 1
ATOM 2258 N N . THR A 1 294 ? -19.432 1.254 -8.856 1.00 98.00 294 THR A N 1
ATOM 2259 C CA . THR A 1 294 ? -20.094 2.223 -7.971 1.00 98.00 294 THR A CA 1
ATOM 2260 C C . THR A 1 294 ? -20.587 1.553 -6.689 1.00 98.00 294 THR A C 1
ATOM 2262 O O . THR A 1 294 ? -20.434 2.119 -5.612 1.00 98.00 294 THR A O 1
ATOM 2265 N N . GLU A 1 295 ? -21.080 0.322 -6.778 1.00 98.38 295 GLU A N 1
ATOM 2266 C CA . GLU A 1 295 ? -21.545 -0.470 -5.641 1.00 98.38 295 GLU A CA 1
ATOM 2267 C C . GLU A 1 295 ? -20.396 -0.832 -4.690 1.00 98.38 295 GLU A C 1
ATOM 2269 O O . GLU A 1 295 ? -20.532 -0.697 -3.474 1.00 98.38 295 GLU A O 1
ATOM 2274 N N . GLU A 1 296 ? -19.243 -1.244 -5.225 1.00 97.81 296 GLU A N 1
ATOM 2275 C CA . GLU A 1 296 ? -18.046 -1.518 -4.419 1.00 97.81 296 GLU A CA 1
ATOM 2276 C C . GLU A 1 296 ? -17.500 -0.249 -3.759 1.00 97.81 296 GLU A C 1
ATOM 2278 O O . GLU A 1 296 ? -17.127 -0.277 -2.585 1.00 97.81 296 GLU A O 1
ATOM 2283 N N . MET A 1 297 ? -17.478 0.873 -4.486 1.00 97.25 297 MET A N 1
ATOM 2284 C CA . MET A 1 297 ? -17.109 2.178 -3.933 1.00 97.25 297 MET A CA 1
ATOM 2285 C C . MET A 1 297 ? -18.057 2.568 -2.795 1.00 97.25 297 MET A C 1
ATOM 2287 O O . MET A 1 297 ? -17.609 2.938 -1.711 1.00 97.25 297 MET A O 1
ATOM 2291 N N . ASP A 1 298 ? -19.364 2.452 -3.000 1.00 98.31 298 ASP A N 1
ATOM 2292 C CA . ASP A 1 298 ? -20.354 2.798 -1.986 1.00 98.31 298 ASP A CA 1
ATOM 2293 C C . ASP A 1 298 ? -20.223 1.921 -0.741 1.00 98.31 298 ASP A C 1
ATOM 2295 O O . ASP A 1 298 ? -20.205 2.450 0.371 1.00 98.31 298 ASP A O 1
ATOM 2299 N N . ALA A 1 299 ? -20.045 0.609 -0.910 1.00 98.00 299 ALA A N 1
ATOM 2300 C CA . ALA A 1 299 ? -19.816 -0.315 0.197 1.00 98.00 299 ALA A CA 1
ATOM 2301 C C . ALA A 1 299 ? -18.533 0.022 0.975 1.00 98.00 299 ALA A C 1
ATOM 2303 O O . ALA A 1 299 ? -18.537 0.034 2.208 1.00 98.00 299 ALA A O 1
ATOM 2304 N N . LEU A 1 300 ? -17.448 0.350 0.270 1.00 97.62 300 LEU A N 1
ATOM 2305 C CA . LEU A 1 300 ? -16.160 0.700 0.866 1.00 97.62 300 LEU A CA 1
ATOM 2306 C C . LEU A 1 300 ? -16.238 1.982 1.706 1.00 97.62 300 LEU A C 1
ATOM 2308 O O . LEU A 1 300 ? -15.768 2.008 2.844 1.00 97.62 300 LEU A O 1
ATOM 2312 N N . TYR A 1 301 ? -16.856 3.039 1.173 1.00 96.94 301 TYR A N 1
ATOM 2313 C CA . TYR A 1 301 ? -17.027 4.317 1.877 1.00 96.94 301 TYR A CA 1
ATOM 2314 C C . TYR A 1 301 ? -18.192 4.301 2.888 1.00 96.94 301 TYR A C 1
ATOM 2316 O O . TYR A 1 301 ? -18.353 5.233 3.680 1.00 96.94 301 TYR A O 1
AT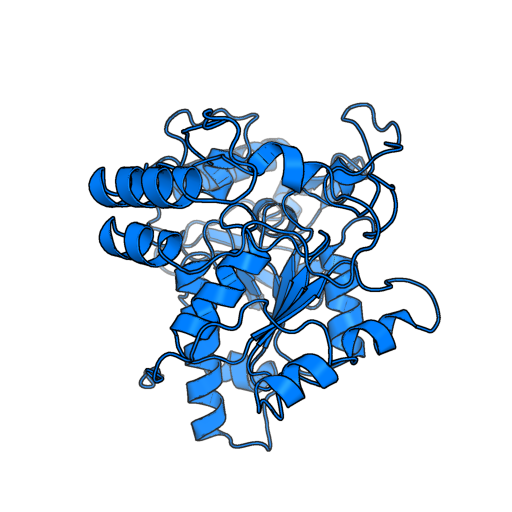OM 2324 N N . ALA A 1 302 ? -19.000 3.238 2.910 1.00 97.00 302 ALA A N 1
ATOM 2325 C CA . ALA A 1 302 ? -19.992 2.990 3.951 1.00 97.00 302 ALA A CA 1
ATOM 2326 C C . ALA A 1 302 ? -19.421 2.294 5.197 1.00 97.00 302 ALA A C 1
ATOM 2328 O O . ALA A 1 302 ? -20.109 2.269 6.220 1.00 97.00 302 ALA A O 1
ATOM 2329 N N . LEU A 1 303 ? -18.190 1.764 5.143 1.00 97.75 303 LEU A N 1
ATOM 2330 C CA . LEU A 1 303 ? -17.541 1.146 6.303 1.00 97.75 303 LEU A CA 1
ATOM 2331 C C . LEU A 1 303 ? -17.465 2.130 7.493 1.00 97.75 303 LEU A C 1
ATOM 2333 O O . LEU A 1 303 ? -17.312 3.338 7.293 1.00 97.75 303 LEU A O 1
ATOM 2337 N N . PRO A 1 304 ? -17.565 1.641 8.744 1.00 96.44 304 PRO A N 1
ATOM 2338 C CA . PRO A 1 304 ? -17.736 2.482 9.928 1.00 96.44 304 PRO A CA 1
ATOM 2339 C C . PRO A 1 304 ? -16.405 3.081 10.414 1.00 96.44 304 PRO A C 1
ATOM 2341 O O . PRO A 1 304 ? -15.907 2.743 11.487 1.00 96.44 304 PRO A O 1
ATOM 2344 N N . PHE A 1 305 ? -15.817 3.978 9.623 1.00 96.56 305 PHE A N 1
ATOM 2345 C CA . PHE A 1 305 ? -14.648 4.757 10.029 1.00 96.56 305 PHE A CA 1
ATOM 2346 C C . PHE A 1 305 ? -15.007 5.715 11.166 1.00 96.56 305 PHE A C 1
ATOM 2348 O O . PHE A 1 305 ? -15.992 6.451 11.095 1.00 96.56 305 PHE A O 1
ATOM 2355 N N . THR A 1 306 ? -14.172 5.759 12.198 1.00 95.00 306 THR A N 1
ATOM 2356 C CA . THR A 1 306 ? -14.314 6.715 13.306 1.00 95.00 306 THR A CA 1
ATOM 2357 C C . THR A 1 306 ? -13.959 8.138 12.892 1.00 95.00 306 THR A C 1
ATOM 2359 O O . THR A 1 306 ? -14.394 9.080 13.555 1.00 95.00 306 THR A O 1
ATOM 2362 N N . ARG A 1 307 ? -13.177 8.292 11.811 1.00 94.12 307 ARG A N 1
ATOM 2363 C CA . ARG A 1 307 ? -12.597 9.557 11.337 1.00 94.12 307 ARG A CA 1
ATOM 2364 C C . ARG A 1 307 ? -11.749 10.254 12.406 1.00 94.12 307 ARG A C 1
ATOM 2366 O O . ARG A 1 307 ? -11.653 11.476 12.421 1.00 94.12 307 ARG A O 1
ATOM 2373 N N . GLN A 1 308 ? -11.160 9.465 13.302 1.00 95.31 308 GLN A N 1
ATOM 2374 C CA . GLN A 1 308 ? -10.349 9.927 14.423 1.00 95.31 308 GLN A CA 1
ATOM 2375 C C . GLN A 1 308 ? -9.009 9.202 14.445 1.00 95.31 308 GLN A C 1
ATOM 2377 O O . GLN A 1 308 ? -8.864 8.094 13.918 1.00 95.31 308 GLN A O 1
ATOM 2382 N N . SER A 1 309 ? -8.018 9.821 15.072 1.00 97.44 309 SER A N 1
ATOM 2383 C CA . SER A 1 309 ? -6.776 9.139 15.410 1.00 97.44 309 SER A CA 1
ATOM 2384 C C . SER A 1 309 ? -6.975 8.063 16.471 1.00 97.44 309 SER A C 1
ATOM 2386 O O . SER A 1 309 ? -7.873 8.129 17.315 1.00 97.44 309 SER A O 1
ATOM 2388 N N . HIS A 1 310 ? -6.125 7.040 16.413 1.00 98.19 310 HIS A N 1
ATOM 2389 C CA . HIS A 1 310 ? -6.139 5.965 17.390 1.00 98.19 310 HIS A CA 1
ATOM 2390 C C . HIS A 1 310 ? -5.964 6.513 18.828 1.00 98.19 310 HIS A C 1
ATOM 2392 O O . HIS A 1 310 ? -5.081 7.347 19.054 1.00 98.19 310 HIS A O 1
ATOM 2398 N N . PRO A 1 311 ? -6.720 6.033 19.839 1.00 97.00 311 PRO A N 1
ATOM 2399 C CA . PRO A 1 311 ? -6.708 6.605 21.196 1.00 97.00 311 PRO A CA 1
ATOM 2400 C C . PRO A 1 311 ? -5.368 6.513 21.950 1.00 97.00 311 PRO A C 1
ATOM 2402 O O . PRO A 1 311 ? -5.201 7.110 23.021 1.00 97.00 311 PRO A O 1
ATOM 2405 N N . SER A 1 312 ? -4.409 5.744 21.427 1.00 96.94 312 SER A N 1
ATOM 2406 C CA . SER A 1 312 ? -3.056 5.654 21.983 1.00 96.94 312 SER A CA 1
ATOM 2407 C C . SER A 1 312 ? -2.269 6.961 21.826 1.00 96.94 312 SER A C 1
ATOM 2409 O O . SER A 1 312 ? -1.404 7.250 22.659 1.00 96.94 312 SER A O 1
ATOM 2411 N N . TYR A 1 313 ? -2.584 7.780 20.819 1.00 97.38 313 TYR A N 1
ATOM 2412 C CA . TYR A 1 313 ? -1.912 9.056 20.594 1.00 97.38 313 TYR A CA 1
ATOM 2413 C C . TYR A 1 313 ? -2.325 10.105 21.634 1.00 97.38 313 TYR A C 1
ATOM 2415 O O . TYR A 1 313 ? -3.478 10.187 22.053 1.00 97.38 313 TYR A O 1
ATOM 2423 N N . LYS A 1 314 ? -1.350 10.901 22.088 1.00 96.19 314 LYS A N 1
ATOM 2424 C CA . LYS A 1 314 ? -1.563 12.008 23.044 1.00 96.19 314 LYS A CA 1
ATOM 2425 C C . LYS A 1 314 ? -1.500 13.381 22.392 1.00 96.19 314 LYS A C 1
ATOM 2427 O O . LYS A 1 314 ? -2.066 14.330 22.914 1.00 96.19 314 LYS A O 1
ATOM 2432 N N . GLU A 1 315 ? -0.819 13.456 21.257 1.00 97.12 315 GLU A N 1
ATOM 2433 C CA . GLU A 1 315 ? -0.659 14.669 20.470 1.00 97.12 315 GLU A CA 1
ATOM 2434 C C . GLU A 1 315 ? -1.565 14.603 19.236 1.00 97.12 315 GLU A C 1
ATOM 2436 O O . GLU A 1 315 ? -1.740 13.512 18.682 1.00 97.12 315 GLU A O 1
ATOM 2441 N N . PRO A 1 316 ? -2.097 15.741 18.762 1.00 96.25 316 PRO A N 1
ATOM 2442 C CA . PRO A 1 316 ? -2.920 15.779 17.559 1.00 96.25 316 PRO A CA 1
ATOM 2443 C C . PRO A 1 316 ? -2.107 15.401 16.317 1.00 96.25 316 PRO A C 1
ATOM 2445 O O . PRO A 1 316 ? -0.929 15.745 16.209 1.00 96.25 316 PRO A O 1
ATOM 2448 N N . ILE A 1 317 ? -2.737 14.740 15.348 1.00 97.62 317 ILE A N 1
ATOM 2449 C CA . ILE A 1 317 ? -2.135 14.462 14.039 1.00 97.62 317 ILE A CA 1
ATOM 2450 C C . ILE A 1 317 ? -2.654 15.519 13.053 1.00 97.62 317 ILE A C 1
ATOM 2452 O O . ILE A 1 317 ? -3.854 15.540 12.786 1.00 97.62 317 ILE A O 1
ATOM 2456 N N . PRO A 1 318 ? -1.807 16.410 12.499 1.00 96.81 318 PRO A N 1
ATOM 2457 C CA . PRO A 1 318 ? -2.280 17.528 11.673 1.00 96.81 318 PRO A CA 1
ATOM 2458 C C . PRO A 1 318 ? -3.171 17.123 10.490 1.00 96.81 318 PRO A C 1
ATOM 2460 O O . PRO A 1 318 ? -4.150 17.807 10.191 1.00 96.81 318 PRO A O 1
ATOM 2463 N N . ALA A 1 319 ? -2.863 15.996 9.843 1.00 95.12 319 ALA A N 1
ATOM 2464 C CA . ALA A 1 319 ? -3.640 15.472 8.728 1.00 95.12 319 ALA A CA 1
ATOM 2465 C C . ALA A 1 319 ? -5.082 15.137 9.134 1.00 95.12 319 ALA A C 1
ATOM 2467 O O . ALA A 1 319 ? -5.984 15.432 8.361 1.00 95.12 319 ALA A O 1
ATOM 2468 N N . GLU A 1 320 ? -5.324 14.620 10.346 1.00 94.69 320 GLU A N 1
ATOM 2469 C CA . GLU A 1 320 ? -6.678 14.344 10.856 1.00 94.69 320 GLU A CA 1
ATOM 2470 C C . GLU A 1 320 ? -7.554 15.603 10.824 1.00 94.69 320 GLU A C 1
ATOM 2472 O O . GLU A 1 320 ? -8.676 15.561 10.329 1.00 94.69 320 GLU A O 1
ATOM 2477 N N . GLY A 1 321 ? -7.022 16.743 11.277 1.00 90.88 321 GLY A N 1
ATOM 2478 C CA . GLY A 1 321 ? -7.751 18.012 11.270 1.00 90.88 321 GLY A CA 1
ATOM 2479 C C . GLY A 1 321 ? -8.065 18.528 9.863 1.00 90.88 321 GLY A C 1
ATOM 2480 O O . GLY A 1 321 ? -9.137 19.086 9.643 1.00 90.88 321 GLY A O 1
ATOM 2481 N N . MET A 1 322 ? -7.162 18.315 8.900 1.00 89.44 322 MET A N 1
ATOM 2482 C CA . MET A 1 322 ? -7.344 18.739 7.503 1.00 89.44 322 MET A CA 1
ATOM 2483 C C . MET A 1 322 ? -8.493 17.990 6.812 1.00 89.44 322 MET A C 1
ATOM 2485 O O . MET A 1 322 ? -9.257 18.581 6.049 1.00 89.44 322 MET A O 1
ATOM 2489 N N . ILE A 1 323 ? -8.611 16.693 7.089 1.00 91.06 323 ILE A N 1
ATOM 2490 C CA . ILE A 1 323 ? -9.535 15.777 6.403 1.00 91.06 323 ILE A CA 1
ATOM 2491 C C . ILE A 1 323 ? -10.772 15.411 7.232 1.00 91.06 323 ILE A C 1
ATOM 2493 O O . ILE A 1 323 ? -11.618 14.664 6.754 1.00 91.06 323 ILE A O 1
ATOM 2497 N N . ALA A 1 324 ? -10.923 15.956 8.443 1.00 88.94 324 ALA A N 1
ATOM 2498 C CA . ALA A 1 324 ? -11.975 15.578 9.390 1.00 88.94 324 ALA A CA 1
ATOM 2499 C C . ALA A 1 324 ? -13.382 15.520 8.764 1.00 88.94 324 ALA A C 1
ATOM 2501 O O . ALA A 1 324 ? -14.131 14.566 8.992 1.00 88.94 324 ALA A O 1
ATOM 2502 N N . THR A 1 325 ? -13.728 16.516 7.940 1.00 91.94 325 THR A N 1
ATOM 2503 C CA . THR A 1 325 ? -15.030 16.616 7.266 1.00 91.94 325 THR A CA 1
ATOM 2504 C C . THR A 1 325 ? -14.944 16.496 5.746 1.00 91.94 325 THR A C 1
ATOM 2506 O O . THR A 1 325 ? -15.889 16.894 5.073 1.00 91.94 325 THR A O 1
ATOM 2509 N N . SER A 1 326 ? -13.861 15.943 5.185 1.00 92.94 326 SER A N 1
ATOM 2510 C CA . SER A 1 326 ? -13.756 15.752 3.732 1.00 92.94 326 SER A CA 1
ATOM 2511 C C . SER A 1 326 ? -14.538 14.525 3.255 1.00 92.94 326 SER A C 1
ATOM 2513 O O . SER A 1 326 ? -14.680 13.532 3.981 1.00 92.94 326 SER A O 1
ATOM 2515 N N . ILE A 1 327 ? -15.047 14.580 2.024 1.00 95.50 327 ILE A N 1
ATOM 2516 C CA . ILE A 1 327 ? -15.757 13.476 1.369 1.00 95.50 327 ILE A CA 1
ATOM 2517 C C . ILE A 1 327 ? -15.102 13.180 0.019 1.00 95.50 327 ILE A C 1
ATOM 2519 O O . ILE A 1 327 ? -15.087 14.014 -0.884 1.00 95.50 327 ILE A O 1
ATOM 2523 N N . THR A 1 328 ? -14.621 11.951 -0.163 1.00 95.19 328 THR A N 1
ATOM 2524 C CA . THR A 1 328 ? -14.159 11.493 -1.479 1.00 95.19 328 THR A CA 1
ATOM 2525 C C . THR A 1 328 ? -15.362 11.126 -2.339 1.00 95.19 328 THR A C 1
ATOM 2527 O O . THR A 1 328 ? -16.055 10.164 -2.031 1.00 95.19 328 THR A O 1
ATOM 2530 N N . SER A 1 329 ? -15.613 11.854 -3.422 1.00 95.38 329 SER A N 1
ATOM 2531 C CA . SER A 1 329 ? -16.723 11.582 -4.353 1.00 95.38 329 SER A CA 1
ATOM 2532 C C . SER A 1 329 ? -16.368 10.531 -5.410 1.00 95.38 329 SER A C 1
ATOM 2534 O O . SER A 1 329 ? -17.208 9.723 -5.807 1.00 95.38 329 SER A O 1
ATOM 2536 N N . HIS A 1 330 ? -15.111 10.520 -5.852 1.00 94.81 330 HIS A N 1
ATOM 2537 C CA . HIS A 1 330 ? -14.616 9.640 -6.903 1.00 94.81 330 HIS A CA 1
ATOM 2538 C C . HIS A 1 330 ? -13.115 9.373 -6.746 1.00 94.81 330 HIS A C 1
ATOM 2540 O O . HIS A 1 330 ? -12.424 10.040 -5.977 1.00 94.81 330 HIS A O 1
ATOM 2546 N N . ARG A 1 331 ? -12.607 8.397 -7.499 1.00 93.06 331 ARG A N 1
ATOM 2547 C CA . ARG A 1 331 ? -11.176 8.096 -7.645 1.00 93.06 331 ARG A CA 1
ATOM 2548 C C . ARG A 1 331 ? -10.757 8.155 -9.107 1.00 93.06 331 ARG A C 1
ATOM 2550 O O . ARG A 1 331 ? -11.601 8.030 -9.995 1.00 93.06 331 ARG A O 1
ATOM 2557 N N . GLY A 1 332 ? -9.455 8.310 -9.339 1.00 89.88 332 GLY A N 1
ATOM 2558 C CA . GLY A 1 332 ? -8.872 8.493 -10.671 1.00 89.88 332 GLY A CA 1
ATOM 2559 C C . GLY A 1 332 ? -8.769 9.962 -11.093 1.00 89.88 332 GLY A C 1
ATOM 2560 O O . GLY A 1 332 ? -9.372 10.847 -10.490 1.00 89.88 332 GLY A O 1
ATOM 2561 N N . CYS A 1 333 ? -7.966 10.239 -12.125 1.00 88.50 333 CYS A N 1
ATOM 2562 C CA . CYS A 1 333 ? -7.697 11.605 -12.588 1.00 88.50 333 CYS A CA 1
ATOM 2563 C C . CYS A 1 333 ? -7.696 11.713 -14.121 1.00 88.50 333 CYS A C 1
ATOM 2565 O O . CYS A 1 333 ? -6.713 11.367 -14.777 1.00 88.50 333 CYS A O 1
ATOM 2567 N N . GLY A 1 334 ? -8.754 12.285 -14.706 1.00 86.19 334 GLY A N 1
ATOM 2568 C CA . GLY A 1 334 ? -8.862 12.470 -16.162 1.00 86.19 334 GLY A CA 1
ATOM 2569 C C . GLY A 1 334 ? -7.780 13.373 -16.778 1.00 86.19 334 GLY A C 1
ATOM 2570 O O . GLY A 1 334 ? -7.487 13.257 -17.972 1.00 86.19 334 GLY A O 1
ATOM 2571 N N . GLY A 1 335 ? -7.150 14.227 -15.960 1.00 85.12 335 GLY A N 1
ATOM 2572 C CA . GLY A 1 335 ? -6.163 15.219 -16.391 1.00 85.12 335 GLY A CA 1
ATOM 2573 C C . GLY A 1 335 ? -4.861 14.626 -16.931 1.00 85.12 335 GLY A C 1
ATOM 2574 O O . GLY A 1 335 ? -4.3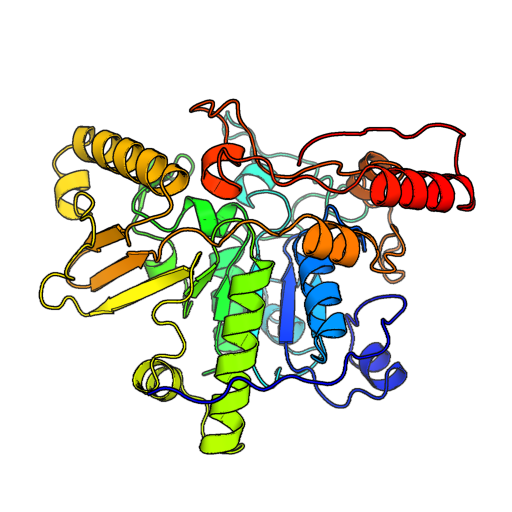31 15.136 -17.911 1.00 85.12 335 GLY A O 1
ATOM 2575 N N . GLY A 1 336 ? -4.355 13.532 -16.347 1.00 81.69 336 GLY A N 1
ATOM 2576 C CA . GLY A 1 336 ? -3.158 12.855 -16.870 1.00 81.69 336 GLY A CA 1
ATOM 2577 C C . GLY A 1 336 ? -1.893 13.723 -16.925 1.00 81.69 336 GLY A C 1
ATOM 2578 O O . GLY A 1 336 ? -1.062 13.518 -17.805 1.00 81.69 336 GLY A O 1
ATOM 2579 N N . CYS A 1 337 ? -1.761 14.719 -16.042 1.00 88.25 337 CYS A N 1
ATOM 2580 C CA . CYS A 1 337 ? -0.617 15.629 -16.036 1.00 88.25 337 CYS A CA 1
ATOM 2581 C C . CYS A 1 337 ? 0.690 14.868 -15.765 1.00 88.25 337 CYS A C 1
ATOM 2583 O O . CYS A 1 337 ? 0.787 14.171 -14.758 1.00 88.25 337 CYS A O 1
ATOM 2585 N N . SER A 1 338 ? 1.717 15.073 -16.592 1.00 83.38 338 SER A N 1
ATOM 2586 C CA . SER A 1 338 ? 3.005 14.361 -16.496 1.00 83.38 338 SER A CA 1
ATOM 2587 C C . SER A 1 338 ? 3.778 14.610 -15.195 1.00 83.38 338 SER A C 1
ATOM 2589 O O . SER A 1 338 ? 4.602 13.796 -14.793 1.00 83.38 338 SER A O 1
ATOM 2591 N N . PHE A 1 339 ? 3.511 15.724 -14.507 1.00 85.50 339 PHE A N 1
ATOM 2592 C CA . PHE A 1 339 ? 4.109 16.031 -13.203 1.00 85.50 339 PHE A CA 1
ATOM 2593 C C . PHE A 1 339 ? 3.350 15.406 -12.021 1.00 85.50 339 PHE A C 1
ATOM 2595 O O . PHE A 1 339 ? 3.813 15.482 -10.884 1.00 85.50 339 PHE A O 1
ATOM 2602 N N . CYS A 1 340 ? 2.157 14.852 -12.256 1.00 88.38 340 CYS A N 1
ATOM 2603 C CA . CYS A 1 340 ? 1.266 14.368 -11.212 1.00 88.38 340 CYS A CA 1
ATOM 2604 C C . CYS A 1 340 ? 1.288 12.841 -11.143 1.00 88.38 340 CYS A C 1
ATOM 2606 O O . CYS A 1 340 ? 1.065 12.138 -12.126 1.00 88.38 340 CYS A O 1
ATOM 2608 N N . THR A 1 341 ? 1.480 12.311 -9.940 1.00 88.12 341 THR A N 1
ATOM 2609 C CA . THR A 1 341 ? 1.535 10.866 -9.703 1.00 88.12 341 THR A CA 1
ATOM 2610 C C . THR A 1 341 ? 0.157 10.203 -9.721 1.00 88.12 341 THR A C 1
ATOM 2612 O O . THR A 1 341 ? 0.083 8.984 -9.866 1.00 88.12 341 THR A O 1
ATOM 2615 N N . LEU A 1 342 ? -0.934 10.976 -9.618 1.00 88.38 342 LEU A N 1
ATOM 2616 C CA . LEU A 1 342 ? -2.299 10.447 -9.539 1.00 88.38 342 LEU A CA 1
ATOM 2617 C C . LEU A 1 342 ? -2.664 9.586 -10.746 1.00 88.38 342 LEU A C 1
ATOM 2619 O O . LEU A 1 342 ? -3.237 8.521 -10.563 1.00 88.38 342 LEU A O 1
ATOM 2623 N N . ALA A 1 343 ? -2.301 9.991 -11.964 1.00 85.88 343 ALA A N 1
ATOM 2624 C CA . ALA A 1 343 ? -2.629 9.220 -13.163 1.00 85.88 343 ALA A CA 1
ATOM 2625 C C . ALA A 1 343 ? -1.868 7.885 -13.229 1.00 85.88 343 ALA A C 1
ATOM 2627 O O . ALA A 1 343 ? -2.444 6.865 -13.596 1.00 85.88 343 ALA A O 1
ATOM 2628 N N . LEU A 1 344 ? -0.594 7.872 -12.821 1.00 86.56 344 LEU A N 1
ATOM 2629 C CA . LEU A 1 344 ? 0.228 6.658 -12.767 1.00 86.56 344 LEU A CA 1
ATOM 2630 C C . LEU A 1 344 ? -0.125 5.737 -11.593 1.00 86.56 344 LEU A C 1
ATOM 2632 O O . LEU A 1 344 ? 0.177 4.544 -11.648 1.00 86.56 344 LEU A O 1
ATOM 2636 N N . HIS A 1 345 ? -0.714 6.287 -10.531 1.00 87.81 345 HIS A N 1
ATOM 2637 C CA . HIS A 1 345 ? -1.127 5.537 -9.351 1.00 87.81 345 HIS A CA 1
ATOM 2638 C C . HIS A 1 345 ? -2.586 5.079 -9.470 1.00 87.81 345 HIS A C 1
ATOM 2640 O O . HIS A 1 345 ? -2.846 3.888 -9.514 1.00 87.81 345 HIS A O 1
ATOM 2646 N N . GLN A 1 346 ? -3.546 5.990 -9.588 1.00 87.56 346 GLN A N 1
ATOM 2647 C CA . GLN A 1 346 ? -4.977 5.666 -9.602 1.00 87.56 346 GLN A CA 1
ATOM 2648 C C . GLN A 1 346 ? -5.566 5.433 -10.997 1.00 87.56 346 GLN A C 1
ATOM 2650 O O . GLN A 1 346 ? -6.699 4.975 -11.112 1.00 87.56 346 GLN A O 1
ATOM 2655 N N . GLY A 1 347 ? -4.824 5.750 -12.058 1.00 87.19 347 GLY A N 1
ATOM 2656 C CA . GLY A 1 347 ? -5.335 5.709 -13.424 1.00 87.19 347 GLY A CA 1
ATOM 2657 C C . GLY A 1 347 ? -6.062 6.993 -13.833 1.00 87.19 347 GLY A C 1
ATOM 2658 O O . GLY A 1 347 ? -6.328 7.897 -13.035 1.00 87.19 347 GLY A O 1
ATOM 2659 N N . ARG A 1 348 ? -6.376 7.082 -15.130 1.00 87.12 348 ARG A N 1
ATOM 2660 C CA . ARG A 1 348 ? -7.073 8.239 -15.724 1.00 87.12 348 ARG A CA 1
ATOM 2661 C C . ARG A 1 348 ? -8.585 8.098 -15.803 1.00 87.12 348 ARG A C 1
ATOM 2663 O O . ARG A 1 348 ? -9.278 9.070 -16.090 1.00 87.12 348 ARG A O 1
ATOM 2670 N N . CYS A 1 349 ? -9.090 6.895 -15.586 1.00 89.44 349 CYS A N 1
ATOM 2671 C CA . CYS A 1 349 ? -10.514 6.625 -15.603 1.00 89.44 349 CYS A CA 1
ATOM 2672 C C . CYS A 1 349 ? -11.115 6.970 -14.241 1.00 89.44 349 CYS A C 1
ATOM 2674 O O . CYS A 1 349 ? -10.531 6.650 -13.209 1.00 89.44 349 CYS A O 1
ATOM 2676 N N . ILE A 1 350 ? -12.274 7.624 -14.257 1.00 91.62 350 ILE A N 1
ATOM 2677 C CA . ILE A 1 350 ? -12.977 8.015 -13.040 1.00 91.62 350 ILE A CA 1
ATOM 2678 C C . ILE A 1 350 ? -13.861 6.860 -12.573 1.00 91.62 350 ILE A C 1
ATOM 2680 O O . ILE A 1 350 ? -14.685 6.368 -13.342 1.00 91.62 350 ILE A O 1
ATOM 2684 N N . ALA A 1 351 ? -13.703 6.463 -11.313 1.00 93.06 351 ALA A N 1
ATOM 2685 C CA . ALA A 1 351 ? -14.611 5.566 -10.605 1.00 93.06 351 ALA A CA 1
ATOM 2686 C C . ALA A 1 351 ? -15.400 6.389 -9.582 1.00 93.06 351 ALA A C 1
ATOM 2688 O O . ALA A 1 351 ? -14.809 6.957 -8.661 1.00 93.06 351 ALA A O 1
ATOM 2689 N N . SER A 1 352 ? -16.715 6.502 -9.769 1.00 95.69 352 SER A N 1
ATOM 2690 C CA . SER A 1 352 ? -17.567 7.386 -8.968 1.00 95.69 352 SER A CA 1
ATOM 2691 C C . SER A 1 352 ? -18.409 6.608 -7.971 1.00 95.69 352 SER A C 1
ATOM 2693 O O . SER A 1 352 ? -18.959 5.553 -8.298 1.00 95.69 352 SER A O 1
ATOM 2695 N N . ARG A 1 353 ? -18.572 7.189 -6.783 1.00 97.44 353 ARG A N 1
ATOM 2696 C CA . ARG A 1 353 ? -19.636 6.815 -5.849 1.00 97.44 353 ARG A CA 1
ATOM 2697 C C . ARG A 1 353 ? -20.986 7.285 -6.366 1.00 97.44 353 ARG A C 1
ATOM 2699 O O . ARG A 1 353 ? -21.050 8.199 -7.199 1.00 97.44 353 ARG A O 1
ATOM 2706 N N . SER A 1 354 ? -22.052 6.694 -5.841 1.00 98.25 354 SER A N 1
ATOM 2707 C CA . SER A 1 354 ? -23.395 7.209 -6.075 1.00 98.25 354 SER A CA 1
ATOM 2708 C C . SER A 1 354 ? -23.623 8.507 -5.300 1.00 98.25 354 SER A C 1
ATOM 2710 O O . SER A 1 354 ? -23.044 8.751 -4.238 1.00 98.25 354 SER A O 1
ATOM 2712 N N . GLU A 1 355 ? -24.530 9.337 -5.814 1.00 97.88 355 GLU A N 1
ATOM 2713 C CA . GLU A 1 355 ? -25.008 10.522 -5.099 1.00 97.88 355 GLU A CA 1
ATOM 2714 C C . GLU A 1 355 ? -25.589 10.146 -3.726 1.00 97.88 355 GLU A C 1
ATOM 2716 O O . GLU A 1 355 ? -25.308 10.815 -2.734 1.00 97.88 355 GLU A O 1
ATOM 2721 N N . ALA A 1 356 ? -26.336 9.039 -3.648 1.00 98.38 356 ALA A N 1
ATOM 2722 C CA . ALA A 1 356 ? -26.927 8.554 -2.404 1.00 98.38 356 ALA A CA 1
ATOM 2723 C C . ALA A 1 356 ? -25.859 8.278 -1.334 1.00 98.38 356 ALA A C 1
ATOM 2725 O O . ALA A 1 356 ? -25.975 8.777 -0.217 1.00 98.38 356 ALA A O 1
ATOM 2726 N N . SER A 1 357 ? -24.779 7.581 -1.696 1.00 98.00 357 SER A N 1
ATOM 2727 C CA . SER A 1 357 ? -23.648 7.301 -0.804 1.00 98.00 357 SER A CA 1
ATOM 2728 C C . SER A 1 357 ? -22.959 8.570 -0.299 1.00 98.00 357 SER A C 1
ATOM 2730 O O . SER A 1 357 ? -22.627 8.672 0.885 1.00 98.00 357 SER A O 1
ATOM 2732 N N . ILE A 1 358 ? -22.764 9.560 -1.175 1.00 97.69 358 ILE A N 1
ATOM 2733 C CA . ILE A 1 358 ? -22.171 10.857 -0.813 1.00 97.69 358 ILE A CA 1
ATOM 2734 C C . ILE A 1 358 ? -23.087 11.614 0.157 1.00 97.69 358 ILE A C 1
ATOM 2736 O O . ILE A 1 358 ? -22.623 12.121 1.181 1.00 97.69 358 ILE A O 1
ATOM 2740 N N . LEU A 1 359 ? -24.389 11.668 -0.131 1.00 97.38 359 LEU A N 1
ATOM 2741 C CA . LEU A 1 359 ? -25.378 12.325 0.725 1.00 97.38 359 LEU A CA 1
ATOM 2742 C C . LEU A 1 359 ? -25.510 11.631 2.084 1.00 97.38 359 LEU A C 1
ATOM 2744 O O . LEU A 1 359 ? -25.629 12.309 3.105 1.00 97.38 359 LEU A O 1
ATOM 2748 N N . ASP A 1 360 ? -25.461 10.302 2.125 1.00 97.25 360 ASP A N 1
ATOM 2749 C CA . ASP A 1 360 ? -25.498 9.540 3.372 1.00 97.25 360 ASP A CA 1
ATOM 2750 C C . ASP A 1 360 ? -24.267 9.806 4.234 1.00 97.25 360 ASP A C 1
ATOM 2752 O O . ASP A 1 360 ? -24.389 10.023 5.442 1.00 97.25 360 ASP A O 1
ATOM 2756 N N . GLU A 1 361 ? -23.078 9.877 3.636 1.00 96.12 361 GLU A N 1
ATOM 2757 C CA . GLU A 1 361 ? -21.879 10.269 4.369 1.00 96.12 361 GLU A CA 1
ATOM 2758 C C . GLU A 1 361 ? -21.949 11.713 4.873 1.00 96.12 361 GLU A C 1
ATOM 2760 O O . GLU A 1 361 ? -21.633 11.956 6.039 1.00 96.12 361 GLU A O 1
ATOM 2765 N N . ALA A 1 362 ? -22.441 12.650 4.059 1.00 96.12 362 ALA A N 1
ATOM 2766 C CA . ALA A 1 362 ? -22.661 14.031 4.480 1.00 96.12 362 ALA A CA 1
ATOM 2767 C C . ALA A 1 362 ? -23.633 14.122 5.672 1.00 96.12 362 ALA A C 1
ATOM 2769 O O . ALA A 1 362 ? -23.375 14.862 6.623 1.00 96.12 362 ALA A O 1
ATOM 2770 N N . ARG A 1 363 ? -24.716 13.329 5.677 1.00 95.75 363 ARG A N 1
ATOM 2771 C CA . ARG A 1 363 ? -25.652 13.233 6.815 1.00 95.75 363 ARG A CA 1
ATOM 2772 C C . ARG A 1 363 ? -24.978 12.667 8.063 1.00 95.75 363 ARG A C 1
ATOM 2774 O O . ARG A 1 363 ? -25.193 13.196 9.152 1.00 95.75 363 ARG A O 1
ATOM 2781 N N . ARG A 1 364 ? -24.148 11.624 7.923 1.00 93.94 364 ARG A N 1
ATOM 2782 C CA . ARG A 1 364 ? -23.372 11.063 9.046 1.00 93.94 364 ARG A CA 1
ATOM 2783 C C . ARG A 1 364 ? -22.420 12.102 9.634 1.00 93.94 364 ARG A C 1
ATOM 2785 O O . ARG A 1 364 ? -22.412 12.274 10.849 1.00 93.94 364 ARG A O 1
ATOM 2792 N N . LEU A 1 365 ? -21.687 12.829 8.788 1.00 93.94 365 LEU A N 1
ATOM 2793 C CA . LEU A 1 365 ? -20.796 13.916 9.208 1.00 93.94 365 LEU A CA 1
ATOM 2794 C C . LEU A 1 365 ? -21.553 15.028 9.936 1.00 93.94 365 LEU A C 1
ATOM 2796 O O . LEU A 1 365 ? -21.113 15.469 10.995 1.00 93.94 365 LEU A O 1
ATOM 2800 N N . ALA A 1 366 ? -22.720 15.426 9.423 1.00 92.94 366 ALA A N 1
ATOM 2801 C CA . ALA A 1 366 ? -23.562 16.437 10.055 1.00 92.94 366 ALA A CA 1
ATOM 2802 C C . ALA A 1 366 ? -24.043 16.036 11.462 1.00 92.94 366 ALA A C 1
ATOM 2804 O O . ALA A 1 366 ? -24.291 16.904 12.298 1.00 92.94 366 ALA A O 1
ATOM 2805 N N . GLY A 1 367 ? -24.150 14.731 11.736 1.00 90.56 367 GLY A N 1
ATOM 2806 C CA . GLY A 1 367 ? -24.486 14.183 13.050 1.00 90.56 367 GLY A CA 1
ATOM 2807 C C . GLY A 1 367 ? -23.298 14.000 14.004 1.00 90.56 367 GLY A C 1
ATOM 2808 O O . GLY A 1 367 ? -23.510 13.653 15.168 1.00 90.56 367 GLY A O 1
ATOM 2809 N N . MET A 1 368 ? -22.053 14.203 13.558 1.00 88.44 368 MET A N 1
ATOM 2810 C CA . MET A 1 368 ? -20.875 14.008 14.407 1.00 88.44 368 MET A CA 1
ATOM 2811 C C . MET A 1 368 ? -20.733 15.116 15.453 1.00 88.44 368 MET A C 1
ATOM 2813 O O . MET A 1 368 ? -20.922 16.307 15.194 1.00 88.44 368 MET A O 1
ATOM 2817 N N . LYS A 1 369 ? -20.309 14.728 16.661 1.00 84.69 369 LYS A N 1
ATOM 2818 C CA . LYS A 1 369 ? -19.970 15.683 17.719 1.00 84.69 369 LYS A CA 1
ATOM 2819 C C . LYS A 1 369 ? -18.822 16.582 17.252 1.00 84.69 369 LYS A C 1
ATOM 2821 O O . LYS A 1 369 ? -17.754 16.086 16.915 1.00 84.69 369 LYS A O 1
ATOM 2826 N N . GLY A 1 370 ? -19.029 17.897 17.307 1.00 82.38 370 GLY A N 1
ATOM 2827 C CA . GLY A 1 370 ? -18.023 18.881 16.899 1.00 82.38 370 GLY A CA 1
ATOM 2828 C C . GLY A 1 370 ? -18.064 19.260 15.416 1.00 82.38 370 GLY A C 1
ATOM 2829 O O . GLY A 1 370 ? -17.187 19.996 14.974 1.00 82.38 370 GLY A O 1
ATOM 2830 N N . PHE A 1 371 ? -19.070 18.812 14.654 1.00 89.69 371 PHE A N 1
ATOM 2831 C CA . PHE A 1 371 ? -19.282 19.292 13.291 1.00 89.69 371 PHE A CA 1
ATOM 2832 C C . PHE A 1 371 ? -19.558 20.803 13.279 1.00 89.69 371 PHE A C 1
ATOM 2834 O O . PHE A 1 371 ? -20.459 21.292 13.959 1.00 89.69 371 PHE A O 1
ATOM 2841 N N . SER A 1 372 ? -18.776 21.549 12.497 1.00 87.81 372 SER A N 1
ATOM 2842 C CA . SER A 1 372 ? -18.837 23.016 12.425 1.00 87.81 372 SER A CA 1
ATOM 2843 C C . SER A 1 372 ? -19.925 23.550 11.488 1.00 87.81 372 SER A C 1
ATOM 2845 O O . SER A 1 372 ? -20.075 24.762 11.358 1.00 87.81 372 SER A O 1
ATOM 2847 N N . GLY A 1 373 ? -20.666 22.668 10.809 1.00 88.44 373 GLY A N 1
ATOM 2848 C CA . GLY A 1 373 ? -21.602 23.040 9.747 1.00 88.44 373 GLY A CA 1
ATOM 2849 C C . GLY A 1 373 ? -20.983 23.059 8.346 1.00 88.44 373 GLY A C 1
ATOM 2850 O O . GLY A 1 373 ? -21.703 23.323 7.388 1.00 88.44 373 GLY A O 1
ATOM 2851 N N . SER A 1 374 ? -19.680 22.774 8.208 1.00 90.69 374 SER A N 1
ATOM 2852 C CA . SER A 1 374 ? -18.970 22.812 6.924 1.00 90.69 374 SER A CA 1
ATOM 2853 C C . SER A 1 374 ? -18.270 21.492 6.589 1.00 90.69 374 SER A C 1
ATOM 2855 O O . SER A 1 374 ? -17.528 20.927 7.399 1.00 90.69 374 SER A O 1
ATOM 2857 N N . ILE A 1 375 ? -18.488 21.028 5.360 1.00 93.50 375 ILE A N 1
ATOM 2858 C CA . ILE A 1 375 ? -17.708 19.971 4.708 1.00 93.50 375 ILE A CA 1
ATOM 2859 C C . ILE A 1 375 ? -16.513 20.663 4.054 1.00 93.50 375 ILE A C 1
ATOM 2861 O O . ILE A 1 375 ? -16.702 21.547 3.218 1.00 93.50 375 ILE A O 1
ATOM 2865 N N . SER A 1 376 ? -15.298 20.313 4.478 1.00 89.62 376 SER A N 1
ATOM 2866 C CA . SER A 1 376 ? -14.083 21.023 4.061 1.00 89.62 376 SER A CA 1
ATOM 2867 C C . SER A 1 376 ? -13.743 20.814 2.589 1.00 89.62 376 SER A C 1
ATOM 2869 O O . SER A 1 376 ? -13.191 21.718 1.965 1.00 89.62 376 SER A O 1
ATOM 2871 N N . ASP A 1 377 ? -14.070 19.640 2.050 1.00 91.19 377 ASP A N 1
ATOM 2872 C CA . ASP A 1 377 ? -13.781 19.267 0.671 1.00 91.19 377 ASP A CA 1
ATOM 2873 C C . ASP A 1 377 ? -14.721 18.158 0.171 1.00 91.19 377 ASP A C 1
ATOM 2875 O O . ASP A 1 377 ? -15.105 17.261 0.930 1.00 91.19 377 ASP A O 1
ATOM 2879 N N . ILE A 1 378 ? -15.073 18.224 -1.115 1.00 92.12 378 ILE A N 1
ATOM 2880 C CA . ILE A 1 378 ? -15.792 17.178 -1.851 1.00 92.12 378 ILE A CA 1
ATOM 2881 C C . ILE A 1 378 ? -15.102 17.027 -3.201 1.00 92.12 378 ILE A C 1
ATOM 2883 O O . ILE A 1 378 ? -15.241 17.887 -4.073 1.00 92.12 378 ILE A O 1
ATOM 2887 N N . GLY A 1 379 ? -14.379 15.929 -3.399 1.00 86.44 379 GLY A N 1
ATOM 2888 C CA . GLY A 1 379 ? -13.481 15.860 -4.544 1.00 86.44 379 GLY A CA 1
ATOM 2889 C C . GLY A 1 379 ? -13.017 14.471 -4.931 1.00 86.44 379 GLY A C 1
ATOM 2890 O O . GLY A 1 379 ? -13.527 13.456 -4.441 1.00 86.44 379 GLY A O 1
ATOM 2891 N N . GLY A 1 380 ? -12.096 14.474 -5.892 1.00 75.62 380 GLY A N 1
ATOM 2892 C CA . GLY A 1 380 ? -11.262 13.330 -6.232 1.00 75.62 380 GLY A CA 1
ATOM 2893 C C . GLY A 1 380 ? -10.224 13.056 -5.134 1.00 75.62 380 GLY A C 1
ATOM 2894 O O . GLY A 1 380 ? -10.296 13.665 -4.069 1.00 75.62 380 GLY A O 1
ATOM 2895 N N . PRO A 1 381 ? -9.300 12.118 -5.364 1.00 59.09 381 PRO A N 1
ATOM 2896 C CA . PRO A 1 381 ? -8.403 11.596 -4.335 1.00 59.09 381 PRO A CA 1
ATOM 2897 C C . PRO A 1 381 ? -7.446 12.610 -3.706 1.00 59.09 381 PRO A C 1
ATOM 2899 O O . PRO A 1 381 ? -6.943 13.492 -4.444 1.00 59.09 381 PRO A O 1
#

Sequence (381 aa):
MEFALPVRTPLEQPRFLPMTREEMEALGWNELDVLLVSGDAYVDHPSFGIPLLGRYLVAHGYRTGIIAQPAWNGQQAVAALRVMGRPRLLAGLGAGALDSMLAHYTAFLKRRHDDAYTPGGKTGARPNRAVIVYANLLRQAFPGLPLAAGGIEASLRRAVHYDFWSDSLRRPLLFDAPLDAIIYGMGEHALLEIVRRLDALLEIVGDGGYTPDVAAGFGVWEGIRGTARLEKKAERREGAVYLPSYDEILADPAALLKASVVMERECHNARHALVQDCGGREVVMEPPSALLTTEEMDALYALPFTRQSHPSYKEPIPAEGMIATSITSHRGCGGGCSFCTLALHQGRCIASRSEASILDEARRLAGMKGFSGSISDIGGP

Radius of gyration: 20.24 Å; chains: 1; bounding box: 50×50×50 Å